Protein AF-A0A2W5MBK3-F1 (afdb_monomer_lite)

InterPro domains:
  IPR011990 Tetratricopeptide-like helical domain superfamily [G3DSA:1.25.40.10] (10-186)
  IPR011990 Tetratricopeptide-like helical domain superfamily [SSF48452] (29-180)

Secondary structure (DSSP, 8-state):
--PPPHHHHHHHHHHHHHHHHHHHHHHHTT-HHHHHHHHHHHHHH-TT-HHHHHHHHHHHHHTT-HHHHHHHHHHHHHH-TT-HHHHHHHHHHHHHTT-HHHHHHHIIIIIITSSS-HHHHHHHHHHHHSTTTTSHHHHHHHHHHHHH-TT-HHHHHHHHHHHHHTT-HHHHHHHHHHHHHHSPPPHHHHHHHHHHHHHHHTTSTTHHHHHHHHHHHHHHHSTT-HHHHHHHTTS---HHHHHHHHHHHHHHHHT--S-HHHHHHHHHHHHHTT-HHHHHHHHHHHTTS-SHHHHHHHHHHHHHHHS-HHHHTT------TT-SEEEE--TT-SEEEEEE--GGGSBTTB-HHHHHHHHTTSSEEEEEE--SS-TTTTTT--GGG-TTS---HHHHHHHHHHHHHHTT-SEEEEEEETHHHHHHHHHHHHHT-SEEEEES--S-TT---SHHHHHHHHTGGG-STTS---HHHHHHH-TT-EEEEEEETT-HHHHHHHHHHTTSTTEEEEEETT--SS-HHHHHHHHSHHHHHHHHHHT-PPP-

Radius of gyration: 29.72 Å; chains: 1; bounding box: 67×51×94 Å

pLDDT: mean 88.65, std 13.61, range [30.92, 98.56]

Organism: Ancylobacter novellus (NCBI:txid921)

Foldseek 3Di:
DDDDDPVVVVVLVVLLVVLLVVLVVCVVVPVLVVNLVSLVVNCVVCVLDVSSVVSNLVSCVSVLVLVVSLVSLVVVCVVCVLPLVSLLSNLLSCQSVVNLVVSLVSLVVRPVPDPPDLVVSLVSLLSSLVSVLLPPSSLVSLVSSCVVPLLPLVSLLSNLSSCVSPVNLVSNLVSLVSSCVNPNDDPVSLLSNLVSLLVVLVVDVCSLVVSLVSLQVSCVVPVQDLVSLQSVLQRQHFLVSLVVRLVSLLVSLVPDPPPLSSLLSNLLSCLVNVVLVSSLVSLVRNLPDPDPSVLVSVLSNLQSVVDDSVLLVLQQDPDRSVDQKDKDAAVPQQEEEEEQDAGSLHQVSHRPSSVSSLCSPHSYMYIRGDQNDANQRQQQAHLVQDPVSHTASVSRLVSVLVVRVVSVHPAYEYEHEASSLCVSLLSCLSSQHQEYEYALYAQDLPPDPDPVSCVSCVVVVPDPRRGDDRSLVSCVSRLNYAYEYEYAQQAPSSVVRLVVCVPHRNYDRHYDPPGHDRPSLSNCSSVVVNNVSVCVSSPDPDDD

Structure (mmCIF, N/CA/C/O backbone):
data_AF-A0A2W5MBK3-F1
#
_entry.id   AF-A0A2W5MBK3-F1
#
loop_
_atom_site.group_PDB
_atom_site.id
_atom_site.type_symbol
_atom_site.label_atom_id
_atom_site.label_alt_id
_atom_site.label_comp_id
_atom_site.label_asym_id
_atom_site.label_entity_id
_atom_site.label_seq_id
_atom_site.pdbx_PDB_ins_code
_atom_site.Cartn_x
_atom_site.Cartn_y
_atom_site.Cartn_z
_atom_site.occupancy
_atom_site.B_iso_or_equiv
_atom_site.auth_seq_id
_atom_site.auth_comp_id
_atom_site.auth_asym_id
_atom_site.auth_atom_id
_atom_site.pdbx_PDB_model_num
ATOM 1 N N . MET A 1 1 ? 37.897 -18.585 -55.252 1.00 37.25 1 MET A N 1
ATOM 2 C CA . MET A 1 1 ? 37.881 -17.226 -54.667 1.00 37.25 1 MET A CA 1
ATOM 3 C C . MET A 1 1 ? 37.518 -16.240 -55.765 1.00 37.25 1 MET A C 1
ATOM 5 O O . MET A 1 1 ? 38.392 -15.799 -56.494 1.00 37.25 1 MET A O 1
ATOM 9 N N . THR A 1 2 ? 36.234 -15.948 -55.932 1.00 40.34 2 THR A N 1
ATOM 10 C CA . THR A 1 2 ? 35.748 -14.876 -56.810 1.00 40.34 2 THR A CA 1
ATOM 11 C C . THR A 1 2 ? 35.291 -13.745 -55.903 1.00 40.34 2 THR A C 1
ATOM 13 O O . THR A 1 2 ? 34.278 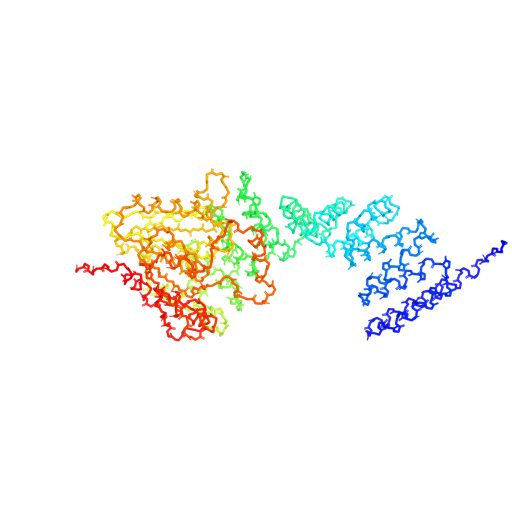-13.869 -55.218 1.00 40.34 2 THR A O 1
ATOM 16 N N . GLY A 1 3 ? 36.098 -12.689 -55.809 1.00 42.44 3 GLY A N 1
ATOM 17 C CA . GLY A 1 3 ? 35.736 -11.495 -55.053 1.00 42.44 3 GLY A CA 1
ATOM 18 C C . GLY A 1 3 ? 34.512 -10.848 -55.691 1.00 42.44 3 GLY A C 1
ATOM 19 O O . GLY A 1 3 ? 34.562 -10.460 -56.854 1.00 42.44 3 GLY A O 1
ATOM 20 N N . ALA A 1 4 ? 33.412 -10.762 -54.944 1.00 40.94 4 ALA A N 1
ATOM 21 C CA . ALA A 1 4 ? 32.271 -9.951 -55.338 1.00 40.94 4 ALA A CA 1
ATOM 22 C C . ALA A 1 4 ? 32.725 -8.485 -55.434 1.00 40.94 4 ALA A C 1
ATOM 24 O O . ALA A 1 4 ? 33.288 -7.942 -54.480 1.00 40.94 4 ALA A O 1
ATOM 25 N N . GLY A 1 5 ? 32.528 -7.874 -56.604 1.00 40.50 5 GLY A N 1
ATOM 26 C CA . GLY A 1 5 ? 32.893 -6.484 -56.863 1.00 40.50 5 GLY A CA 1
ATOM 27 C C . GLY A 1 5 ? 32.072 -5.484 -56.030 1.00 40.50 5 GLY A C 1
ATOM 28 O O . GLY A 1 5 ? 30.998 -5.824 -55.524 1.00 40.50 5 GLY A O 1
ATOM 29 N N . PRO A 1 6 ? 32.553 -4.235 -55.891 1.00 51.22 6 PRO A N 1
ATOM 30 C CA . PRO A 1 6 ? 31.913 -3.194 -55.083 1.00 51.22 6 PRO A CA 1
ATOM 31 C C . PRO A 1 6 ? 30.476 -2.837 -55.513 1.00 51.22 6 PRO A C 1
ATOM 33 O O . PRO A 1 6 ? 29.711 -2.377 -54.668 1.00 51.22 6 PRO A O 1
ATOM 36 N N . GLU A 1 7 ? 30.077 -3.099 -56.764 1.00 47.59 7 GLU A N 1
ATOM 37 C CA . GLU A 1 7 ? 28.707 -2.883 -57.269 1.00 47.59 7 GLU A CA 1
ATOM 38 C C . GLU A 1 7 ? 27.689 -3.888 -56.702 1.00 47.59 7 GLU A C 1
ATOM 40 O O . GLU A 1 7 ? 26.682 -3.478 -56.131 1.00 47.59 7 GLU A O 1
ATOM 45 N N . ALA A 1 8 ? 27.989 -5.193 -56.705 1.00 53.44 8 ALA A N 1
ATOM 46 C CA . ALA A 1 8 ? 27.095 -6.221 -56.149 1.00 53.44 8 ALA A CA 1
ATOM 47 C C . ALA A 1 8 ? 26.889 -6.073 -54.625 1.00 53.44 8 ALA A C 1
ATOM 49 O O . ALA A 1 8 ? 25.830 -6.391 -54.078 1.00 53.44 8 ALA A O 1
ATOM 50 N N . ALA A 1 9 ? 27.900 -5.551 -53.921 1.00 56.09 9 ALA A N 1
ATOM 51 C CA . ALA A 1 9 ? 27.802 -5.216 -52.501 1.00 56.09 9 ALA A CA 1
ATOM 52 C C . ALA A 1 9 ? 26.943 -3.961 -52.235 1.00 56.09 9 ALA A C 1
ATOM 54 O O . ALA A 1 9 ? 26.445 -3.790 -51.116 1.00 56.09 9 ALA A O 1
ATOM 55 N N . ASN A 1 10 ? 26.781 -3.085 -53.231 1.00 61.16 10 ASN A N 1
ATOM 56 C CA . ASN A 1 10 ? 25.957 -1.881 -53.153 1.00 61.16 10 ASN A CA 1
ATOM 57 C C . ASN A 1 10 ? 24.480 -2.203 -53.444 1.00 61.16 10 ASN A C 1
ATOM 59 O O . ASN A 1 10 ? 23.606 -1.786 -52.681 1.00 61.16 10 ASN A O 1
ATOM 63 N N . ASP A 1 11 ? 24.219 -3.054 -54.440 1.00 67.75 11 ASP A N 1
ATOM 64 C CA . ASP A 1 11 ? 22.869 -3.506 -54.807 1.00 67.75 11 ASP A CA 1
ATOM 65 C C . ASP A 1 11 ? 22.189 -4.280 -53.669 1.00 67.75 11 ASP A C 1
ATOM 67 O O . ASP A 1 11 ? 21.060 -3.976 -53.279 1.00 67.75 11 ASP A O 1
ATOM 71 N N . GLY A 1 12 ? 22.912 -5.197 -53.013 1.00 81.50 12 GLY A N 1
ATOM 72 C CA . GLY A 1 12 ? 22.370 -5.937 -51.868 1.00 81.50 12 GLY A CA 1
ATOM 73 C C . GLY A 1 12 ? 22.005 -5.048 -50.669 1.00 81.50 12 GLY A C 1
ATOM 74 O O . GLY A 1 12 ? 21.081 -5.359 -49.920 1.00 81.50 12 GLY A O 1
ATOM 75 N N . ARG A 1 13 ? 22.680 -3.905 -50.479 1.00 84.50 13 ARG A N 1
ATOM 76 C CA . ARG A 1 13 ? 22.330 -2.958 -49.404 1.00 84.50 13 ARG A CA 1
ATOM 77 C C . ARG A 1 13 ? 21.032 -2.217 -49.698 1.00 84.50 13 ARG A C 1
ATOM 79 O O . ARG A 1 13 ? 20.250 -2.019 -48.767 1.00 84.50 13 ARG A O 1
ATOM 86 N N . ALA A 1 14 ? 20.827 -1.799 -50.946 1.00 89.12 14 ALA A N 1
ATOM 87 C CA . ALA A 1 14 ? 19.607 -1.123 -51.371 1.00 89.12 14 ALA A CA 1
ATOM 88 C C . ALA A 1 14 ? 18.397 -2.059 -51.251 1.00 89.12 14 ALA A C 1
ATOM 90 O O . ALA A 1 14 ? 17.374 -1.675 -50.688 1.00 89.12 14 ALA A O 1
ATOM 91 N N . GLU A 1 15 ? 18.546 -3.317 -51.668 1.00 90.62 15 GLU A N 1
ATOM 92 C CA . GLU A 1 15 ? 17.474 -4.307 -51.571 1.00 90.62 15 GLU A CA 1
ATOM 93 C C . GLU A 1 15 ? 17.132 -4.688 -50.123 1.00 90.62 15 GLU A C 1
ATOM 95 O O . GLU A 1 15 ? 15.957 -4.734 -49.764 1.00 90.62 15 GLU A O 1
ATOM 100 N N . ILE A 1 16 ? 18.126 -4.881 -49.247 1.00 93.75 16 ILE A N 1
ATOM 101 C CA . ILE A 1 16 ? 17.874 -5.107 -47.810 1.00 93.75 16 ILE A CA 1
ATOM 102 C C . ILE A 1 16 ? 17.182 -3.886 -47.180 1.00 93.75 16 ILE A C 1
ATOM 104 O O . ILE A 1 16 ? 16.321 -4.036 -46.311 1.00 93.75 16 ILE A O 1
ATOM 108 N N . ALA A 1 17 ? 17.532 -2.668 -47.604 1.00 93.19 17 ALA A N 1
ATOM 109 C CA . ALA A 1 17 ? 16.862 -1.457 -47.137 1.00 93.19 17 ALA A CA 1
ATOM 110 C C . ALA A 1 17 ? 15.401 -1.383 -47.615 1.00 93.19 17 ALA A C 1
ATOM 112 O O . ALA A 1 17 ? 14.531 -1.028 -46.819 1.00 93.19 17 ALA A O 1
ATOM 113 N N . ALA A 1 18 ? 15.122 -1.766 -48.864 1.00 94.19 18 ALA A N 1
ATOM 114 C CA . ALA A 1 18 ? 13.765 -1.860 -49.397 1.00 94.19 18 ALA A CA 1
ATOM 115 C C . ALA A 1 18 ? 12.938 -2.918 -48.649 1.00 94.19 18 ALA A C 1
ATOM 117 O O . ALA A 1 18 ? 11.836 -2.622 -48.187 1.00 94.19 18 ALA A O 1
ATOM 118 N N . ALA A 1 19 ? 13.505 -4.109 -48.419 1.00 94.69 19 ALA A N 1
ATOM 119 C CA . 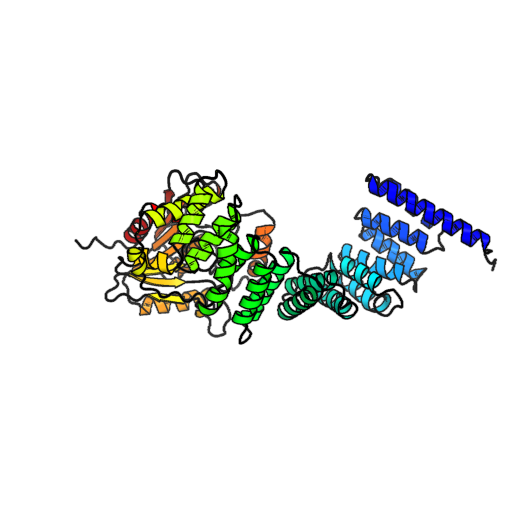ALA A 1 19 ? 12.869 -5.157 -47.622 1.00 94.69 19 ALA A CA 1
ATOM 120 C C . ALA A 1 19 ? 12.524 -4.658 -46.211 1.00 94.69 19 ALA A C 1
ATOM 122 O O . ALA A 1 19 ? 11.422 -4.885 -45.723 1.00 94.69 19 ALA A O 1
ATOM 123 N N . ARG A 1 20 ? 13.426 -3.904 -45.568 1.00 95.94 20 ARG A N 1
ATOM 124 C CA . ARG A 1 20 ? 13.168 -3.297 -44.254 1.00 95.94 20 ARG A CA 1
ATOM 125 C C . ARG A 1 20 ? 11.992 -2.316 -44.269 1.00 95.94 20 ARG A C 1
ATOM 127 O O . ARG A 1 20 ? 11.218 -2.309 -43.314 1.00 95.94 20 ARG A O 1
ATOM 134 N N . GLN A 1 21 ? 11.878 -1.471 -45.295 1.00 96.00 21 GLN A N 1
ATOM 135 C CA . GLN A 1 21 ? 10.766 -0.519 -45.413 1.00 96.00 21 GLN A CA 1
ATOM 136 C C . GLN A 1 21 ? 9.432 -1.248 -45.579 1.00 96.00 21 GLN A C 1
ATOM 138 O O . GLN A 1 21 ? 8.463 -0.911 -44.899 1.00 96.00 21 GLN A O 1
ATOM 143 N N . GLU A 1 22 ? 9.404 -2.286 -46.414 1.00 96.56 22 GLU A N 1
ATOM 144 C CA . GLU A 1 22 ? 8.198 -3.084 -46.626 1.00 96.56 22 GLU A CA 1
ATOM 145 C C . GLU A 1 22 ? 7.799 -3.866 -45.369 1.00 96.56 22 GLU A C 1
ATOM 147 O O . GLU A 1 22 ? 6.638 -3.838 -44.967 1.00 96.56 22 GLU A O 1
ATOM 152 N N . ILE A 1 23 ? 8.765 -4.482 -44.679 1.00 97.12 23 ILE A N 1
ATOM 153 C CA . ILE A 1 23 ? 8.536 -5.125 -43.378 1.00 97.12 23 ILE A CA 1
ATOM 154 C C . ILE A 1 23 ? 7.917 -4.130 -42.391 1.00 97.12 23 ILE A C 1
ATOM 156 O O . ILE A 1 23 ? 6.913 -4.444 -41.758 1.00 97.12 23 ILE A O 1
ATOM 160 N N . ALA A 1 24 ? 8.470 -2.919 -42.269 1.00 94.81 24 ALA A N 1
ATOM 161 C CA . ALA A 1 24 ? 7.942 -1.908 -41.354 1.00 94.81 24 ALA A CA 1
ATOM 162 C C . ALA A 1 24 ? 6.491 -1.518 -41.690 1.00 94.81 24 ALA A C 1
ATOM 164 O O . ALA A 1 24 ? 5.671 -1.374 -40.782 1.00 94.81 24 ALA A O 1
ATOM 165 N N . ARG A 1 25 ? 6.159 -1.395 -42.982 1.00 97.00 25 ARG A N 1
ATOM 166 C CA . ARG A 1 25 ? 4.793 -1.127 -43.451 1.00 97.00 25 ARG A CA 1
ATOM 167 C C . ARG A 1 25 ? 3.837 -2.261 -43.074 1.00 97.00 25 ARG A C 1
ATOM 169 O O . ARG A 1 25 ? 2.767 -1.989 -42.538 1.00 97.00 25 ARG A O 1
ATOM 176 N N . LEU A 1 26 ? 4.228 -3.511 -43.331 1.00 96.75 26 LEU A N 1
ATOM 177 C CA . LEU A 1 26 ? 3.428 -4.707 -43.046 1.00 96.75 26 LEU A CA 1
ATOM 178 C C . LEU A 1 26 ? 3.171 -4.881 -41.544 1.00 96.75 26 LEU A C 1
ATOM 180 O O . LEU A 1 26 ? 2.032 -5.098 -41.137 1.00 96.75 26 LEU A O 1
ATOM 184 N N . LEU A 1 27 ? 4.202 -4.708 -40.711 1.00 93.56 27 LEU A N 1
ATOM 185 C CA . LEU A 1 27 ? 4.051 -4.746 -39.254 1.00 93.56 27 LEU A CA 1
ATOM 186 C C . LEU A 1 27 ? 3.132 -3.624 -38.747 1.00 93.56 27 LEU A C 1
ATOM 188 O O . LEU A 1 27 ? 2.322 -3.856 -37.854 1.00 93.56 27 LEU A O 1
ATOM 192 N N . GLY A 1 28 ? 3.195 -2.433 -39.353 1.00 92.50 28 GLY A N 1
ATOM 193 C CA . GLY A 1 28 ? 2.317 -1.308 -39.016 1.00 92.50 28 GLY A CA 1
ATOM 194 C C . GLY A 1 28 ? 0.824 -1.569 -39.258 1.00 92.50 28 GLY A C 1
ATOM 195 O O . GLY A 1 28 ? -0.006 -0.958 -38.590 1.00 92.50 28 GLY A O 1
ATOM 196 N N . VAL A 1 29 ? 0.479 -2.490 -40.166 1.00 94.94 29 VAL A N 1
ATOM 197 C CA . VAL A 1 29 ? -0.908 -2.921 -40.436 1.00 94.94 29 VAL A CA 1
ATOM 198 C C . VAL A 1 29 ? -1.241 -4.297 -39.841 1.00 94.94 29 VAL A C 1
ATOM 200 O O . VAL A 1 29 ? -2.313 -4.834 -40.103 1.00 94.94 29 VAL A O 1
ATOM 203 N N . GLY A 1 30 ? -0.345 -4.872 -39.031 1.00 92.06 30 GLY A N 1
ATOM 204 C CA . GLY A 1 30 ? -0.553 -6.156 -38.353 1.00 92.06 30 GLY A CA 1
ATOM 205 C C . GLY A 1 30 ? -0.366 -7.403 -39.228 1.00 92.06 30 GLY A C 1
ATOM 206 O O . GLY A 1 30 ? -0.659 -8.507 -38.777 1.00 92.06 30 GLY A O 1
ATOM 207 N N . GLU A 1 31 ? 0.151 -7.274 -40.453 1.00 95.62 31 GLU A N 1
ATOM 208 C CA . GLU A 1 31 ? 0.387 -8.401 -41.369 1.00 95.62 31 GLU A CA 1
ATOM 209 C C . GLU A 1 31 ? 1.719 -9.121 -41.066 1.00 95.62 31 GLU A C 1
ATOM 211 O O . GLU A 1 31 ? 2.652 -9.145 -41.876 1.00 95.62 31 GLU A O 1
ATOM 216 N N . VAL A 1 32 ? 1.819 -9.715 -39.873 1.00 93.75 32 VAL A N 1
ATOM 217 C CA . VAL A 1 32 ? 3.054 -10.335 -39.353 1.00 93.75 32 VAL A CA 1
ATOM 218 C C . VAL A 1 32 ? 3.541 -11.504 -40.221 1.00 93.75 32 VAL A C 1
ATOM 220 O O . VAL A 1 32 ? 4.742 -11.623 -40.472 1.00 93.75 32 VAL A O 1
ATOM 223 N N . ASP A 1 33 ? 2.640 -12.334 -40.749 1.00 94.06 33 ASP A N 1
ATOM 224 C CA . ASP A 1 33 ? 3.023 -13.488 -41.576 1.00 94.06 33 ASP A CA 1
ATOM 225 C C . ASP A 1 33 ? 3.630 -13.061 -42.917 1.00 94.06 33 ASP A C 1
ATOM 227 O O . ASP A 1 33 ? 4.658 -13.591 -43.348 1.00 94.06 33 ASP A O 1
ATOM 231 N N . ARG A 1 34 ? 3.057 -12.030 -43.552 1.00 95.38 34 ARG A N 1
ATOM 232 C CA . ARG A 1 34 ? 3.608 -11.465 -44.793 1.00 95.38 34 ARG A CA 1
ATOM 233 C C . ARG A 1 34 ? 4.955 -10.801 -44.541 1.00 95.38 34 ARG A C 1
ATOM 235 O O . ARG A 1 34 ? 5.881 -11.007 -45.325 1.00 95.38 34 ARG A O 1
ATOM 242 N N . ALA A 1 35 ? 5.097 -10.069 -43.434 1.00 96.50 35 ALA A N 1
ATOM 243 C CA . ALA A 1 35 ? 6.386 -9.512 -43.029 1.00 96.50 35 ALA A CA 1
ATOM 244 C C . ALA A 1 35 ? 7.432 -10.619 -42.812 1.00 96.50 35 ALA A C 1
ATOM 246 O O . ALA A 1 35 ? 8.591 -10.458 -43.200 1.00 96.50 35 ALA A O 1
ATOM 247 N N . THR A 1 36 ? 7.020 -11.759 -42.245 1.00 95.88 36 THR A N 1
ATOM 248 C CA . THR A 1 36 ? 7.902 -12.909 -41.999 1.00 95.88 36 THR A CA 1
ATOM 249 C C . THR A 1 36 ? 8.408 -13.484 -43.317 1.00 95.88 36 THR A C 1
ATOM 251 O O . THR A 1 36 ? 9.611 -13.707 -43.454 1.00 95.88 36 THR A O 1
ATOM 254 N N . GLY A 1 37 ? 7.518 -13.645 -44.304 1.00 95.88 37 GLY A N 1
ATOM 255 C CA . GLY A 1 37 ? 7.874 -14.103 -45.648 1.00 95.88 37 GLY A CA 1
ATOM 256 C C . GLY A 1 37 ? 8.862 -13.172 -46.357 1.00 95.88 37 GLY A C 1
ATOM 257 O O . GLY A 1 37 ? 9.875 -13.635 -46.878 1.00 95.88 37 GLY A O 1
ATOM 258 N N . VAL A 1 38 ? 8.632 -11.853 -46.311 1.00 96.69 38 VAL A N 1
ATOM 259 C CA . VAL A 1 38 ? 9.555 -10.857 -46.895 1.00 96.69 38 VAL A CA 1
ATOM 260 C C . VAL A 1 38 ? 10.932 -10.918 -46.229 1.00 96.69 38 VAL A C 1
ATOM 262 O O . VAL A 1 38 ? 11.959 -10.877 -46.908 1.00 96.69 38 VAL A O 1
ATOM 265 N N . ALA A 1 39 ? 10.975 -11.047 -44.902 1.00 95.88 39 ALA A N 1
ATOM 266 C CA . ALA A 1 39 ? 12.229 -11.108 -44.164 1.00 95.88 39 ALA A CA 1
ATOM 267 C C . ALA A 1 39 ? 12.996 -12.424 -44.394 1.00 95.88 39 ALA A C 1
ATOM 269 O O . ALA A 1 39 ? 14.221 -12.398 -44.510 1.00 95.88 39 ALA A O 1
ATOM 270 N N . ALA A 1 40 ? 12.286 -13.553 -44.500 1.00 95.62 40 ALA A N 1
ATOM 271 C CA . ALA A 1 40 ? 12.869 -14.853 -44.834 1.00 95.62 40 ALA A CA 1
ATOM 272 C C . ALA A 1 40 ? 13.485 -14.838 -46.240 1.00 95.62 40 ALA A C 1
ATOM 274 O O . ALA A 1 40 ? 14.662 -15.155 -46.394 1.00 95.62 40 ALA A O 1
ATOM 275 N N . ALA A 1 41 ? 12.741 -14.348 -47.238 1.00 95.69 41 ALA A N 1
ATOM 276 C CA . ALA A 1 41 ? 13.225 -14.232 -48.613 1.00 95.69 41 ALA A CA 1
ATOM 277 C C . ALA A 1 41 ? 14.470 -13.333 -48.720 1.00 95.69 41 ALA A C 1
ATOM 279 O O . ALA A 1 41 ? 15.409 -13.641 -49.454 1.00 95.69 41 ALA A O 1
ATOM 280 N N . ALA A 1 42 ? 14.522 -12.236 -47.955 1.00 95.12 42 ALA A N 1
ATOM 281 C CA . ALA A 1 42 ? 15.710 -11.388 -47.895 1.00 95.12 42 ALA A CA 1
ATOM 282 C C . ALA A 1 42 ? 16.923 -12.128 -47.297 1.00 95.12 42 ALA A C 1
ATOM 284 O O . ALA A 1 42 ? 18.034 -11.997 -47.811 1.00 95.12 42 ALA A O 1
ATOM 285 N N . ALA A 1 43 ? 16.726 -12.908 -46.230 1.00 95.06 43 ALA A N 1
ATOM 286 C CA . ALA A 1 43 ? 17.784 -13.702 -45.603 1.00 95.06 43 ALA A CA 1
ATOM 287 C C . ALA A 1 43 ? 18.287 -14.844 -46.506 1.00 95.06 43 ALA A C 1
ATOM 289 O O . ALA A 1 43 ? 19.491 -15.090 -46.553 1.00 95.06 43 ALA A O 1
ATOM 290 N N . GLU A 1 44 ? 17.397 -15.495 -47.258 1.00 95.38 44 GLU A N 1
ATOM 291 C CA . GLU A 1 44 ? 17.740 -16.526 -48.247 1.00 95.38 44 GLU A CA 1
ATOM 292 C C . GLU A 1 44 ? 18.507 -15.957 -49.439 1.00 95.38 44 GLU A C 1
ATOM 294 O O . GLU A 1 44 ? 19.490 -16.546 -49.886 1.00 95.38 44 GLU A O 1
ATOM 299 N N . ARG A 1 45 ? 18.086 -14.789 -49.941 1.00 94.25 45 ARG A N 1
ATOM 300 C CA . ARG A 1 45 ? 18.738 -14.114 -51.069 1.00 94.25 45 ARG A CA 1
ATOM 301 C C . ARG A 1 45 ? 20.116 -13.566 -50.702 1.00 94.25 45 ARG A C 1
ATOM 303 O O . ARG A 1 45 ? 21.005 -13.514 -51.550 1.00 94.25 45 ARG A O 1
ATOM 310 N N . PHE A 1 46 ? 20.308 -13.170 -49.444 1.00 93.62 46 PHE A N 1
ATOM 311 C CA . PHE A 1 46 ? 21.556 -12.590 -48.950 1.00 93.62 46 PHE A CA 1
ATOM 312 C C . PHE A 1 46 ? 22.127 -13.362 -47.749 1.00 93.62 46 PHE A C 1
ATOM 314 O O . PHE A 1 46 ? 22.330 -12.774 -46.681 1.00 93.62 46 PHE A O 1
ATOM 321 N N . PRO A 1 47 ? 22.476 -14.652 -47.918 1.00 92.19 47 PRO A N 1
ATOM 322 C CA . PRO A 1 47 ? 22.805 -15.540 -46.804 1.00 92.19 47 PRO A CA 1
ATOM 323 C C . PRO A 1 47 ? 24.145 -15.200 -46.138 1.00 92.19 47 PRO A C 1
ATOM 325 O O . PRO A 1 47 ? 24.414 -15.639 -45.024 1.00 92.19 47 PRO A O 1
ATOM 328 N N . GLU A 1 48 ? 25.017 -14.436 -46.799 1.00 91.06 48 GLU A N 1
ATOM 329 C CA . GLU A 1 48 ? 26.297 -13.972 -46.237 1.00 91.06 48 GLU A CA 1
ATOM 330 C C . GLU A 1 48 ? 26.183 -12.601 -45.547 1.00 91.06 48 GLU A C 1
ATOM 332 O O . GLU A 1 48 ? 27.154 -12.089 -44.985 1.00 91.06 48 GLU A O 1
ATOM 337 N N . GLN A 1 49 ? 24.999 -11.980 -45.566 1.00 90.50 49 GLN A N 1
ATOM 338 C CA . GLN A 1 49 ? 24.783 -10.656 -44.994 1.00 90.50 49 GLN A CA 1
ATOM 339 C C . GLN A 1 49 ? 23.999 -10.743 -43.686 1.00 90.50 49 GLN A C 1
ATOM 341 O O . GLN A 1 49 ? 22.772 -10.807 -43.671 1.00 90.50 49 GLN A O 1
ATOM 346 N N . ALA A 1 50 ? 24.700 -10.594 -42.558 1.00 89.81 50 ALA A N 1
ATOM 347 C CA . ALA A 1 50 ? 24.088 -10.583 -41.224 1.00 89.81 50 ALA A CA 1
ATOM 348 C C . ALA A 1 50 ? 22.908 -9.596 -41.080 1.00 89.81 50 ALA A C 1
ATOM 350 O O . ALA A 1 50 ? 22.010 -9.822 -40.276 1.00 89.81 50 ALA A O 1
ATOM 351 N N . ARG A 1 51 ? 22.880 -8.502 -41.858 1.00 90.56 51 ARG A N 1
ATOM 352 C CA . ARG A 1 51 ? 21.769 -7.535 -41.852 1.00 90.56 51 ARG A CA 1
ATOM 353 C C . ARG A 1 51 ? 20.450 -8.132 -42.345 1.00 90.56 51 ARG A C 1
ATOM 355 O O . ARG A 1 51 ? 19.423 -7.780 -41.783 1.00 90.56 51 ARG A O 1
ATOM 362 N N . ALA A 1 52 ? 20.475 -9.012 -43.345 1.00 93.62 52 ALA A N 1
ATOM 363 C CA . ALA A 1 52 ? 19.268 -9.662 -43.849 1.00 93.62 52 ALA A CA 1
ATOM 364 C C . ALA A 1 52 ? 18.692 -10.627 -42.801 1.00 93.62 52 ALA A C 1
ATOM 366 O O . ALA A 1 52 ? 17.506 -10.581 -42.492 1.00 93.62 52 ALA A O 1
ATOM 367 N N . HIS A 1 53 ? 19.564 -11.398 -42.148 1.00 95.62 53 HIS A N 1
ATOM 368 C CA . HIS A 1 53 ? 19.180 -12.263 -41.033 1.00 95.62 53 HIS A CA 1
ATOM 369 C C . HIS A 1 53 ? 18.608 -11.494 -39.833 1.00 95.62 53 HIS A C 1
ATOM 371 O O . HIS A 1 53 ? 17.629 -11.932 -39.236 1.00 95.62 53 HIS A O 1
ATOM 377 N N . LEU A 1 54 ? 19.176 -10.329 -39.494 1.00 93.69 54 LEU A N 1
ATOM 378 C CA . LEU A 1 54 ? 18.645 -9.474 -38.425 1.00 93.69 54 LEU A CA 1
ATOM 379 C C . LEU A 1 54 ? 17.210 -9.006 -38.709 1.00 93.69 54 LEU A C 1
ATOM 381 O O . LEU A 1 54 ? 16.425 -8.940 -37.771 1.00 93.69 54 LEU A O 1
ATOM 385 N N . LEU A 1 55 ? 16.848 -8.744 -39.973 1.00 94.50 55 LEU A N 1
ATOM 386 C CA . LEU A 1 55 ? 15.462 -8.417 -40.333 1.00 94.50 55 LEU A CA 1
ATOM 387 C C . LEU A 1 55 ? 14.518 -9.588 -40.050 1.00 94.50 55 LEU A C 1
ATOM 389 O O . LEU A 1 55 ? 13.437 -9.376 -39.511 1.00 94.50 55 LEU A O 1
ATOM 393 N N . HIS A 1 56 ? 14.929 -10.816 -40.372 1.00 96.44 56 HIS A N 1
ATOM 394 C CA . HIS A 1 56 ? 14.119 -12.000 -40.088 1.00 96.44 56 HIS A CA 1
ATOM 395 C C . HIS A 1 56 ? 13.910 -12.197 -38.583 1.00 96.44 56 HIS A C 1
ATOM 397 O O . HIS A 1 56 ? 12.779 -12.367 -38.135 1.00 96.44 56 HIS A O 1
ATOM 403 N N . ILE A 1 57 ? 14.977 -12.055 -37.792 1.00 95.12 57 ILE A N 1
ATOM 404 C CA . ILE A 1 57 ? 14.907 -12.126 -36.326 1.00 95.12 57 ILE A CA 1
ATOM 405 C C . ILE A 1 57 ? 13.987 -11.036 -35.756 1.00 95.12 57 ILE A C 1
ATOM 407 O O . ILE A 1 57 ? 13.182 -11.314 -34.869 1.00 95.12 57 ILE A O 1
ATOM 411 N N . ASP A 1 58 ? 14.075 -9.802 -36.264 1.00 91.44 58 ASP A N 1
ATOM 412 C CA . ASP A 1 58 ? 13.218 -8.695 -35.830 1.00 91.44 58 ASP A CA 1
ATOM 413 C C . ASP A 1 58 ? 11.730 -9.006 -36.044 1.00 91.44 58 ASP A C 1
ATOM 415 O O . ASP A 1 58 ? 10.920 -8.730 -35.157 1.00 91.44 58 ASP A O 1
ATOM 419 N N . VAL A 1 59 ? 11.371 -9.624 -37.173 1.00 95.31 59 VAL A N 1
ATOM 420 C CA . VAL A 1 59 ? 9.982 -10.007 -37.452 1.00 95.31 59 VAL A CA 1
ATOM 421 C C . VAL A 1 59 ? 9.522 -11.173 -36.579 1.00 95.31 59 VAL A C 1
ATOM 423 O O . VAL A 1 59 ? 8.430 -11.097 -36.014 1.00 95.31 59 VAL A O 1
ATOM 426 N N . LEU A 1 60 ? 10.346 -12.214 -36.414 1.00 93.94 60 LEU A N 1
ATOM 427 C CA . LEU A 1 60 ? 10.018 -13.348 -35.542 1.00 93.94 60 LEU A CA 1
ATOM 428 C C . LEU A 1 60 ? 9.735 -12.880 -34.111 1.00 93.94 60 LEU A C 1
ATOM 430 O O . LEU A 1 60 ? 8.734 -13.264 -33.507 1.00 93.94 60 LEU A O 1
ATOM 434 N N . GLU A 1 61 ? 10.574 -11.993 -33.579 1.00 89.88 61 GLU A N 1
ATOM 435 C CA . GLU A 1 61 ? 10.361 -11.447 -32.244 1.00 89.88 61 GLU A CA 1
ATOM 436 C C . GLU A 1 61 ? 9.147 -10.519 -32.150 1.00 89.88 61 GLU A C 1
ATOM 438 O O . GLU A 1 61 ? 8.460 -10.544 -31.130 1.00 89.88 61 GLU A O 1
ATOM 443 N N . HIS A 1 62 ? 8.861 -9.722 -33.185 1.00 89.38 62 HIS A N 1
ATOM 444 C CA . HIS A 1 62 ? 7.650 -8.897 -33.224 1.00 89.38 62 HIS A CA 1
ATOM 445 C C . HIS A 1 62 ? 6.380 -9.760 -33.228 1.00 89.38 62 HIS A C 1
ATOM 447 O O . HIS A 1 62 ? 5.396 -9.412 -32.582 1.00 89.38 62 HIS A O 1
ATOM 453 N N . GLY A 1 63 ? 6.423 -10.912 -33.900 1.00 89.81 63 GLY A N 1
ATOM 454 C CA . GLY A 1 63 ? 5.353 -11.908 -33.902 1.00 89.81 63 GLY A CA 1
ATOM 455 C C . GLY A 1 63 ? 5.267 -12.775 -32.643 1.00 89.81 63 GLY A C 1
ATOM 456 O O . GLY A 1 63 ? 4.467 -13.704 -32.614 1.00 89.81 63 GLY A O 1
ATOM 457 N N . GLY A 1 64 ? 6.095 -12.532 -31.619 1.00 89.62 64 GLY A N 1
ATOM 458 C CA . GLY A 1 64 ? 6.122 -13.340 -30.393 1.00 89.62 64 GLY A CA 1
ATOM 459 C C . GLY A 1 64 ? 6.719 -14.745 -30.563 1.00 89.62 64 GLY A C 1
ATOM 460 O O . GLY A 1 64 ? 6.683 -15.546 -29.629 1.00 89.62 64 GLY A O 1
ATOM 461 N N . ARG A 1 65 ? 7.304 -15.056 -31.728 1.00 92.56 65 ARG A N 1
ATOM 462 C CA . ARG A 1 65 ? 7.919 -16.352 -32.062 1.00 92.56 65 ARG A CA 1
ATOM 463 C C . ARG A 1 65 ? 9.342 -16.439 -31.500 1.00 92.56 65 ARG A C 1
ATOM 465 O O . ARG A 1 65 ? 10.325 -16.539 -32.230 1.00 92.56 65 ARG A O 1
ATOM 472 N N . HIS A 1 66 ? 9.461 -16.326 -30.178 1.00 90.50 66 HIS A N 1
ATOM 473 C CA . HIS A 1 66 ? 10.751 -16.188 -29.493 1.00 90.50 66 HIS A CA 1
ATOM 474 C C . HIS A 1 66 ? 11.608 -17.457 -29.529 1.00 90.50 66 HIS A C 1
ATOM 476 O O . HIS A 1 66 ? 12.830 -17.353 -29.603 1.00 90.50 66 HIS A O 1
ATOM 482 N N . GLU A 1 67 ? 10.987 -18.636 -29.511 1.00 92.31 67 GLU A N 1
ATOM 483 C CA . GLU A 1 67 ? 11.696 -19.916 -29.618 1.00 92.31 67 GLU A CA 1
ATOM 484 C C . GLU A 1 67 ? 12.276 -20.119 -31.026 1.00 92.31 67 GLU A C 1
ATOM 486 O O . GLU A 1 67 ? 13.460 -20.424 -31.162 1.00 92.31 67 GLU A O 1
ATOM 491 N N . ASP A 1 68 ? 11.499 -19.800 -32.066 1.00 94.19 68 ASP A N 1
ATOM 492 C CA . ASP A 1 68 ? 11.974 -19.805 -33.456 1.00 94.19 68 ASP A CA 1
ATOM 493 C C . ASP A 1 68 ? 13.112 -18.797 -33.662 1.00 94.19 68 ASP A C 1
ATOM 495 O O . ASP A 1 68 ? 14.130 -19.115 -34.277 1.00 94.19 68 ASP A O 1
ATOM 499 N N . ALA A 1 69 ? 12.980 -17.589 -33.102 1.00 94.62 69 ALA A N 1
ATOM 500 C CA . ALA A 1 69 ? 14.036 -16.583 -33.142 1.00 94.62 69 ALA A CA 1
ATOM 501 C C . ALA A 1 69 ? 15.318 -17.070 -32.446 1.00 94.62 69 ALA A C 1
ATOM 503 O O . ALA A 1 69 ? 16.413 -16.846 -32.965 1.00 94.62 69 ALA A O 1
ATOM 504 N N . ALA A 1 70 ? 15.197 -17.742 -31.296 1.00 94.38 70 ALA A N 1
ATOM 505 C CA . ALA A 1 70 ? 16.334 -18.294 -30.566 1.00 94.38 70 ALA A CA 1
ATOM 506 C C . ALA A 1 70 ? 17.021 -19.412 -31.363 1.00 94.38 70 ALA A C 1
ATOM 508 O O . ALA A 1 70 ? 18.237 -19.352 -31.538 1.00 94.38 70 ALA A O 1
ATOM 509 N N . SER A 1 71 ? 16.258 -20.370 -31.905 1.00 95.31 71 SER A N 1
ATOM 510 C CA . SER A 1 71 ? 16.792 -21.454 -32.745 1.00 95.31 71 SER A CA 1
ATOM 511 C C . SER A 1 71 ? 17.514 -20.902 -33.972 1.00 95.31 71 SER A C 1
ATOM 513 O O . SER A 1 71 ? 18.668 -21.237 -34.224 1.00 95.31 71 SER A O 1
ATOM 515 N N . TYR A 1 72 ? 16.881 -19.970 -34.685 1.00 95.88 72 TYR A N 1
ATOM 516 C CA . TYR A 1 72 ? 17.472 -19.347 -35.865 1.00 95.88 72 TYR A CA 1
ATOM 517 C C . TYR A 1 72 ? 18.760 -18.578 -35.534 1.00 95.88 72 TYR A C 1
ATOM 519 O O . TYR A 1 72 ? 19.747 -18.633 -36.268 1.00 95.88 72 TYR A O 1
ATOM 527 N N . CYS A 1 73 ? 18.789 -17.872 -34.400 1.00 95.25 73 CYS A N 1
ATOM 528 C CA . CYS A 1 73 ? 19.991 -17.186 -33.937 1.00 95.25 73 CYS A CA 1
ATOM 529 C C . CYS A 1 73 ? 21.121 -18.150 -33.537 1.00 95.25 73 CYS A C 1
ATOM 531 O O . CYS A 1 73 ? 22.289 -17.809 -33.735 1.00 95.25 73 CYS A O 1
ATOM 533 N N . GLU A 1 74 ? 20.805 -19.317 -32.969 1.00 94.69 74 GLU A N 1
ATOM 534 C CA . GLU A 1 74 ? 21.791 -20.351 -32.628 1.00 94.69 74 GLU A CA 1
ATOM 535 C C . GLU A 1 74 ? 22.459 -20.925 -33.880 1.00 94.69 74 GLU A C 1
ATOM 537 O O . GLU A 1 74 ? 23.690 -20.977 -33.949 1.00 94.69 74 GLU A O 1
ATOM 542 N N . ASP A 1 75 ? 21.678 -21.236 -34.915 1.00 94.56 75 ASP A N 1
ATOM 543 C CA . ASP A 1 75 ? 22.211 -21.692 -36.204 1.00 94.56 75 ASP A CA 1
ATOM 544 C C . ASP A 1 75 ? 23.135 -20.630 -36.820 1.00 94.56 75 ASP A C 1
ATOM 546 O O . ASP A 1 75 ? 24.261 -20.900 -37.258 1.00 94.56 75 ASP A O 1
ATOM 550 N N . LEU A 1 76 ? 22.704 -19.366 -36.773 1.00 94.31 76 LEU A N 1
ATOM 551 C CA . LEU A 1 76 ? 23.493 -18.239 -37.263 1.00 94.31 76 LEU A CA 1
ATOM 552 C C . LEU A 1 76 ? 24.736 -17.954 -36.424 1.00 94.31 76 LEU A C 1
ATOM 554 O O . LEU A 1 76 ? 25.691 -17.379 -36.951 1.00 94.31 76 LEU A O 1
ATOM 558 N N . ARG A 1 77 ? 24.773 -18.346 -35.147 1.00 92.88 77 ARG A N 1
ATOM 559 C CA . ARG A 1 77 ? 25.952 -18.172 -34.290 1.00 92.88 77 ARG A CA 1
ATOM 560 C C . ARG A 1 77 ? 27.143 -18.967 -34.819 1.00 92.88 77 ARG A C 1
ATOM 562 O O . ARG A 1 77 ? 28.267 -18.479 -34.716 1.00 92.88 77 ARG A O 1
ATOM 569 N N . VAL A 1 78 ? 26.910 -20.134 -35.425 1.00 91.50 78 VAL A N 1
ATOM 570 C CA . VAL A 1 78 ? 27.963 -20.946 -36.062 1.00 91.50 78 VAL A CA 1
ATOM 571 C C . VAL A 1 78 ? 28.548 -20.219 -37.273 1.00 91.50 78 VAL A C 1
ATOM 573 O O . VAL A 1 78 ? 29.766 -20.160 -37.436 1.00 91.50 78 VAL A O 1
ATOM 576 N N . LYS A 1 79 ? 27.685 -19.610 -38.096 1.00 90.75 79 LYS A N 1
ATOM 577 C CA . LYS A 1 79 ? 28.082 -18.902 -39.321 1.00 90.75 79 LYS A CA 1
ATOM 578 C C . LYS A 1 79 ? 28.693 -17.524 -39.053 1.00 90.75 79 LYS A C 1
ATOM 580 O O . LYS A 1 79 ? 29.637 -17.111 -39.723 1.00 90.75 79 LYS A O 1
ATOM 585 N N . PHE A 1 80 ? 28.187 -16.813 -38.050 1.00 92.00 80 PHE A N 1
ATOM 586 C CA . PHE A 1 80 ? 28.584 -15.448 -37.709 1.00 92.00 80 PHE A CA 1
ATOM 587 C C . PHE A 1 80 ? 29.067 -15.321 -36.248 1.00 92.00 80 PHE A C 1
ATOM 589 O O . PHE A 1 80 ? 28.572 -14.463 -35.508 1.00 92.00 80 PHE A O 1
ATOM 596 N N . PRO A 1 81 ? 30.091 -16.085 -35.813 1.00 90.75 81 PRO A N 1
ATOM 597 C CA . PRO A 1 81 ? 30.459 -16.216 -34.395 1.00 90.75 81 PRO A CA 1
ATOM 598 C C . PRO A 1 81 ? 30.997 -14.928 -33.758 1.00 90.75 81 PRO A C 1
ATOM 600 O O . PRO A 1 81 ? 31.065 -14.811 -32.537 1.00 90.75 81 PRO A O 1
ATOM 603 N N . LYS A 1 82 ? 31.393 -13.943 -34.575 1.00 89.50 82 LYS A N 1
ATOM 604 C CA . LYS A 1 82 ? 31.906 -12.634 -34.131 1.00 89.50 82 LYS A CA 1
ATOM 605 C C . LYS A 1 82 ? 30.891 -11.496 -34.303 1.00 89.50 82 LYS A C 1
ATOM 607 O O . LYS A 1 82 ? 31.209 -10.343 -34.011 1.00 89.50 82 LYS A O 1
ATOM 612 N N . SER A 1 83 ? 29.682 -11.784 -34.791 1.00 92.31 83 SER A N 1
ATOM 613 C CA . SER A 1 83 ? 28.659 -10.763 -35.024 1.00 92.31 83 SER A CA 1
ATOM 614 C C . SER A 1 83 ? 27.961 -10.385 -33.720 1.00 92.31 83 SER A C 1
ATOM 616 O O . SER A 1 83 ? 26.953 -10.971 -33.335 1.00 92.31 83 SER A O 1
ATOM 618 N N . VAL A 1 84 ? 28.484 -9.363 -33.040 1.00 93.75 84 VAL A N 1
ATOM 619 C CA . VAL A 1 84 ? 27.909 -8.852 -31.783 1.00 93.75 84 VAL A CA 1
ATOM 620 C C . VAL A 1 84 ? 26.418 -8.498 -31.903 1.00 93.75 84 VAL A C 1
ATOM 622 O O . VAL A 1 84 ? 25.678 -8.843 -30.986 1.00 93.75 84 VAL A O 1
ATOM 625 N N . PRO A 1 85 ? 25.921 -7.863 -32.989 1.00 92.25 85 PRO A N 1
ATOM 626 C CA . PRO A 1 85 ? 24.486 -7.636 -33.143 1.00 92.25 85 PRO A CA 1
ATOM 627 C C . PRO A 1 85 ? 23.664 -8.929 -33.102 1.00 92.25 85 PRO A C 1
ATOM 629 O O . PRO A 1 85 ? 22.666 -8.961 -32.392 1.00 92.25 85 PRO A O 1
ATOM 632 N N . LEU A 1 86 ? 24.099 -9.994 -33.792 1.00 93.44 86 LEU A N 1
ATOM 633 C CA . LEU A 1 86 ? 23.406 -11.290 -33.785 1.00 93.44 86 LEU A CA 1
ATOM 634 C C . LEU A 1 86 ? 23.459 -11.947 -32.404 1.00 93.44 86 LEU A C 1
ATOM 636 O O . LEU A 1 86 ? 22.426 -12.368 -31.897 1.00 93.44 86 LEU A O 1
ATOM 640 N N . LEU A 1 87 ? 24.626 -11.950 -31.754 1.00 94.81 87 LEU A N 1
ATOM 641 C CA . LEU A 1 87 ? 24.778 -12.472 -30.389 1.00 94.81 87 LEU A CA 1
ATOM 642 C C . LEU A 1 87 ? 23.904 -11.707 -29.380 1.00 94.81 87 LEU A C 1
ATOM 644 O O . LEU A 1 87 ? 23.367 -12.296 -28.447 1.00 94.81 87 LEU A O 1
ATOM 648 N N . GLY A 1 88 ? 23.720 -10.401 -29.589 1.00 94.31 88 GLY A N 1
ATOM 649 C CA . GLY A 1 88 ? 22.809 -9.576 -28.805 1.00 94.31 88 GLY A CA 1
ATOM 650 C C . GLY A 1 88 ? 21.337 -9.935 -29.006 1.00 94.31 88 GLY A C 1
ATOM 651 O O . GLY A 1 88 ? 20.600 -9.993 -28.023 1.00 94.31 88 GLY A O 1
ATOM 652 N N . ARG A 1 89 ? 20.897 -10.209 -30.245 1.00 94.88 89 ARG A N 1
ATOM 653 C CA . ARG A 1 89 ? 19.524 -10.695 -30.488 1.00 94.88 89 ARG A CA 1
ATOM 654 C C . ARG A 1 89 ? 19.328 -12.099 -29.910 1.00 94.88 89 ARG A C 1
ATOM 656 O O . ARG A 1 89 ? 18.327 -12.314 -29.240 1.00 94.88 89 ARG A O 1
ATOM 663 N N . LEU A 1 90 ? 20.310 -12.994 -30.066 1.00 95.44 90 LEU A N 1
ATOM 664 C CA . LEU A 1 90 ? 20.285 -14.335 -29.475 1.00 95.44 90 LEU A CA 1
ATOM 665 C C . LEU A 1 90 ? 20.077 -14.272 -27.959 1.00 95.44 90 LEU A C 1
ATOM 667 O O . LEU A 1 90 ? 19.191 -14.938 -27.438 1.00 95.44 90 LEU A O 1
ATOM 671 N N . ALA A 1 91 ? 20.840 -13.430 -27.257 1.00 95.38 91 ALA A N 1
ATOM 672 C CA . ALA A 1 91 ? 20.691 -13.259 -25.815 1.00 95.38 91 ALA A CA 1
ATOM 673 C C . ALA A 1 91 ? 19.251 -12.884 -25.420 1.00 95.38 91 ALA A C 1
ATOM 675 O O . ALA A 1 91 ? 18.686 -13.481 -24.504 1.00 95.38 91 ALA A O 1
ATOM 676 N N . VAL A 1 92 ? 18.643 -11.925 -26.130 1.00 94.56 92 VAL A N 1
ATOM 677 C CA . VAL A 1 92 ? 17.252 -11.502 -25.895 1.00 94.56 92 VAL A CA 1
ATOM 678 C C . VAL A 1 92 ? 16.271 -12.640 -26.187 1.00 94.56 92 VAL A C 1
ATOM 680 O O . VAL A 1 92 ? 15.403 -12.907 -25.357 1.00 94.56 92 VAL A O 1
ATOM 683 N N . ALA A 1 93 ? 16.413 -13.320 -27.327 1.00 93.75 93 ALA A N 1
ATOM 684 C CA . ALA A 1 93 ? 15.536 -14.416 -27.728 1.00 93.75 93 ALA A CA 1
ATOM 685 C C . ALA A 1 93 ? 15.571 -15.574 -26.716 1.00 93.75 93 ALA A C 1
ATOM 687 O O . ALA A 1 93 ? 14.513 -16.031 -26.289 1.00 93.75 93 ALA A O 1
ATOM 688 N N . LEU A 1 94 ? 16.766 -15.955 -26.244 1.00 93.81 94 LEU A N 1
ATOM 689 C CA . LEU A 1 94 ? 16.954 -16.958 -25.190 1.00 93.81 94 LEU A CA 1
ATOM 690 C C . LEU A 1 94 ? 16.179 -16.600 -23.921 1.00 93.81 94 LEU A C 1
ATOM 692 O O . LEU A 1 94 ? 15.475 -17.436 -23.362 1.00 93.81 94 LEU A O 1
ATOM 696 N N . ALA A 1 95 ? 16.257 -15.352 -23.457 1.00 92.94 95 ALA A N 1
ATOM 697 C CA . ALA A 1 95 ? 15.530 -14.964 -22.254 1.00 92.94 95 ALA A CA 1
ATOM 698 C C . ALA A 1 95 ? 14.012 -14.934 -22.454 1.00 92.94 95 ALA A C 1
ATOM 700 O O . ALA A 1 95 ? 13.273 -15.344 -21.559 1.00 92.94 95 ALA A O 1
ATOM 701 N N . MET A 1 96 ? 13.544 -14.490 -23.622 1.00 91.38 96 MET A N 1
ATOM 702 C CA . MET A 1 96 ? 12.119 -14.492 -23.963 1.00 91.38 96 MET A CA 1
ATOM 703 C C . MET A 1 96 ? 11.557 -15.912 -24.126 1.00 91.38 96 MET A C 1
ATOM 705 O O . MET A 1 96 ? 10.373 -16.119 -23.875 1.00 91.38 96 MET A O 1
ATOM 709 N N . SER A 1 97 ? 12.395 -16.894 -24.471 1.00 90.12 97 SER A N 1
ATOM 710 C CA . SER A 1 97 ? 12.041 -18.317 -24.544 1.00 90.12 97 SER A CA 1
ATOM 711 C C . SER A 1 97 ? 12.277 -19.081 -23.226 1.00 90.12 97 SER A C 1
ATOM 713 O O . SER A 1 97 ? 12.318 -20.308 -23.224 1.00 90.12 97 SER A O 1
ATOM 715 N N . GLY A 1 98 ? 12.491 -18.387 -22.100 1.00 89.44 98 GLY A N 1
ATOM 716 C CA . GLY A 1 98 ? 12.669 -19.002 -20.774 1.00 89.44 98 GLY A CA 1
ATOM 717 C C . GLY A 1 98 ? 14.105 -19.403 -20.401 1.00 89.44 98 GLY A C 1
ATOM 718 O O . GLY A 1 98 ? 14.347 -19.800 -19.263 1.00 89.44 98 GLY A O 1
ATOM 719 N N . ARG A 1 99 ? 15.088 -19.232 -21.293 1.00 92.75 99 ARG A N 1
ATOM 720 C CA . ARG A 1 99 ? 16.527 -19.510 -21.075 1.00 92.75 99 ARG A CA 1
ATOM 721 C C . ARG A 1 99 ? 17.292 -18.253 -20.630 1.00 92.75 99 ARG A C 1
ATOM 723 O O . ARG A 1 99 ? 18.331 -17.882 -21.174 1.00 92.75 99 ARG A O 1
ATOM 730 N N . GLY A 1 100 ? 16.759 -17.574 -19.614 1.00 90.75 100 GLY A N 1
ATOM 731 C CA . GLY A 1 100 ? 17.228 -16.265 -19.137 1.00 90.75 100 GLY A CA 1
ATOM 732 C C . GLY A 1 100 ? 18.698 -16.187 -18.732 1.00 90.75 100 GLY A C 1
ATOM 733 O O . GLY A 1 100 ? 19.414 -15.288 -19.168 1.00 90.75 100 GLY A O 1
ATOM 734 N N . GLU A 1 101 ? 19.156 -17.125 -17.903 1.00 90.44 101 GLU A N 1
ATOM 735 C CA . GLU A 1 101 ? 20.530 -17.133 -17.378 1.00 90.44 101 GLU A CA 1
ATOM 736 C C . GLU A 1 101 ? 21.576 -17.281 -18.486 1.00 90.44 101 GLU A C 1
ATOM 738 O O . GLU A 1 101 ? 22.638 -16.655 -18.453 1.00 90.44 101 GLU A O 1
ATOM 743 N N . GLU A 1 102 ? 21.263 -1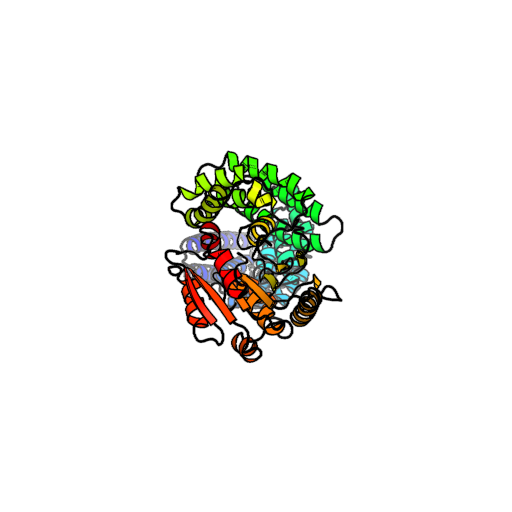8.086 -19.499 1.00 93.56 102 GLU A N 1
ATOM 744 C CA . GLU A 1 102 ? 22.103 -18.253 -20.677 1.00 93.56 102 GLU A CA 1
ATOM 745 C C . GLU A 1 102 ? 22.175 -16.963 -21.496 1.00 93.56 102 GLU A C 1
ATOM 747 O O . GLU A 1 102 ? 23.271 -16.526 -21.850 1.00 93.56 102 GLU A O 1
ATOM 752 N N . GLY A 1 103 ? 21.032 -16.302 -21.707 1.00 94.62 103 GLY A N 1
ATOM 753 C CA . GLY A 1 103 ? 20.978 -14.999 -22.365 1.00 94.62 103 GLY A CA 1
ATOM 754 C C . GLY A 1 103 ? 21.815 -13.935 -21.644 1.00 94.62 103 GLY A C 1
ATOM 755 O O . GLY A 1 103 ? 22.598 -13.230 -22.281 1.00 94.62 103 GLY A O 1
ATOM 756 N N . VAL A 1 104 ? 21.722 -13.851 -20.311 1.00 94.25 104 VAL A N 1
ATOM 757 C CA . VAL A 1 104 ? 22.514 -12.905 -19.498 1.00 94.25 104 VAL A CA 1
ATOM 758 C C . VAL A 1 104 ? 24.012 -13.181 -19.596 1.00 94.25 104 VAL A C 1
ATOM 760 O O . VAL A 1 104 ? 24.794 -12.251 -19.810 1.00 94.25 104 VAL A O 1
ATOM 763 N N . ARG A 1 105 ? 24.427 -14.446 -19.491 1.00 94.00 105 ARG A N 1
ATOM 764 C CA . ARG A 1 105 ? 25.835 -14.837 -19.642 1.00 94.00 105 ARG A CA 1
ATOM 765 C C . ARG A 1 105 ? 26.371 -14.477 -21.028 1.00 94.00 105 ARG A C 1
ATOM 767 O O . ARG A 1 105 ? 27.404 -13.815 -21.124 1.00 94.00 105 ARG A O 1
ATOM 774 N N . LEU A 1 106 ? 25.636 -14.821 -22.087 1.00 94.75 106 LEU A N 1
ATOM 775 C CA . LEU A 1 106 ? 26.017 -14.493 -23.460 1.00 94.75 106 LEU A CA 1
ATOM 776 C C . LEU A 1 106 ? 26.155 -12.977 -23.665 1.00 94.75 106 LEU A C 1
ATOM 778 O O . LEU A 1 106 ? 27.118 -12.515 -24.284 1.00 94.75 106 LEU A O 1
ATOM 782 N N . PHE A 1 107 ? 25.219 -12.194 -23.120 1.00 95.62 107 PHE A N 1
ATOM 783 C CA . PHE A 1 107 ? 25.276 -10.737 -23.177 1.00 95.62 107 PHE A CA 1
ATOM 784 C C . PHE A 1 107 ? 26.540 -10.193 -22.500 1.00 95.62 107 PHE A C 1
ATOM 786 O O . PHE A 1 107 ? 27.272 -9.415 -23.114 1.00 95.62 107 PHE A O 1
ATOM 793 N N . ARG A 1 108 ? 26.839 -10.625 -21.269 1.00 93.88 108 ARG A N 1
ATOM 794 C CA . ARG A 1 108 ? 28.021 -10.159 -20.527 1.00 93.88 108 ARG A CA 1
ATOM 795 C C . ARG A 1 108 ? 29.324 -10.514 -21.243 1.00 93.88 108 ARG A C 1
ATOM 797 O O . ARG A 1 108 ? 30.186 -9.656 -21.416 1.00 93.88 108 ARG A O 1
ATOM 804 N N . GLU A 1 109 ? 29.446 -11.747 -21.725 1.00 92.94 109 GLU A N 1
ATOM 805 C CA . GLU A 1 109 ? 30.663 -12.215 -22.392 1.00 92.94 109 GLU A CA 1
ATOM 806 C C . GLU A 1 109 ? 30.911 -11.520 -23.734 1.00 92.94 109 GLU A C 1
ATOM 808 O O . GLU A 1 109 ? 32.049 -11.163 -24.053 1.00 92.94 109 GLU A O 1
ATOM 813 N N . LYS A 1 110 ? 29.859 -11.353 -24.547 1.00 94.50 110 LYS A N 1
ATOM 814 C CA . LYS A 1 110 ? 30.005 -10.983 -25.964 1.00 94.50 110 LYS A CA 1
ATOM 815 C C . LYS A 1 110 ? 29.550 -9.570 -26.294 1.00 94.50 110 LYS A C 1
ATOM 817 O O . LYS A 1 110 ? 30.093 -8.964 -27.215 1.00 94.50 110 LYS A O 1
ATOM 822 N N . VAL A 1 111 ? 28.552 -9.044 -25.586 1.00 93.75 111 VAL A N 1
ATOM 823 C CA . VAL A 1 111 ? 27.967 -7.726 -25.865 1.00 93.75 111 VAL A CA 1
ATOM 824 C C . VAL A 1 111 ? 28.583 -6.663 -24.964 1.00 93.75 111 VAL A C 1
ATOM 826 O O . VAL A 1 111 ? 29.056 -5.655 -25.495 1.00 93.75 111 VAL A O 1
ATOM 829 N N . SER A 1 112 ? 28.662 -6.880 -23.646 1.00 89.44 112 SER A N 1
ATOM 830 C CA . SER A 1 112 ? 29.184 -5.878 -22.699 1.00 89.44 112 SER A CA 1
ATOM 831 C C . SER A 1 112 ? 30.625 -5.462 -23.012 1.00 89.44 112 SER A C 1
ATOM 833 O O . SER A 1 112 ? 30.917 -4.266 -23.046 1.00 89.44 112 SER A O 1
ATOM 835 N N . SER A 1 113 ? 31.496 -6.415 -23.354 1.00 86.94 113 SER A N 1
ATOM 836 C CA . SER A 1 113 ? 32.913 -6.192 -23.701 1.00 86.94 113 SER A CA 1
ATOM 837 C C . SER A 1 113 ? 33.149 -5.633 -25.116 1.00 86.94 113 SER A C 1
ATOM 839 O O . SER A 1 113 ? 34.263 -5.246 -25.467 1.00 86.94 113 SER A O 1
ATOM 841 N N . SER A 1 114 ? 32.113 -5.576 -25.959 1.00 91.38 114 SER A N 1
ATOM 842 C CA . SER A 1 114 ? 32.254 -5.196 -27.369 1.00 91.38 114 SER A CA 1
ATOM 843 C C . SER A 1 114 ? 32.401 -3.685 -27.599 1.00 91.38 114 SER A C 1
ATOM 845 O O . SER A 1 114 ? 32.080 -2.862 -26.742 1.00 91.38 114 SER A O 1
ATOM 847 N N . ARG A 1 115 ? 32.766 -3.297 -28.829 1.00 90.94 115 ARG A N 1
ATOM 848 C CA . ARG A 1 115 ? 32.746 -1.895 -29.299 1.00 90.94 115 ARG A CA 1
ATOM 849 C C . ARG A 1 115 ? 31.344 -1.369 -29.656 1.00 90.94 115 ARG A C 1
ATOM 851 O O . ARG A 1 115 ? 31.230 -0.297 -30.244 1.00 90.94 115 ARG A O 1
ATOM 858 N N . MET A 1 116 ? 30.272 -2.111 -29.362 1.00 90.88 116 MET A N 1
ATOM 859 C CA . MET A 1 116 ? 28.906 -1.640 -29.607 1.00 90.88 116 MET A CA 1
ATOM 860 C C . MET A 1 116 ? 28.636 -0.333 -28.827 1.00 90.88 116 MET A C 1
ATOM 862 O O . MET A 1 116 ? 29.061 -0.230 -27.676 1.00 90.88 116 MET A O 1
ATOM 866 N N . PRO A 1 117 ? 27.923 0.658 -29.399 1.00 90.62 117 PRO A N 1
ATOM 867 C CA . PRO A 1 117 ? 27.574 1.880 -28.674 1.00 90.62 117 PRO A CA 1
ATOM 868 C C . PRO A 1 117 ? 26.814 1.584 -27.377 1.00 90.62 117 PRO A C 1
ATOM 870 O O . PRO A 1 117 ? 25.919 0.734 -27.368 1.00 90.62 117 PRO A O 1
ATOM 873 N N . ALA A 1 118 ? 27.130 2.313 -26.305 1.00 87.44 118 ALA A N 1
ATOM 874 C CA . ALA A 1 118 ? 26.535 2.112 -24.981 1.00 87.44 118 ALA A CA 1
ATOM 875 C C . ALA A 1 118 ? 24.999 2.187 -25.007 1.00 87.44 118 ALA A C 1
ATOM 877 O O . ALA A 1 118 ? 24.330 1.380 -24.370 1.00 87.44 118 ALA A O 1
ATOM 878 N N . GLN A 1 119 ? 24.429 3.073 -25.829 1.00 86.25 119 GLN A N 1
ATOM 879 C CA . GLN A 1 119 ? 22.980 3.204 -25.990 1.00 86.25 119 GLN A CA 1
ATOM 880 C C . GLN A 1 119 ? 22.341 1.923 -26.546 1.00 86.25 119 GLN A C 1
ATOM 882 O O . GLN A 1 119 ? 21.276 1.519 -26.082 1.00 86.25 119 GLN A O 1
ATOM 887 N N . ARG A 1 120 ? 23.006 1.255 -27.500 1.00 89.44 120 ARG A N 1
ATOM 888 C CA . ARG A 1 120 ? 22.531 -0.016 -28.071 1.00 89.44 120 ARG A CA 1
ATOM 889 C C . ARG A 1 120 ? 22.694 -1.177 -27.094 1.00 89.44 120 ARG A C 1
ATOM 891 O O . ARG A 1 120 ? 21.804 -2.018 -27.015 1.00 89.44 120 ARG A O 1
ATOM 898 N N . LYS A 1 121 ? 23.790 -1.207 -26.325 1.00 92.62 121 LYS A N 1
ATOM 899 C CA . LYS A 1 121 ? 23.967 -2.185 -25.238 1.00 92.62 121 LYS A CA 1
ATOM 900 C C . LYS A 1 121 ? 22.848 -2.049 -24.203 1.00 92.62 121 LYS A C 1
ATOM 902 O O . LYS A 1 121 ? 22.207 -3.042 -23.878 1.00 92.62 121 LYS A O 1
ATOM 907 N N . ALA A 1 122 ? 22.547 -0.821 -23.781 1.00 90.94 122 ALA A N 1
ATOM 908 C CA . ALA A 1 122 ? 21.466 -0.541 -22.844 1.00 90.94 122 ALA A CA 1
ATOM 909 C C . ALA A 1 122 ? 20.093 -0.960 -23.395 1.00 90.94 122 ALA A C 1
ATOM 911 O O . ALA A 1 122 ? 19.293 -1.532 -22.666 1.00 90.94 122 ALA A O 1
ATOM 912 N N . GLU A 1 123 ? 19.806 -0.717 -24.677 1.00 91.62 123 GLU A N 1
ATOM 913 C CA . GLU A 1 123 ? 18.556 -1.166 -25.307 1.00 91.62 123 GLU A CA 1
ATOM 914 C C . GLU A 1 123 ? 18.401 -2.691 -25.289 1.00 91.62 123 GLU A C 1
ATOM 916 O O . GLU A 1 123 ? 17.355 -3.202 -24.887 1.00 91.62 123 GLU A O 1
ATOM 921 N N . LEU A 1 124 ? 19.450 -3.421 -25.671 1.00 92.94 124 LEU A N 1
ATOM 922 C CA . LEU A 1 124 ? 19.454 -4.881 -25.622 1.00 92.94 124 LEU A CA 1
ATOM 923 C C . LEU A 1 124 ? 19.313 -5.399 -24.186 1.00 92.94 124 LEU A C 1
ATOM 925 O O . LEU A 1 124 ? 18.512 -6.299 -23.947 1.00 92.94 124 LEU A O 1
ATOM 929 N N . ALA A 1 125 ? 20.016 -4.794 -23.226 1.00 93.81 125 ALA A N 1
ATOM 930 C CA . ALA A 1 125 ? 19.917 -5.152 -21.816 1.00 93.81 125 ALA A CA 1
ATOM 931 C C . ALA A 1 125 ? 18.499 -4.957 -21.256 1.00 93.81 125 ALA A C 1
ATOM 933 O O . ALA A 1 125 ? 17.998 -5.835 -20.562 1.00 93.81 125 ALA A O 1
ATOM 934 N N . ARG A 1 126 ? 17.807 -3.860 -21.604 1.00 92.38 126 ARG A N 1
ATOM 935 C CA . ARG A 1 126 ? 16.402 -3.634 -21.207 1.00 92.38 126 ARG A CA 1
ATOM 936 C C . ARG A 1 126 ? 15.460 -4.712 -21.736 1.00 92.38 126 ARG A C 1
ATOM 938 O O . ARG A 1 126 ? 14.581 -5.198 -21.019 1.00 92.38 126 ARG A O 1
ATOM 945 N N . ARG A 1 127 ? 15.637 -5.097 -23.001 1.00 91.88 127 ARG A N 1
ATOM 946 C CA . ARG A 1 127 ? 14.839 -6.158 -23.630 1.00 91.88 127 ARG A CA 1
ATOM 947 C C . ARG A 1 127 ? 15.113 -7.505 -22.972 1.00 91.88 127 ARG A C 1
ATOM 949 O O . ARG A 1 127 ? 14.173 -8.191 -22.595 1.00 91.88 127 ARG A O 1
ATOM 956 N N . LEU A 1 128 ? 16.386 -7.817 -22.745 1.00 92.75 128 LEU A N 1
ATOM 957 C CA . LEU A 1 128 ? 16.842 -9.020 -22.052 1.00 92.75 128 LEU A CA 1
ATOM 958 C C . LEU A 1 128 ? 16.323 -9.101 -20.606 1.00 92.75 128 LEU A C 1
ATOM 960 O O . LEU A 1 128 ? 15.913 -10.162 -20.146 1.00 92.75 128 LEU A O 1
ATOM 964 N N . ALA A 1 129 ? 16.290 -7.971 -19.899 1.00 91.19 129 ALA A N 1
ATOM 965 C CA . ALA A 1 129 ? 15.806 -7.876 -18.526 1.00 91.19 129 ALA A CA 1
ATOM 966 C C . ALA A 1 129 ? 14.276 -7.992 -18.412 1.00 91.19 129 ALA A C 1
ATOM 968 O O . ALA A 1 129 ? 13.768 -8.308 -17.339 1.00 91.19 129 ALA A O 1
ATOM 969 N N . THR A 1 130 ? 13.517 -7.762 -19.490 1.00 88.38 130 THR A N 1
ATOM 970 C CA . THR A 1 130 ? 12.044 -7.756 -19.461 1.00 88.38 130 THR A CA 1
ATOM 971 C C . THR A 1 130 ? 11.408 -9.088 -19.032 1.00 88.38 130 THR A C 1
ATOM 973 O O . THR A 1 130 ? 10.584 -9.053 -18.113 1.00 88.38 130 THR A O 1
ATOM 976 N N . PRO A 1 131 ? 11.769 -10.253 -19.602 1.00 87.12 131 PRO A N 1
ATOM 977 C CA . PRO A 1 131 ? 11.275 -11.544 -19.110 1.00 87.12 131 PRO A CA 1
ATOM 978 C C . PRO A 1 131 ? 11.843 -11.903 -17.724 1.00 87.12 131 PRO A C 1
ATOM 980 O O . PRO A 1 131 ? 11.303 -12.760 -17.030 1.00 87.12 131 PRO A O 1
ATOM 983 N N . LEU A 1 132 ? 12.897 -11.209 -17.284 1.00 86.25 132 LEU A N 1
ATOM 984 C CA . LEU A 1 132 ? 13.659 -11.490 -16.068 1.00 86.25 132 LEU A CA 1
ATOM 985 C C . LEU A 1 132 ? 13.435 -10.462 -14.949 1.00 86.25 132 LEU A C 1
ATOM 987 O O . LEU A 1 132 ? 14.194 -10.455 -13.983 1.00 86.25 132 LEU A O 1
ATOM 991 N N . ARG A 1 133 ? 12.403 -9.609 -15.038 1.00 77.19 133 ARG A N 1
ATOM 992 C CA . ARG A 1 133 ? 12.197 -8.411 -14.186 1.00 77.19 133 ARG A CA 1
ATOM 993 C C . ARG A 1 133 ? 12.239 -8.629 -12.669 1.00 77.19 133 ARG A C 1
ATOM 995 O O . ARG A 1 133 ? 12.396 -7.661 -11.938 1.00 77.19 133 ARG A O 1
ATOM 1002 N N . ARG A 1 134 ? 12.061 -9.862 -12.189 1.00 73.94 134 ARG A N 1
ATOM 1003 C CA . ARG A 1 134 ? 12.108 -10.228 -10.758 1.00 73.94 134 ARG A CA 1
ATOM 1004 C C . ARG A 1 134 ? 13.389 -10.962 -10.352 1.00 73.94 134 ARG A C 1
ATOM 1006 O O . ARG A 1 134 ? 13.497 -11.425 -9.225 1.00 73.94 134 ARG A O 1
ATOM 1013 N N . SER A 1 135 ? 14.324 -11.134 -11.279 1.00 84.38 135 SER A N 1
ATOM 1014 C CA . SER A 1 135 ? 15.589 -11.814 -11.025 1.00 84.38 135 SER A CA 1
ATOM 1015 C C . SER A 1 135 ? 16.663 -10.813 -10.623 1.00 84.38 135 SER A C 1
ATOM 1017 O O . SER A 1 135 ? 16.747 -9.707 -11.164 1.00 84.38 135 SER A O 1
ATOM 1019 N N . ARG A 1 136 ? 17.549 -11.251 -9.730 1.00 87.94 136 ARG A N 1
ATOM 1020 C CA . ARG A 1 136 ? 18.765 -10.516 -9.384 1.00 87.94 136 ARG A CA 1
ATOM 1021 C C . ARG A 1 136 ? 19.643 -10.255 -10.614 1.00 87.94 136 ARG A C 1
ATOM 1023 O O . ARG A 1 136 ? 20.165 -9.159 -10.763 1.00 87.94 136 ARG A O 1
ATOM 1030 N N . ALA A 1 137 ? 19.714 -11.212 -11.540 1.00 88.12 137 ALA A N 1
ATOM 1031 C CA . ALA A 1 137 ? 20.478 -11.081 -12.779 1.00 88.12 137 ALA A CA 1
ATOM 1032 C C . ALA A 1 137 ? 20.013 -9.896 -13.648 1.00 88.12 137 ALA A C 1
ATOM 1034 O O . ALA A 1 137 ? 20.841 -9.180 -14.205 1.00 88.12 137 ALA A O 1
ATOM 1035 N N . ALA A 1 138 ? 18.700 -9.657 -13.743 1.00 88.06 138 ALA A N 1
ATOM 1036 C CA . ALA A 1 138 ? 18.165 -8.501 -14.461 1.00 88.06 138 ALA A CA 1
ATOM 1037 C C . ALA A 1 138 ? 18.492 -7.176 -13.763 1.00 88.06 138 ALA A C 1
ATOM 1039 O O . ALA A 1 138 ? 18.826 -6.203 -14.438 1.00 88.06 138 ALA A O 1
ATOM 1040 N N . ALA A 1 139 ? 18.402 -7.142 -12.430 1.00 91.62 139 ALA A N 1
ATOM 1041 C CA . ALA A 1 139 ? 18.743 -5.962 -11.642 1.00 91.62 139 ALA A CA 1
ATOM 1042 C C . ALA A 1 139 ? 20.228 -5.597 -11.789 1.00 91.62 139 ALA A C 1
ATOM 1044 O O . ALA A 1 139 ? 20.540 -4.450 -12.098 1.00 91.62 139 ALA A O 1
ATOM 1045 N N . GLU A 1 140 ? 21.128 -6.577 -11.662 1.00 93.56 140 GLU A N 1
ATOM 1046 C CA . GLU A 1 140 ? 22.572 -6.396 -11.866 1.00 93.56 140 GLU A CA 1
ATOM 1047 C C . GLU A 1 140 ? 22.886 -5.922 -13.287 1.00 93.56 140 GLU A C 1
ATOM 1049 O O . GLU A 1 140 ? 23.597 -4.939 -13.469 1.00 93.56 140 GLU A O 1
ATOM 1054 N N . LEU A 1 141 ? 22.298 -6.562 -14.302 1.00 93.62 141 LEU A N 1
ATOM 1055 C CA . LEU A 1 141 ? 22.508 -6.178 -15.694 1.00 93.62 141 LEU A CA 1
ATOM 1056 C C . LEU A 1 141 ? 22.084 -4.725 -15.961 1.00 93.62 141 LEU A C 1
ATOM 1058 O O . LEU A 1 141 ? 22.797 -3.982 -16.635 1.00 93.62 141 LEU A O 1
ATOM 1062 N N . LEU A 1 142 ? 20.917 -4.309 -15.462 1.00 94.81 142 LEU A N 1
ATOM 1063 C CA . LEU A 1 142 ? 20.446 -2.933 -15.629 1.00 94.81 142 LEU A CA 1
ATOM 1064 C C . LEU A 1 142 ? 21.292 -1.937 -14.831 1.00 94.81 142 LEU A C 1
ATOM 1066 O O . LEU A 1 142 ? 21.536 -0.844 -15.340 1.00 94.81 142 LEU A O 1
ATOM 1070 N N . ALA A 1 143 ? 21.779 -2.315 -13.646 1.00 95.12 143 ALA A N 1
ATOM 1071 C CA . ALA A 1 143 ? 22.711 -1.514 -12.857 1.00 95.12 143 ALA A CA 1
ATOM 1072 C C . ALA A 1 143 ? 24.035 -1.282 -13.608 1.00 95.12 143 ALA A C 1
ATOM 1074 O O . ALA A 1 143 ? 24.430 -0.134 -13.789 1.00 95.12 143 ALA A O 1
ATOM 1075 N N . GLU A 1 144 ? 24.651 -2.331 -14.167 1.00 93.75 144 GLU A N 1
ATOM 1076 C CA . GLU A 1 144 ? 25.869 -2.220 -14.991 1.00 93.75 144 GLU A CA 1
ATOM 1077 C C . GLU A 1 144 ? 25.670 -1.227 -16.159 1.00 93.75 144 GLU A C 1
ATOM 1079 O O . GLU A 1 144 ? 26.531 -0.399 -16.468 1.00 93.75 144 GLU A O 1
ATOM 1084 N N . GLN A 1 145 ? 24.511 -1.279 -16.830 1.00 94.00 145 GLN A N 1
ATOM 1085 C CA . GLN A 1 145 ? 24.216 -0.353 -17.928 1.00 94.00 145 GLN A CA 1
ATOM 1086 C C . GLN A 1 145 ? 23.921 1.073 -17.444 1.00 94.00 145 GLN A C 1
ATOM 1088 O O . GLN A 1 145 ? 24.262 2.032 -18.146 1.00 94.00 145 GLN A O 1
ATOM 1093 N N . ALA A 1 146 ? 23.279 1.222 -16.285 1.00 94.94 146 ALA A N 1
ATOM 1094 C CA . ALA A 1 146 ? 22.999 2.498 -15.636 1.00 94.94 146 ALA A CA 1
ATOM 1095 C C . ALA A 1 146 ? 24.297 3.219 -15.236 1.00 94.94 146 ALA A C 1
ATOM 1097 O O . ALA A 1 146 ? 24.457 4.396 -15.559 1.00 94.94 146 ALA A O 1
ATOM 1098 N N . GLU A 1 147 ? 25.259 2.499 -14.654 1.00 94.12 147 GLU A N 1
ATOM 1099 C CA . GLU A 1 147 ? 26.600 3.002 -14.318 1.00 94.12 147 GLU A CA 1
ATOM 1100 C C . GLU A 1 147 ? 27.353 3.497 -15.555 1.00 94.12 147 GLU A C 1
ATOM 1102 O O . GLU A 1 147 ? 27.954 4.570 -15.539 1.00 94.12 147 GLU A O 1
ATOM 1107 N N . ALA A 1 148 ? 27.259 2.761 -16.665 1.00 90.62 148 ALA A N 1
ATOM 1108 C CA . ALA A 1 148 ? 27.870 3.158 -17.930 1.00 90.62 148 ALA A CA 1
ATOM 1109 C C . ALA A 1 148 ? 27.168 4.356 -18.606 1.00 90.62 148 ALA A C 1
ATOM 1111 O O . ALA A 1 148 ? 27.729 4.965 -19.519 1.00 90.62 148 ALA A O 1
ATOM 1112 N N . ASN A 1 149 ? 25.939 4.697 -18.201 1.00 90.06 149 ASN A N 1
ATOM 1113 C CA . ASN A 1 149 ? 25.138 5.770 -18.797 1.00 90.06 149 ASN A CA 1
ATOM 1114 C C . ASN A 1 149 ? 24.476 6.650 -17.714 1.00 90.06 149 ASN A C 1
ATOM 1116 O O . ASN A 1 149 ? 23.246 6.778 -17.697 1.00 90.06 149 ASN A O 1
ATOM 1120 N N . PRO A 1 150 ? 25.255 7.343 -16.862 1.00 93.56 150 PRO A N 1
ATOM 1121 C CA . PRO A 1 150 ? 24.738 8.022 -15.668 1.00 93.56 150 PRO A CA 1
ATOM 1122 C C . PRO A 1 150 ? 23.838 9.230 -15.976 1.00 93.56 150 PRO A C 1
ATOM 1124 O O . PRO A 1 150 ? 23.183 9.760 -15.091 1.00 93.56 150 PRO A O 1
ATOM 1127 N N . LYS A 1 151 ? 23.776 9.683 -17.236 1.00 94.75 151 LYS A N 1
ATOM 1128 C CA . LYS A 1 151 ? 22.872 10.758 -17.690 1.00 94.75 151 LYS A CA 1
ATOM 1129 C C . LYS A 1 151 ? 21.566 10.238 -18.301 1.00 94.75 151 LYS A C 1
ATOM 1131 O O . LYS A 1 151 ? 20.740 11.025 -18.761 1.00 94.75 151 LYS A O 1
ATOM 1136 N N . ASN A 1 152 ? 21.364 8.921 -18.358 1.00 94.38 152 ASN A N 1
ATOM 1137 C CA . ASN A 1 152 ? 20.147 8.329 -18.900 1.00 94.38 152 ASN A CA 1
ATOM 1138 C C . ASN A 1 152 ? 19.122 8.083 -17.786 1.00 94.38 152 ASN A C 1
ATOM 1140 O O . ASN A 1 152 ? 19.006 6.975 -17.270 1.00 94.38 152 ASN A O 1
ATOM 1144 N N . ALA A 1 153 ? 18.333 9.111 -17.463 1.00 95.56 153 ALA A N 1
ATOM 1145 C CA . ALA A 1 153 ? 17.318 9.044 -16.408 1.00 95.56 153 ALA A CA 1
ATOM 1146 C C . ALA A 1 153 ? 16.351 7.851 -16.556 1.00 95.56 153 ALA A C 1
ATOM 1148 O O . ALA A 1 153 ? 15.960 7.248 -15.565 1.00 95.56 153 ALA A O 1
ATOM 1149 N N . ALA A 1 154 ? 15.968 7.475 -17.784 1.00 93.81 154 ALA A N 1
ATOM 1150 C CA . ALA A 1 154 ? 15.078 6.331 -17.996 1.00 93.81 154 ALA A CA 1
ATOM 1151 C C . ALA A 1 154 ? 15.726 5.013 -17.555 1.00 93.81 154 ALA A C 1
ATOM 1153 O O . ALA A 1 154 ? 15.108 4.243 -16.828 1.00 93.81 154 ALA A O 1
ATOM 1154 N N . LEU A 1 155 ? 16.989 4.801 -17.928 1.00 94.38 155 LEU A N 1
ATOM 1155 C CA . LEU A 1 155 ? 17.737 3.609 -17.540 1.00 94.38 155 LEU A CA 1
ATOM 1156 C C . LEU A 1 155 ? 17.982 3.547 -16.028 1.00 94.38 155 LEU A C 1
ATOM 1158 O O . LEU A 1 155 ? 17.838 2.480 -15.441 1.00 94.38 155 LEU A O 1
ATOM 1162 N N . LEU A 1 156 ? 18.279 4.688 -15.399 1.00 97.38 156 LEU A N 1
ATOM 1163 C CA . LEU A 1 156 ? 18.413 4.790 -13.944 1.00 97.38 156 LEU A CA 1
ATOM 1164 C C . LEU A 1 156 ? 17.110 4.359 -13.234 1.00 97.38 156 LEU A C 1
ATOM 1166 O O . LEU A 1 156 ? 17.151 3.525 -12.334 1.00 97.38 156 LEU A O 1
ATOM 1170 N N . ARG A 1 157 ? 15.930 4.827 -13.677 1.00 95.56 157 ARG A N 1
ATOM 1171 C CA . ARG A 1 157 ? 14.638 4.386 -13.096 1.00 95.56 157 ARG A CA 1
ATOM 1172 C C . ARG A 1 157 ? 14.353 2.907 -13.306 1.00 95.56 157 ARG A C 1
ATOM 1174 O O . ARG A 1 157 ? 13.763 2.265 -12.440 1.00 95.56 157 ARG A O 1
ATOM 1181 N N . GLU A 1 158 ? 14.717 2.372 -14.467 1.00 93.94 158 GLU A N 1
ATOM 1182 C CA . GLU A 1 158 ? 14.540 0.951 -14.755 1.00 93.94 158 GLU A CA 1
ATOM 1183 C C . GLU A 1 158 ? 15.438 0.079 -13.874 1.00 93.94 158 GLU A C 1
ATOM 1185 O O . GLU A 1 158 ? 14.957 -0.922 -13.344 1.00 93.94 158 GLU A O 1
ATOM 1190 N N . ALA A 1 159 ? 16.689 0.492 -13.643 1.00 95.88 159 ALA A N 1
ATOM 1191 C CA . ALA A 1 159 ? 17.573 -0.144 -12.670 1.00 95.88 159 ALA A CA 1
ATOM 1192 C C . ALA A 1 159 ? 16.977 -0.084 -11.253 1.00 95.88 159 ALA A C 1
ATOM 1194 O O . ALA A 1 159 ? 16.925 -1.107 -10.572 1.00 95.88 159 ALA A O 1
ATOM 1195 N N . GLY A 1 160 ? 16.425 1.067 -10.847 1.00 95.69 160 GLY A N 1
ATOM 1196 C CA . GLY A 1 160 ? 15.729 1.214 -9.563 1.00 95.69 160 GLY A CA 1
ATOM 1197 C C . GLY A 1 160 ? 14.524 0.281 -9.413 1.00 95.69 160 GLY A C 1
ATOM 1198 O O . GLY A 1 160 ? 14.398 -0.427 -8.416 1.00 95.69 160 GLY A O 1
ATOM 1199 N N . SER A 1 161 ? 13.670 0.194 -10.438 1.00 92.50 161 SER A N 1
ATOM 1200 C CA . SER A 1 161 ? 12.515 -0.719 -10.440 1.00 92.50 161 SER A CA 1
ATOM 1201 C C . SER A 1 161 ? 12.919 -2.193 -10.413 1.00 92.50 161 SER A C 1
ATOM 1203 O O . SER A 1 161 ? 12.257 -3.001 -9.755 1.00 92.50 161 SER A O 1
ATOM 1205 N N . ALA A 1 162 ? 13.982 -2.563 -11.130 1.00 90.56 162 ALA A N 1
ATOM 1206 C CA . ALA A 1 162 ? 14.492 -3.929 -11.139 1.00 90.56 162 ALA A CA 1
ATOM 1207 C C . ALA A 1 162 ? 15.104 -4.309 -9.784 1.00 90.56 162 ALA A C 1
ATOM 1209 O O . ALA A 1 162 ? 14.806 -5.387 -9.274 1.00 90.56 162 ALA A O 1
ATOM 1210 N N . ALA A 1 163 ? 15.873 -3.408 -9.164 1.00 92.81 163 ALA A N 1
ATOM 1211 C CA . ALA A 1 163 ? 16.413 -3.594 -7.819 1.00 92.81 163 ALA A CA 1
ATOM 1212 C C . ALA A 1 163 ? 15.291 -3.777 -6.781 1.00 92.81 163 ALA A C 1
ATOM 1214 O O . ALA A 1 163 ? 15.288 -4.769 -6.053 1.00 92.81 163 ALA A O 1
ATOM 1215 N N . ALA A 1 164 ? 14.261 -2.920 -6.803 1.00 89.44 164 ALA A N 1
ATOM 1216 C CA . ALA A 1 164 ? 13.100 -3.052 -5.918 1.00 89.44 164 ALA A CA 1
ATOM 1217 C C . ALA A 1 164 ? 12.356 -4.382 -6.133 1.00 89.44 164 ALA A C 1
ATOM 1219 O O . ALA A 1 164 ? 11.967 -5.049 -5.176 1.00 89.44 164 ALA A O 1
ATOM 1220 N N . SER A 1 165 ? 12.198 -4.807 -7.392 1.00 86.25 165 SER A N 1
ATOM 1221 C CA . SER A 1 165 ? 11.558 -6.085 -7.740 1.00 86.25 165 SER A CA 1
ATOM 1222 C C . SER A 1 165 ? 12.369 -7.307 -7.299 1.00 86.25 165 SER A C 1
ATOM 1224 O O . SER A 1 165 ? 11.785 -8.367 -7.074 1.00 86.25 165 SER A O 1
ATOM 1226 N N . ALA A 1 166 ? 13.691 -7.164 -7.181 1.00 85.44 166 ALA A N 1
ATOM 1227 C CA . ALA A 1 166 ? 14.601 -8.175 -6.653 1.00 85.44 166 ALA A CA 1
ATOM 1228 C C . ALA A 1 166 ? 14.748 -8.120 -5.116 1.00 85.44 166 ALA A C 1
ATOM 1230 O O . ALA A 1 166 ? 15.415 -8.980 -4.546 1.00 85.44 166 ALA A O 1
ATOM 1231 N N . GLY A 1 167 ? 14.123 -7.142 -4.446 1.00 87.56 167 GLY A N 1
ATOM 1232 C CA . GLY A 1 167 ? 14.193 -6.945 -2.994 1.00 87.56 167 GLY A CA 1
ATOM 1233 C C . GLY A 1 167 ? 15.409 -6.149 -2.502 1.00 87.56 167 GLY A C 1
ATOM 1234 O O . GLY A 1 167 ? 15.564 -5.985 -1.296 1.00 87.56 167 GLY A O 1
ATOM 1235 N N . ASP A 1 168 ? 16.247 -5.628 -3.403 1.00 90.75 168 ASP A N 1
ATOM 1236 C CA . ASP A 1 168 ? 17.364 -4.738 -3.066 1.00 90.75 168 ASP A CA 1
ATOM 1237 C C . ASP A 1 168 ? 16.871 -3.282 -3.017 1.00 90.75 168 ASP A C 1
ATOM 1239 O O . ASP A 1 168 ? 16.975 -2.514 -3.980 1.00 90.75 168 ASP A O 1
ATOM 1243 N N . PHE A 1 169 ? 16.253 -2.922 -1.891 1.00 92.62 169 PHE A N 1
ATOM 1244 C CA . PHE A 1 169 ? 15.638 -1.607 -1.707 1.00 92.62 169 PHE A CA 1
ATOM 1245 C C . PHE A 1 169 ? 16.665 -0.474 -1.562 1.00 92.62 169 PHE A C 1
ATOM 1247 O O . PHE A 1 169 ? 16.389 0.641 -2.001 1.00 92.62 169 PHE A O 1
ATOM 1254 N N . GLU A 1 170 ? 17.857 -0.742 -1.022 1.00 94.56 170 GLU A N 1
ATOM 1255 C CA . GLU A 1 170 ? 18.920 0.265 -0.901 1.00 94.56 170 GLU A CA 1
ATOM 1256 C C . GLU A 1 170 ? 19.441 0.695 -2.275 1.00 94.56 170 GLU A C 1
ATOM 1258 O O . GLU A 1 170 ? 19.516 1.894 -2.573 1.00 94.56 170 GLU A O 1
ATOM 1263 N N . SER A 1 171 ? 19.744 -0.270 -3.152 1.00 95.62 171 SER A N 1
ATOM 1264 C CA . SER A 1 171 ? 20.120 0.044 -4.532 1.00 95.62 171 SER A CA 1
ATOM 1265 C C . SER A 1 171 ? 18.961 0.684 -5.291 1.00 95.62 171 SER A C 1
ATOM 1267 O O . SER A 1 171 ? 19.190 1.595 -6.086 1.00 95.62 171 SER A O 1
ATOM 1269 N N . ALA A 1 172 ? 17.716 0.264 -5.037 1.00 96.75 172 ALA A N 1
ATOM 1270 C CA . ALA A 1 172 ? 16.549 0.877 -5.664 1.00 96.75 172 ALA A CA 1
ATOM 1271 C C . ALA A 1 172 ? 16.451 2.379 -5.360 1.00 96.75 172 ALA A C 1
ATOM 1273 O O . ALA A 1 172 ? 16.354 3.180 -6.292 1.00 96.75 172 ALA A O 1
ATOM 1274 N N . VAL A 1 173 ? 16.540 2.763 -4.080 1.00 97.06 173 VAL A N 1
ATOM 1275 C CA . VAL A 1 173 ? 16.528 4.172 -3.652 1.00 97.06 173 VAL A CA 1
ATOM 1276 C C . VAL A 1 173 ? 17.668 4.941 -4.316 1.00 97.06 173 VAL A C 1
ATOM 1278 O O . VAL A 1 173 ? 17.416 5.969 -4.942 1.00 97.06 173 VAL A O 1
ATOM 1281 N N . ARG A 1 174 ? 18.899 4.409 -4.280 1.00 97.38 174 ARG A N 1
ATOM 1282 C CA . ARG A 1 174 ? 20.062 5.030 -4.940 1.00 97.38 174 ARG A CA 1
ATOM 1283 C C . ARG A 1 174 ? 19.820 5.307 -6.423 1.00 97.38 174 ARG A C 1
ATOM 1285 O O . ARG A 1 174 ? 20.150 6.387 -6.908 1.00 97.38 174 ARG A O 1
ATOM 1292 N N . TRP A 1 175 ? 19.250 4.350 -7.153 1.00 98.19 175 TRP A N 1
ATOM 1293 C CA . TRP A 1 175 ? 18.995 4.501 -8.584 1.00 98.19 175 TRP A CA 1
ATOM 1294 C C . TRP A 1 175 ? 17.879 5.496 -8.895 1.00 98.19 175 TRP A C 1
ATOM 1296 O O . TRP A 1 175 ? 17.992 6.267 -9.855 1.00 98.19 175 TRP A O 1
ATOM 1306 N N . PHE A 1 176 ? 16.819 5.520 -8.087 1.00 98.19 176 PHE A N 1
ATOM 1307 C CA . PHE A 1 176 ? 15.773 6.523 -8.239 1.00 98.19 176 PHE A CA 1
ATOM 1308 C C . PHE A 1 176 ? 16.274 7.931 -7.900 1.00 98.19 176 PHE A C 1
ATOM 1310 O O . PHE A 1 176 ? 15.986 8.851 -8.663 1.00 98.19 176 PHE A O 1
ATOM 1317 N N . ASP A 1 177 ? 17.078 8.094 -6.846 1.00 97.19 177 ASP A N 1
ATOM 1318 C CA . ASP A 1 177 ? 17.708 9.373 -6.489 1.00 97.19 177 ASP A CA 1
ATOM 1319 C C . ASP A 1 177 ? 18.646 9.859 -7.604 1.00 97.19 177 ASP A C 1
ATOM 1321 O O . ASP A 1 177 ? 18.561 11.009 -8.040 1.00 97.19 177 ASP A O 1
ATOM 1325 N N . ALA A 1 178 ? 19.468 8.962 -8.162 1.00 97.81 178 ALA A N 1
ATOM 1326 C CA . ALA A 1 178 ? 20.303 9.274 -9.319 1.00 97.81 178 ALA A CA 1
ATOM 1327 C C . ALA A 1 178 ? 19.459 9.710 -10.528 1.00 97.81 178 ALA A C 1
ATOM 1329 O O . ALA A 1 178 ? 19.806 10.674 -11.211 1.00 97.81 178 ALA A O 1
ATOM 1330 N N . SER A 1 179 ? 18.328 9.044 -10.798 1.00 97.88 179 SER A N 1
ATOM 1331 C CA . SER A 1 179 ? 17.425 9.482 -11.867 1.00 97.88 179 SER A CA 1
ATOM 1332 C C . SER A 1 179 ? 16.828 10.857 -11.586 1.00 97.88 179 SER A C 1
ATOM 1334 O O . SER A 1 179 ? 16.746 11.654 -12.522 1.00 97.88 179 SER A O 1
ATOM 1336 N N . ALA A 1 180 ? 16.371 11.110 -10.358 1.00 96.00 180 ALA A N 1
ATOM 1337 C CA . ALA A 1 180 ? 15.753 12.372 -9.962 1.00 96.00 180 ALA A CA 1
ATOM 1338 C C . ALA A 1 180 ? 16.727 13.547 -10.144 1.00 96.00 180 ALA A C 1
ATOM 1340 O O . ALA A 1 180 ? 16.330 14.602 -10.635 1.00 96.00 180 ALA A O 1
ATOM 1341 N N . GLY A 1 181 ? 18.018 13.326 -9.858 1.00 96.19 181 GLY A N 1
ATOM 1342 C CA . GLY A 1 181 ? 19.087 14.301 -10.096 1.00 96.19 181 GLY A CA 1
ATOM 1343 C C . GLY A 1 181 ? 19.354 14.615 -11.575 1.00 96.19 181 GLY A C 1
ATOM 1344 O O . GLY A 1 181 ? 19.950 15.644 -11.884 1.00 96.19 181 GLY A O 1
ATOM 1345 N N . VAL A 1 182 ? 18.906 13.765 -12.507 1.00 96.75 182 VAL A N 1
ATOM 1346 C CA . VAL A 1 182 ? 19.020 14.016 -13.955 1.00 96.75 182 VAL A CA 1
ATOM 1347 C C . VAL A 1 182 ? 17.760 14.684 -14.508 1.00 96.75 182 VAL A C 1
ATOM 1349 O O . VAL A 1 182 ? 17.859 15.626 -15.295 1.00 96.75 182 VAL A O 1
ATOM 1352 N N . LYS A 1 183 ? 16.576 14.166 -14.158 1.00 94.81 183 LYS A N 1
ATOM 1353 C CA . LYS A 1 183 ? 15.263 14.702 -14.553 1.00 94.81 183 LYS A CA 1
ATOM 1354 C C . LYS A 1 183 ? 14.216 14.377 -13.482 1.00 94.81 183 LYS A C 1
ATOM 1356 O O . LYS A 1 183 ? 14.289 13.281 -12.924 1.00 94.81 183 LYS A O 1
ATOM 1361 N N . PRO A 1 184 ? 13.187 15.230 -13.299 1.00 94.25 184 PRO A N 1
ATOM 1362 C CA . PRO A 1 184 ? 12.058 14.925 -12.426 1.00 94.25 184 PRO A CA 1
ATOM 1363 C C . PRO A 1 184 ? 11.466 13.542 -12.713 1.00 94.25 184 PRO A C 1
ATOM 1365 O O . PRO A 1 184 ? 11.318 13.140 -13.876 1.00 94.25 184 PRO A O 1
ATOM 1368 N N . LEU A 1 185 ? 11.152 12.802 -11.651 1.00 96.25 185 LEU A N 1
ATOM 1369 C CA . LEU A 1 185 ? 10.565 11.478 -11.783 1.00 96.25 185 LEU A CA 1
ATOM 1370 C C . LEU A 1 185 ? 9.079 11.596 -12.162 1.00 96.25 185 LEU A C 1
ATOM 1372 O O . LEU A 1 185 ? 8.373 12.469 -11.654 1.00 96.25 185 LEU A O 1
ATOM 1376 N N . PRO A 1 186 ? 8.568 10.707 -13.031 1.00 95.94 186 PRO A N 1
ATOM 1377 C CA . PRO A 1 186 ? 7.128 10.543 -13.183 1.00 95.94 186 PRO A CA 1
ATOM 1378 C C . PRO A 1 186 ? 6.522 9.949 -11.900 1.00 95.94 186 PRO A C 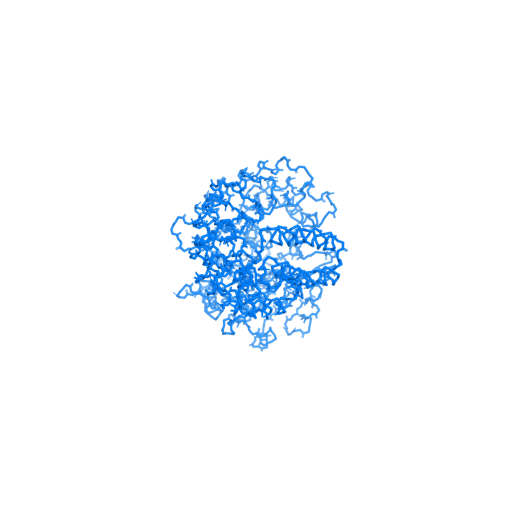1
ATOM 1380 O O . PRO A 1 186 ? 7.177 9.156 -11.224 1.00 95.94 186 PRO A O 1
ATOM 1383 N N . VAL A 1 187 ? 5.247 10.244 -11.627 1.00 95.19 187 VAL A N 1
ATOM 1384 C CA . VAL A 1 187 ? 4.512 9.828 -10.411 1.00 95.19 187 VAL A CA 1
ATOM 1385 C C . VAL A 1 187 ? 4.701 8.353 -10.052 1.00 95.19 187 VAL A C 1
ATOM 1387 O O . VAL A 1 187 ? 4.997 8.024 -8.909 1.00 95.19 187 VAL A O 1
ATOM 1390 N N . TRP A 1 188 ? 4.587 7.437 -11.019 1.00 94.25 188 TRP A N 1
ATOM 1391 C CA . TRP A 1 188 ? 4.745 6.002 -10.744 1.00 94.25 188 TRP A CA 1
ATOM 1392 C C . TRP A 1 188 ? 6.135 5.653 -10.190 1.00 94.25 188 TRP A C 1
ATOM 1394 O O . TRP A 1 188 ? 6.269 4.727 -9.392 1.00 94.25 188 TRP A O 1
ATOM 1404 N N . SER A 1 189 ? 7.168 6.383 -10.620 1.00 94.88 189 SER A N 1
ATOM 1405 C CA . SER A 1 189 ? 8.545 6.186 -10.174 1.00 94.88 189 SER A CA 1
ATOM 1406 C C . SER A 1 189 ? 8.789 6.863 -8.833 1.00 94.88 189 SER A C 1
ATOM 1408 O O . SER A 1 189 ? 9.606 6.357 -8.072 1.00 94.88 189 SER A O 1
ATOM 1410 N N . GLU A 1 190 ? 8.078 7.954 -8.532 1.00 97.31 190 GLU A N 1
ATOM 1411 C CA . GLU A 1 190 ? 8.046 8.523 -7.181 1.00 97.31 190 GLU A CA 1
ATOM 1412 C C . GLU A 1 190 ? 7.427 7.537 -6.195 1.00 97.31 190 GLU A C 1
ATOM 1414 O O . GLU A 1 190 ? 8.048 7.213 -5.188 1.00 97.31 190 GLU A O 1
ATOM 1419 N N . CYS A 1 191 ? 6.265 6.961 -6.521 1.00 94.50 191 CYS A N 1
ATOM 1420 C CA . CYS A 1 191 ? 5.643 5.927 -5.696 1.00 94.50 191 CYS A CA 1
ATOM 1421 C C . CYS A 1 191 ? 6.592 4.745 -5.444 1.00 94.50 191 CYS A C 1
ATOM 1423 O O . CYS A 1 191 ? 6.743 4.320 -4.303 1.00 94.50 191 CYS A O 1
ATOM 1425 N N . ALA A 1 192 ? 7.272 4.244 -6.481 1.00 93.44 192 ALA A N 1
ATOM 1426 C CA . ALA A 1 192 ? 8.228 3.145 -6.331 1.00 93.44 192 ALA A CA 1
ATOM 1427 C C . ALA A 1 192 ? 9.445 3.530 -5.467 1.00 93.44 192 ALA A C 1
ATOM 1429 O O . ALA A 1 192 ? 9.916 2.715 -4.672 1.00 93.44 192 ALA A O 1
ATOM 1430 N N . ARG A 1 193 ? 9.937 4.770 -5.597 1.00 96.56 193 ARG A N 1
ATOM 1431 C CA . ARG A 1 193 ? 11.017 5.306 -4.760 1.00 96.56 193 ARG A CA 1
ATOM 1432 C C . ARG A 1 193 ? 10.594 5.398 -3.297 1.00 96.56 193 ARG A C 1
ATOM 1434 O O . ARG A 1 193 ? 11.332 4.930 -2.438 1.00 96.56 193 ARG A O 1
ATOM 1441 N N . ILE A 1 194 ? 9.416 5.956 -3.027 1.00 95.38 194 ILE A N 1
ATOM 1442 C CA . ILE A 1 194 ? 8.833 6.077 -1.685 1.00 95.38 194 ILE A CA 1
ATOM 1443 C C . ILE A 1 194 ? 8.657 4.693 -1.051 1.00 95.38 194 ILE A C 1
ATOM 1445 O O . ILE A 1 194 ? 9.074 4.483 0.083 1.00 95.38 194 ILE A O 1
ATOM 1449 N N . GLU A 1 195 ? 8.103 3.724 -1.786 1.00 91.44 195 GLU A N 1
ATOM 1450 C CA . GLU A 1 195 ? 7.923 2.352 -1.295 1.00 91.44 195 GLU A CA 1
ATOM 1451 C C . GLU A 1 195 ? 9.261 1.683 -0.952 1.00 91.44 195 GLU A C 1
ATOM 1453 O O . GLU A 1 195 ? 9.376 1.041 0.094 1.00 91.44 195 GLU A O 1
ATOM 1458 N N . ALA A 1 196 ? 10.287 1.850 -1.794 1.00 92.44 196 ALA A N 1
ATOM 1459 C CA . ALA A 1 196 ? 11.630 1.350 -1.506 1.00 92.44 196 ALA A CA 1
ATOM 1460 C C . ALA A 1 196 ? 12.248 2.060 -0.291 1.00 92.44 196 ALA A C 1
ATOM 1462 O O . ALA A 1 196 ? 12.762 1.396 0.611 1.00 92.44 196 ALA A O 1
ATOM 1463 N N . MET A 1 197 ? 12.131 3.388 -0.216 1.00 94.56 197 MET A N 1
ATOM 1464 C CA . MET A 1 197 ? 12.645 4.180 0.900 1.00 94.56 197 MET A CA 1
ATOM 1465 C C . MET A 1 197 ? 11.953 3.811 2.212 1.00 94.56 197 MET A C 1
ATOM 1467 O O . MET A 1 197 ? 12.622 3.690 3.228 1.00 94.56 197 MET A O 1
ATOM 1471 N N . GLN A 1 198 ? 10.655 3.503 2.203 1.00 90.56 198 GLN A N 1
ATOM 1472 C CA . GLN A 1 198 ? 9.945 3.020 3.388 1.00 90.56 198 GLN A CA 1
ATOM 1473 C C . GLN A 1 198 ? 10.510 1.689 3.911 1.00 90.56 198 GLN A C 1
ATOM 1475 O O . GLN A 1 198 ? 10.446 1.415 5.112 1.00 90.56 198 GLN A O 1
ATOM 1480 N N . ARG A 1 199 ? 11.043 0.828 3.034 1.00 88.12 199 ARG A N 1
ATOM 1481 C CA . ARG A 1 199 ? 11.707 -0.414 3.460 1.00 88.12 199 ARG A CA 1
ATOM 1482 C C . ARG A 1 199 ? 13.070 -0.135 4.077 1.00 88.12 199 ARG A C 1
ATOM 1484 O O . ARG A 1 199 ? 13.351 -0.698 5.128 1.00 88.12 199 ARG A O 1
ATOM 1491 N N . VAL A 1 200 ? 13.852 0.752 3.463 1.00 91.25 200 VAL A N 1
ATOM 1492 C CA . VAL A 1 200 ? 15.175 1.167 3.957 1.00 91.25 200 VAL A CA 1
ATOM 1493 C C . VAL A 1 200 ? 15.063 1.916 5.288 1.00 91.25 200 VAL A C 1
ATOM 1495 O O . VAL A 1 200 ? 15.800 1.629 6.224 1.00 91.25 200 VAL A O 1
ATOM 1498 N N . ALA A 1 201 ? 14.090 2.821 5.414 1.00 90.50 201 ALA A N 1
ATOM 1499 C CA . ALA A 1 201 ? 13.907 3.684 6.579 1.00 90.50 201 ALA A CA 1
ATOM 1500 C C . ALA A 1 201 ? 13.787 2.909 7.900 1.00 90.50 201 ALA A C 1
ATOM 1502 O O . ALA A 1 201 ? 14.252 3.361 8.937 1.00 90.50 201 ALA A O 1
ATOM 1503 N N . ARG A 1 202 ? 13.213 1.702 7.855 1.00 81.88 202 ARG A N 1
ATOM 1504 C CA . ARG A 1 202 ? 12.997 0.843 9.031 1.00 81.88 202 ARG A CA 1
ATOM 1505 C C . ARG A 1 202 ? 14.268 0.232 9.603 1.00 81.88 202 ARG A C 1
ATOM 1507 O O . ARG A 1 202 ? 14.227 -0.317 10.700 1.00 81.88 202 ARG A O 1
ATOM 1514 N N . THR A 1 203 ? 15.345 0.216 8.828 1.00 82.75 203 THR A N 1
ATOM 1515 C CA . THR A 1 203 ? 16.602 -0.457 9.175 1.00 82.75 203 THR A CA 1
ATOM 1516 C C . THR A 1 203 ? 17.775 0.512 9.249 1.00 82.75 203 THR A C 1
ATOM 1518 O O . THR A 1 203 ? 18.901 0.085 9.489 1.00 82.75 203 THR A O 1
ATOM 1521 N N . THR A 1 204 ? 17.536 1.807 9.039 1.00 87.31 204 THR A N 1
ATOM 1522 C CA . THR A 1 204 ? 18.586 2.820 8.947 1.00 87.31 204 THR A CA 1
ATOM 1523 C C . THR A 1 204 ? 18.298 3.965 9.920 1.00 87.31 204 THR A C 1
ATOM 1525 O O . THR A 1 204 ? 17.214 4.544 9.853 1.00 87.31 204 THR A O 1
ATOM 1528 N N . PRO A 1 205 ? 19.249 4.335 10.799 1.00 89.38 205 PRO A N 1
ATOM 1529 C CA . PRO A 1 205 ? 19.133 5.542 11.618 1.00 89.38 205 PRO A CA 1
ATOM 1530 C C . PRO A 1 205 ? 18.910 6.787 10.750 1.00 89.38 205 PRO A C 1
ATOM 1532 O O . PRO A 1 205 ? 19.561 6.931 9.714 1.00 89.38 205 PRO A O 1
ATOM 1535 N N . GLY A 1 206 ? 18.000 7.679 11.148 1.00 90.50 206 GLY A N 1
ATOM 1536 C CA . GLY A 1 206 ? 17.632 8.853 10.341 1.00 90.50 206 GLY A CA 1
ATOM 1537 C C . GLY A 1 206 ? 16.795 8.523 9.090 1.00 90.50 206 GLY A C 1
ATOM 1538 O O . GLY A 1 206 ? 16.654 9.332 8.170 1.00 90.50 206 GLY A O 1
ATOM 1539 N N . GLY A 1 207 ? 16.333 7.274 8.975 1.00 92.00 207 GLY A N 1
ATOM 1540 C CA . GLY A 1 207 ? 15.636 6.777 7.798 1.00 92.00 207 GLY A CA 1
ATOM 1541 C C . GLY A 1 207 ? 14.238 7.365 7.624 1.00 92.00 207 GLY A C 1
ATOM 1542 O O . GLY A 1 207 ? 13.793 7.533 6.487 1.00 92.00 207 GLY A O 1
ATOM 1543 N N . GLU A 1 208 ? 13.556 7.678 8.726 1.00 91.69 208 GLU A N 1
ATOM 1544 C CA . GLU A 1 208 ? 12.221 8.276 8.712 1.00 91.69 208 GLU A CA 1
ATOM 1545 C C . GLU A 1 208 ? 12.261 9.707 8.171 1.00 91.69 208 GLU A C 1
ATOM 1547 O O . GLU A 1 208 ? 11.489 10.043 7.275 1.00 91.69 208 GLU A O 1
ATOM 1552 N N . GLU A 1 209 ? 13.206 10.518 8.638 1.00 94.31 209 GLU A N 1
ATOM 1553 C CA . GLU A 1 209 ? 13.412 11.894 8.193 1.00 94.31 209 GLU A CA 1
ATOM 1554 C C . GLU A 1 209 ? 13.711 11.919 6.694 1.00 94.31 209 GLU A C 1
ATOM 1556 O O . GLU A 1 209 ? 13.056 12.632 5.935 1.00 94.31 209 GLU A O 1
ATOM 1561 N N . ARG A 1 210 ? 14.605 11.033 6.229 1.00 94.81 210 ARG A N 1
ATOM 1562 C CA . ARG A 1 210 ? 14.895 10.891 4.796 1.00 94.81 210 ARG A CA 1
ATOM 1563 C C . ARG A 1 210 ? 13.672 10.444 3.989 1.00 94.81 210 ARG A C 1
ATOM 1565 O O . ARG A 1 210 ? 13.493 10.887 2.854 1.00 94.81 210 ARG A O 1
ATOM 1572 N N . LEU A 1 211 ? 12.837 9.549 4.523 1.00 95.31 211 LEU A N 1
ATOM 1573 C CA . LEU A 1 211 ? 11.577 9.171 3.876 1.00 95.31 211 LEU A CA 1
ATOM 1574 C C . LEU A 1 211 ? 10.622 10.368 3.789 1.00 95.31 211 LEU A C 1
ATOM 1576 O O . LEU A 1 211 ? 9.995 10.563 2.746 1.00 95.31 211 LEU A O 1
ATOM 1580 N N . GLY A 1 212 ? 10.554 11.173 4.848 1.00 95.56 212 GLY A N 1
ATOM 1581 C CA . GLY A 1 212 ? 9.807 12.422 4.883 1.00 95.56 212 GLY A CA 1
ATOM 1582 C C . GLY A 1 212 ? 10.271 13.411 3.817 1.00 95.56 212 GLY A C 1
ATOM 1583 O O . GLY A 1 212 ? 9.444 13.908 3.057 1.00 95.56 212 GLY A O 1
ATOM 1584 N N . ASP A 1 213 ? 11.583 13.608 3.674 1.00 95.75 213 ASP A N 1
ATOM 1585 C CA . ASP A 1 213 ? 12.171 14.468 2.639 1.00 95.75 213 ASP A CA 1
ATOM 1586 C C . ASP A 1 213 ? 11.816 13.990 1.224 1.00 95.75 213 ASP A C 1
ATOM 1588 O O . ASP A 1 213 ? 11.438 14.782 0.356 1.00 95.75 213 ASP A O 1
ATOM 1592 N N . VAL A 1 214 ? 11.900 12.677 0.983 1.00 96.12 214 VAL A N 1
ATOM 1593 C CA . VAL A 1 214 ? 11.540 12.064 -0.305 1.00 96.12 214 VAL A CA 1
ATOM 1594 C C . VAL A 1 214 ? 10.056 12.274 -0.619 1.00 96.12 214 VAL A C 1
ATOM 1596 O O . VAL A 1 214 ? 9.714 12.631 -1.749 1.00 96.12 214 VAL A O 1
ATOM 1599 N N . LEU A 1 215 ? 9.176 12.084 0.368 1.00 96.56 215 LEU A N 1
ATOM 1600 C CA . LEU A 1 215 ? 7.737 12.319 0.237 1.00 96.56 215 LEU A CA 1
ATOM 1601 C C . LEU A 1 215 ? 7.419 13.792 -0.021 1.00 96.56 215 LEU A C 1
ATOM 1603 O O . LEU A 1 215 ? 6.669 14.096 -0.948 1.00 96.56 215 LEU A O 1
ATOM 1607 N N . ALA A 1 216 ? 8.005 14.698 0.763 1.00 96.81 216 ALA A N 1
ATOM 1608 C CA . ALA A 1 216 ? 7.822 16.136 0.621 1.00 96.81 216 ALA A CA 1
ATOM 1609 C C . ALA A 1 216 ? 8.259 16.607 -0.769 1.00 96.81 216 ALA A C 1
ATOM 1611 O O . ALA A 1 216 ? 7.512 17.310 -1.444 1.00 96.81 216 ALA A O 1
ATOM 1612 N N . ALA A 1 217 ? 9.432 16.170 -1.239 1.00 96.06 217 ALA A N 1
ATOM 1613 C CA . ALA A 1 217 ? 9.926 16.503 -2.571 1.00 96.06 217 ALA A CA 1
ATOM 1614 C C . ALA A 1 217 ? 8.998 15.985 -3.683 1.00 96.06 217 ALA A C 1
ATOM 1616 O O . ALA A 1 217 ? 8.737 16.702 -4.650 1.00 96.06 217 ALA A O 1
ATOM 1617 N N . ALA A 1 218 ? 8.469 14.764 -3.543 1.00 97.06 218 ALA A N 1
ATOM 1618 C CA . ALA A 1 218 ? 7.520 14.203 -4.502 1.00 97.06 218 ALA A CA 1
ATOM 1619 C C . ALA A 1 218 ? 6.194 14.983 -4.523 1.00 97.06 218 ALA A C 1
ATOM 1621 O O . ALA A 1 218 ? 5.685 15.288 -5.602 1.00 97.06 218 ALA A O 1
ATOM 1622 N N . LEU A 1 219 ? 5.655 15.342 -3.354 1.00 96.94 219 LEU A N 1
ATOM 1623 C CA . LEU A 1 219 ? 4.440 16.151 -3.231 1.00 96.94 219 LEU A CA 1
ATOM 1624 C C . LEU A 1 219 ? 4.651 17.570 -3.772 1.00 96.94 219 LEU A C 1
ATOM 1626 O O . LEU A 1 219 ? 3.797 18.065 -4.491 1.00 96.94 219 LEU A O 1
ATOM 1630 N N . TRP A 1 220 ? 5.803 18.199 -3.540 1.00 95.62 220 TRP A N 1
ATOM 1631 C CA . TRP A 1 220 ? 6.128 19.493 -4.153 1.00 95.62 220 TRP A CA 1
ATOM 1632 C C . TRP A 1 220 ? 6.211 19.427 -5.679 1.00 95.62 220 TRP A C 1
ATOM 1634 O O . TRP A 1 220 ? 5.775 20.351 -6.364 1.00 95.62 220 TRP A O 1
ATOM 1644 N N . ALA A 1 221 ? 6.765 18.343 -6.224 1.00 95.00 221 ALA A N 1
ATOM 1645 C CA . ALA A 1 221 ? 6.856 18.151 -7.668 1.00 95.00 221 ALA A CA 1
ATOM 1646 C C . ALA A 1 221 ? 5.492 17.839 -8.311 1.00 95.00 221 ALA A C 1
ATOM 1648 O O . ALA A 1 221 ? 5.275 18.180 -9.475 1.00 95.00 221 ALA A O 1
ATOM 1649 N N . HIS A 1 222 ? 4.579 17.210 -7.563 1.00 95.75 222 HIS A N 1
ATOM 1650 C CA . HIS A 1 222 ? 3.268 16.760 -8.040 1.00 95.75 222 HIS A CA 1
ATOM 1651 C C . HIS A 1 222 ? 2.156 17.053 -7.005 1.00 95.75 222 HIS A C 1
ATOM 1653 O O . HIS A 1 222 ? 1.518 16.123 -6.507 1.00 95.75 222 HIS A O 1
ATOM 1659 N N . PRO A 1 223 ? 1.873 18.329 -6.676 1.00 93.88 223 PRO A N 1
ATOM 1660 C CA . PRO A 1 223 ? 1.047 18.694 -5.514 1.00 93.88 223 PRO A CA 1
ATOM 1661 C C . PRO A 1 223 ? -0.396 18.205 -5.610 1.00 93.88 223 PRO A C 1
ATOM 1663 O O . PRO A 1 223 ? -1.016 17.879 -4.605 1.00 93.88 223 PRO A O 1
ATOM 1666 N N . LYS A 1 224 ? -0.928 18.090 -6.829 1.00 94.50 224 LYS A N 1
ATOM 1667 C CA . LYS A 1 224 ? -2.300 17.635 -7.085 1.00 94.50 224 LYS A CA 1
ATOM 1668 C C . LYS A 1 224 ? -2.391 16.152 -7.439 1.00 94.50 224 LYS A C 1
ATOM 1670 O O . LYS A 1 224 ? -3.385 15.733 -8.016 1.00 94.50 224 LYS A O 1
ATOM 1675 N N . GLU A 1 225 ? -1.360 15.360 -7.149 1.00 96.19 225 GLU A N 1
ATOM 1676 C CA . GLU A 1 225 ? -1.374 13.927 -7.431 1.00 96.19 225 GLU A CA 1
ATOM 1677 C C . GLU A 1 225 ? -1.951 13.134 -6.243 1.00 96.19 225 GLU A C 1
ATOM 1679 O O . GLU A 1 225 ? -1.255 12.912 -5.242 1.00 96.19 225 GLU A O 1
ATOM 1684 N N . PRO A 1 226 ? -3.200 12.639 -6.334 1.00 94.88 226 PRO A N 1
ATOM 1685 C CA . PRO A 1 226 ? -3.853 11.955 -5.221 1.00 94.88 226 PRO A CA 1
ATOM 1686 C C . PRO A 1 226 ? -3.159 10.650 -4.819 1.00 94.88 226 PRO A C 1
ATOM 1688 O O . PRO A 1 226 ? -3.274 10.225 -3.669 1.00 94.88 226 PRO A O 1
ATOM 1691 N N . LEU A 1 227 ? -2.415 9.995 -5.721 1.00 94.19 227 LEU A N 1
ATOM 1692 C CA . LEU A 1 227 ? -1.674 8.782 -5.367 1.00 94.19 227 LEU A CA 1
ATOM 1693 C C . LEU A 1 227 ? -0.546 9.048 -4.366 1.00 94.19 227 LEU A C 1
ATOM 1695 O O . LEU A 1 227 ? -0.265 8.170 -3.550 1.00 94.19 227 LEU A O 1
ATOM 1699 N N . LEU A 1 228 ? 0.072 10.231 -4.394 1.00 96.31 228 LEU A N 1
ATOM 1700 C CA . LEU A 1 228 ? 1.119 10.596 -3.439 1.00 96.31 228 LEU A CA 1
ATOM 1701 C C . LEU A 1 228 ? 0.530 10.929 -2.068 1.00 96.31 228 LEU A C 1
ATOM 1703 O O . LEU A 1 228 ? 1.030 10.424 -1.065 1.00 96.31 228 LEU A O 1
ATOM 1707 N N . VAL A 1 229 ? -0.582 11.672 -2.022 1.00 96.44 229 VAL A N 1
ATOM 1708 C CA . VAL A 1 229 ? -1.320 11.923 -0.768 1.00 96.44 229 VAL A CA 1
ATOM 1709 C C . VAL A 1 229 ? -1.795 10.606 -0.160 1.00 96.44 229 VAL A C 1
ATOM 1711 O O . VAL A 1 229 ? -1.633 10.352 1.032 1.00 96.44 229 VAL A O 1
ATOM 1714 N N . ARG A 1 230 ? -2.293 9.697 -1.002 1.00 92.94 230 ARG A N 1
ATOM 1715 C CA . ARG A 1 230 ? -2.662 8.357 -0.562 1.00 92.94 230 ARG A CA 1
ATOM 1716 C C . ARG A 1 230 ? -1.480 7.580 0.002 1.00 92.94 230 ARG A C 1
ATOM 1718 O O . ARG A 1 230 ? -1.705 6.830 0.939 1.00 92.94 230 ARG A O 1
ATOM 1725 N N . GLN A 1 231 ? -0.277 7.688 -0.570 1.00 91.56 231 GLN A N 1
ATOM 1726 C CA . GLN A 1 231 ? 0.928 7.035 -0.037 1.00 91.56 231 GLN A CA 1
ATOM 1727 C C . GLN A 1 231 ? 1.322 7.628 1.316 1.00 91.56 231 GLN A C 1
ATOM 1729 O O . GLN A 1 231 ? 1.530 6.855 2.248 1.00 91.56 231 GLN A O 1
ATOM 1734 N N . LEU A 1 232 ? 1.326 8.961 1.448 1.00 93.31 232 LEU A N 1
ATOM 1735 C CA . LEU A 1 232 ? 1.537 9.650 2.725 1.00 93.31 232 LEU A CA 1
ATOM 1736 C C . LEU A 1 232 ? 0.608 9.081 3.805 1.00 93.31 232 LEU A C 1
ATOM 1738 O O . LEU A 1 232 ? 1.082 8.623 4.838 1.00 93.31 232 LEU A O 1
ATOM 1742 N N . ASN A 1 233 ? -0.689 8.969 3.503 1.00 91.31 233 ASN A N 1
ATOM 1743 C CA . ASN A 1 233 ? -1.686 8.421 4.421 1.00 91.31 233 ASN A CA 1
ATOM 1744 C C . ASN A 1 233 ? -1.417 6.981 4.884 1.00 91.31 233 ASN A C 1
ATOM 1746 O O . ASN A 1 233 ? -2.103 6.556 5.804 1.00 91.31 233 ASN A O 1
ATOM 1750 N N . ARG A 1 234 ? -0.521 6.202 4.251 1.00 86.31 234 ARG A N 1
ATOM 1751 C CA . ARG A 1 234 ? -0.209 4.794 4.618 1.00 86.31 234 ARG A CA 1
ATOM 1752 C C . ARG A 1 234 ? 1.182 4.609 5.201 1.00 86.31 234 ARG A C 1
ATOM 1754 O O . ARG A 1 234 ? 1.562 3.473 5.500 1.00 86.31 234 ARG A O 1
ATOM 1761 N N . ILE A 1 235 ? 1.958 5.678 5.280 1.00 86.31 235 ILE A N 1
ATOM 1762 C CA . ILE A 1 235 ? 3.299 5.636 5.832 1.00 86.31 235 ILE A CA 1
ATOM 1763 C C . ILE A 1 235 ? 3.194 6.102 7.273 1.00 86.31 235 ILE A C 1
ATOM 1765 O O . ILE A 1 235 ? 2.637 7.149 7.574 1.00 86.31 235 ILE A O 1
ATOM 1769 N N . HIS A 1 236 ? 3.720 5.272 8.160 1.00 83.81 236 HIS A N 1
ATOM 1770 C CA . HIS A 1 236 ? 3.835 5.589 9.568 1.00 83.81 236 HIS A CA 1
ATOM 1771 C C . HIS A 1 236 ? 5.006 6.552 9.732 1.00 83.81 236 HIS A C 1
ATOM 1773 O O . HIS A 1 236 ? 6.151 6.135 9.563 1.00 83.81 236 HIS A O 1
ATOM 1779 N N . LEU A 1 237 ? 4.683 7.825 9.951 1.00 86.75 237 LEU A N 1
ATOM 1780 C CA . LEU A 1 237 ? 5.632 8.896 10.223 1.00 86.75 237 LEU A CA 1
ATOM 1781 C C . LEU A 1 237 ? 5.351 9.457 11.617 1.00 86.75 237 LEU A C 1
ATOM 1783 O O . LEU A 1 237 ? 4.189 9.587 12.010 1.00 86.75 237 LEU A O 1
ATOM 1787 N N . SER A 1 238 ? 6.402 9.839 12.327 1.00 86.75 238 SER A N 1
ATOM 1788 C CA . SER A 1 238 ? 6.321 10.598 13.563 1.00 86.75 238 SER A CA 1
ATOM 1789 C C . SER A 1 238 ? 5.604 11.930 13.343 1.00 86.75 238 SER A C 1
ATOM 1791 O O . SER A 1 238 ? 5.606 12.521 12.256 1.00 86.75 238 SER A O 1
ATOM 1793 N N . ALA A 1 239 ? 5.002 12.450 14.413 1.00 86.25 239 ALA A N 1
ATOM 1794 C CA . ALA A 1 239 ? 4.285 13.721 14.367 1.00 86.25 239 ALA A CA 1
ATOM 1795 C C . ALA A 1 239 ? 5.181 14.899 13.937 1.00 86.25 239 ALA A C 1
ATOM 1797 O O . ALA A 1 239 ? 4.675 15.895 13.422 1.00 86.25 239 ALA A O 1
ATOM 1798 N N . GLU A 1 240 ? 6.494 14.816 14.168 1.00 89.31 240 GLU A N 1
ATOM 1799 C CA . GLU A 1 240 ? 7.460 15.826 13.732 1.00 89.31 240 GLU A CA 1
ATOM 1800 C C . GLU A 1 240 ? 7.596 15.861 12.212 1.00 89.31 240 GLU A C 1
ATOM 1802 O O . GLU A 1 240 ? 7.383 16.914 11.613 1.00 89.31 240 GLU A O 1
ATOM 1807 N N . VAL A 1 241 ? 7.851 14.710 11.586 1.00 91.81 241 VAL A N 1
ATOM 1808 C CA . VAL A 1 241 ? 7.948 14.606 10.125 1.00 91.81 241 VAL A CA 1
ATOM 1809 C C . VAL A 1 241 ? 6.598 14.905 9.471 1.00 91.81 241 VAL A C 1
ATOM 1811 O O . VAL A 1 241 ? 6.530 15.608 8.467 1.00 91.81 241 VAL A O 1
ATOM 1814 N N . TRP A 1 242 ? 5.488 14.459 10.063 1.00 91.25 242 TRP A N 1
ATOM 1815 C CA . TRP A 1 242 ? 4.155 14.756 9.533 1.00 91.25 242 TRP A CA 1
ATOM 1816 C C . TRP A 1 242 ? 3.872 16.263 9.445 1.00 91.25 242 TRP A C 1
ATOM 1818 O O . TRP A 1 242 ? 3.334 16.745 8.444 1.00 91.25 242 TRP A O 1
ATOM 1828 N N . ARG A 1 243 ? 4.281 17.026 10.470 1.00 90.88 243 ARG A N 1
ATOM 1829 C CA . ARG A 1 243 ? 4.104 18.486 10.537 1.00 90.88 243 ARG A CA 1
ATOM 1830 C C . ARG A 1 243 ? 4.816 19.234 9.409 1.00 90.88 243 ARG A C 1
ATOM 1832 O O . ARG A 1 243 ? 4.360 20.316 9.048 1.00 90.88 243 ARG A O 1
ATOM 1839 N N . THR A 1 244 ? 5.890 18.685 8.841 1.00 93.75 244 THR A N 1
ATOM 1840 C CA . THR A 1 244 ? 6.603 19.325 7.722 1.00 93.75 244 THR A CA 1
ATOM 1841 C C . THR A 1 244 ? 5.943 19.047 6.369 1.00 93.75 244 THR A C 1
ATOM 1843 O O . THR A 1 244 ? 6.026 19.879 5.467 1.00 93.75 244 THR A O 1
ATOM 1846 N N . ILE A 1 245 ? 5.247 17.914 6.228 1.00 95.81 245 ILE A N 1
ATOM 1847 C CA . ILE A 1 245 ? 4.656 17.467 4.957 1.00 95.81 245 ILE A CA 1
ATOM 1848 C C . ILE A 1 245 ? 3.208 17.938 4.801 1.00 95.81 245 ILE A C 1
ATOM 1850 O O . ILE A 1 245 ? 2.810 18.354 3.711 1.00 95.81 245 ILE A O 1
ATOM 1854 N N . TYR A 1 246 ? 2.412 17.885 5.875 1.00 96.06 246 TYR A N 1
ATOM 1855 C CA . TYR A 1 246 ? 0.977 18.188 5.829 1.00 96.06 246 TYR A CA 1
ATOM 1856 C C . TYR A 1 246 ? 0.631 19.536 5.163 1.00 96.06 246 TYR A C 1
ATOM 1858 O O . TYR A 1 246 ? -0.277 19.541 4.326 1.00 96.06 246 TYR A O 1
ATOM 1866 N N . PRO A 1 247 ? 1.350 20.652 5.419 1.00 97.19 247 PRO A N 1
ATOM 1867 C CA . PRO A 1 247 ? 1.044 21.931 4.775 1.00 97.19 247 PRO A CA 1
ATOM 1868 C C . PRO A 1 247 ? 1.052 21.880 3.239 1.00 97.19 247 PRO A C 1
ATOM 1870 O O . PRO A 1 247 ? 0.251 22.561 2.605 1.00 97.19 247 PRO A O 1
ATOM 1873 N N . ILE A 1 248 ? 1.897 21.033 2.636 1.00 96.69 248 ILE A N 1
ATOM 1874 C CA . ILE A 1 248 ? 1.979 20.850 1.175 1.00 96.69 248 ILE A CA 1
ATOM 1875 C C . ILE A 1 248 ? 0.671 20.250 0.642 1.00 96.69 248 ILE A C 1
ATOM 1877 O O . ILE A 1 248 ? 0.139 20.674 -0.383 1.00 96.69 248 ILE A O 1
ATOM 1881 N N . VAL A 1 249 ? 0.134 19.257 1.357 1.00 97.19 249 VAL A N 1
ATOM 1882 C CA . VAL A 1 249 ? -1.124 18.584 1.005 1.00 97.19 249 VAL A CA 1
ATOM 1883 C C . VAL A 1 249 ? -2.319 19.510 1.212 1.00 97.19 249 VAL A C 1
ATOM 1885 O O . VAL A 1 249 ? -3.239 19.506 0.391 1.00 97.19 249 VAL A O 1
ATOM 1888 N N . ALA A 1 250 ? -2.309 20.292 2.294 1.00 97.25 250 ALA A N 1
ATOM 1889 C CA . ALA A 1 250 ? -3.372 21.240 2.599 1.00 97.25 250 ALA A CA 1
ATOM 1890 C C . ALA A 1 250 ? -3.496 22.317 1.508 1.00 97.25 250 ALA A C 1
ATOM 1892 O O . ALA A 1 250 ? -4.573 22.464 0.928 1.00 97.25 250 ALA A O 1
ATOM 1893 N N . ASP A 1 251 ? -2.387 22.969 1.141 1.00 96.56 251 ASP A N 1
ATOM 1894 C CA . ASP A 1 251 ? -2.339 23.986 0.077 1.00 96.56 251 ASP A CA 1
ATOM 1895 C C . ASP A 1 251 ? -2.825 23.435 -1.277 1.00 96.56 251 ASP A C 1
ATOM 1897 O O . ASP A 1 251 ? -3.676 24.018 -1.963 1.00 96.56 251 ASP A O 1
ATOM 1901 N N . ALA A 1 252 ? -2.370 22.232 -1.638 1.00 95.56 252 ALA A N 1
ATOM 1902 C CA . ALA A 1 252 ? -2.808 21.582 -2.865 1.00 95.56 252 ALA A CA 1
ATOM 1903 C C . ALA A 1 252 ? -4.321 21.301 -2.884 1.00 95.56 252 ALA A C 1
ATOM 1905 O O . ALA A 1 252 ? -4.968 21.475 -3.923 1.00 95.56 252 ALA A O 1
ATOM 1906 N N . ALA A 1 253 ? -4.887 20.885 -1.747 1.00 95.75 253 ALA A N 1
ATOM 1907 C CA . ALA A 1 253 ? -6.303 20.559 -1.605 1.00 95.75 253 ALA A CA 1
ATOM 1908 C C . ALA A 1 253 ? -7.211 21.797 -1.622 1.00 95.75 253 ALA A C 1
ATOM 1910 O O . ALA A 1 253 ? -8.331 21.728 -2.136 1.00 95.75 253 ALA A O 1
ATOM 1911 N N . GLU A 1 254 ? -6.747 22.941 -1.112 1.00 93.75 254 GLU A N 1
ATOM 1912 C CA . GLU A 1 254 ? -7.504 24.199 -1.153 1.00 93.75 254 GLU A CA 1
ATOM 1913 C C . GLU A 1 254 ? -7.851 24.609 -2.587 1.00 93.75 254 GLU A C 1
ATOM 1915 O O . GLU A 1 254 ? -8.979 25.025 -2.870 1.00 93.75 254 GLU A O 1
ATOM 1920 N N . THR A 1 255 ? -6.908 24.408 -3.510 1.00 91.19 255 THR A N 1
ATOM 1921 C CA . THR A 1 255 ? -7.046 24.778 -4.927 1.00 91.19 255 THR A CA 1
ATOM 1922 C C . THR A 1 255 ? -7.509 23.624 -5.829 1.00 91.19 255 THR A C 1
ATOM 1924 O O . THR A 1 255 ? -7.541 23.761 -7.060 1.00 91.19 255 THR A O 1
ATOM 1927 N N . ALA A 1 256 ? -7.856 22.468 -5.256 1.00 86.88 256 ALA A N 1
ATOM 1928 C CA . ALA A 1 256 ? -8.293 21.278 -5.981 1.00 86.88 256 ALA A CA 1
ATOM 1929 C C . ALA A 1 256 ? -9.815 21.279 -6.208 1.00 86.88 256 ALA A C 1
ATOM 1931 O O . ALA A 1 256 ? -10.581 20.637 -5.492 1.00 86.88 256 ALA A O 1
ATOM 1932 N N . ALA A 1 257 ? -10.284 22.009 -7.220 1.00 83.38 257 ALA A N 1
ATOM 1933 C CA . ALA A 1 257 ? -11.692 21.967 -7.609 1.00 83.38 257 ALA A CA 1
ATOM 1934 C C . ALA A 1 257 ? -12.001 20.714 -8.452 1.00 83.38 257 ALA A C 1
ATOM 1936 O O . ALA A 1 257 ? -11.394 20.507 -9.500 1.00 83.38 257 ALA A O 1
ATOM 1937 N N . GLY A 1 258 ? -12.978 19.910 -8.019 1.00 84.06 258 GLY A N 1
ATOM 1938 C CA . GLY A 1 258 ? -13.541 18.804 -8.808 1.00 84.06 258 GLY A CA 1
ATOM 1939 C C . GLY A 1 258 ? -12.748 17.492 -8.812 1.00 84.06 258 GLY A C 1
ATOM 1940 O O . GLY A 1 258 ? -13.176 16.548 -9.472 1.00 84.06 258 GLY A O 1
ATOM 1941 N N . ASP A 1 259 ? -11.633 17.398 -8.080 1.00 91.81 259 ASP A N 1
ATOM 1942 C CA . ASP A 1 259 ? -10.915 16.133 -7.877 1.00 91.81 259 ASP A CA 1
ATOM 1943 C C . ASP A 1 259 ? -11.338 15.479 -6.555 1.00 91.81 259 ASP A C 1
ATOM 1945 O O . ASP A 1 259 ? -10.709 15.650 -5.510 1.00 91.81 259 ASP A O 1
ATOM 1949 N N . ASP A 1 260 ? -12.429 14.716 -6.605 1.00 93.88 260 ASP A N 1
ATOM 1950 C CA . ASP A 1 260 ? -12.970 14.016 -5.437 1.00 93.88 260 ASP A CA 1
ATOM 1951 C C . ASP A 1 260 ? -11.965 13.043 -4.797 1.00 93.88 260 ASP A C 1
ATOM 1953 O O . ASP A 1 260 ? -12.047 12.785 -3.596 1.00 93.88 260 ASP A O 1
ATOM 1957 N N . PHE A 1 261 ? -11.032 12.482 -5.577 1.00 93.44 261 PHE A N 1
ATOM 1958 C CA . PHE A 1 261 ? -10.052 11.535 -5.050 1.00 93.44 261 PHE A CA 1
ATOM 1959 C C . PHE A 1 261 ? -8.988 12.266 -4.231 1.00 93.44 261 PHE A C 1
ATOM 1961 O O . PHE A 1 261 ? -8.724 11.873 -3.093 1.00 93.44 261 PHE A O 1
ATOM 1968 N N . LEU A 1 262 ? -8.430 13.350 -4.777 1.00 95.38 262 LEU A N 1
ATOM 1969 C CA . LEU A 1 262 ? -7.480 14.198 -4.060 1.00 95.38 262 LEU A CA 1
ATOM 1970 C C . LEU A 1 262 ? -8.115 14.791 -2.806 1.00 95.38 262 LEU A C 1
ATOM 1972 O O . LEU A 1 262 ? -7.561 14.647 -1.722 1.00 95.38 262 LEU A O 1
ATOM 1976 N N . LEU A 1 263 ? -9.308 15.376 -2.927 1.00 96.06 263 LEU A N 1
ATOM 1977 C CA . LEU A 1 263 ? -10.015 15.972 -1.793 1.00 96.06 263 LEU A CA 1
ATOM 1978 C C . LEU A 1 263 ? -10.301 14.950 -0.685 1.00 96.06 263 LEU A C 1
ATOM 1980 O O . LEU A 1 263 ? -10.153 15.272 0.493 1.00 96.06 263 LEU A O 1
ATOM 1984 N N . PHE A 1 264 ? -10.688 13.721 -1.042 1.00 95.25 264 PHE A N 1
ATOM 1985 C CA . PHE A 1 264 ? -10.926 12.666 -0.060 1.00 95.25 264 PHE A CA 1
ATOM 1986 C C . PHE A 1 264 ? -9.636 12.247 0.655 1.00 95.25 264 PHE A C 1
ATOM 1988 O O . PHE A 1 264 ? -9.616 12.200 1.881 1.00 95.25 264 PHE A O 1
ATOM 1995 N N . GLU A 1 265 ? -8.554 11.963 -0.075 1.00 95.38 265 GLU A N 1
ATOM 1996 C CA . GLU A 1 265 ? -7.280 11.565 0.544 1.00 95.38 265 GLU A CA 1
ATOM 1997 C C . GLU A 1 265 ? -6.670 12.708 1.373 1.00 95.38 265 GLU A C 1
ATOM 1999 O O . GLU A 1 265 ? -6.158 12.458 2.464 1.00 95.38 265 GLU A O 1
ATOM 2004 N N . SER A 1 266 ? -6.800 13.962 0.932 1.00 97.12 266 SER A N 1
ATOM 2005 C CA . SER A 1 266 ? -6.387 15.133 1.714 1.00 97.12 266 SER A CA 1
ATOM 2006 C C . SER A 1 266 ? -7.235 15.323 2.971 1.00 97.12 266 SER A C 1
ATOM 2008 O O . SER A 1 266 ? -6.701 15.725 4.000 1.00 97.12 266 SER A O 1
ATOM 2010 N N . ALA A 1 267 ? -8.527 14.981 2.944 1.00 96.88 267 ALA A N 1
ATOM 2011 C CA . ALA A 1 267 ? -9.344 14.978 4.155 1.00 96.88 267 ALA A CA 1
ATOM 2012 C C . ALA A 1 267 ? -8.859 13.935 5.170 1.00 96.88 267 ALA A C 1
ATOM 2014 O O . ALA A 1 267 ? -8.834 14.213 6.365 1.00 96.88 267 ALA A O 1
ATOM 2015 N N . ILE A 1 268 ? -8.436 12.751 4.711 1.00 95.31 268 ILE A N 1
ATOM 2016 C CA . ILE A 1 268 ? -7.832 11.746 5.597 1.00 95.31 268 ILE A CA 1
ATOM 2017 C C . ILE A 1 268 ? -6.504 12.258 6.169 1.00 95.31 268 ILE A C 1
ATOM 2019 O O . ILE A 1 268 ? -6.275 12.109 7.369 1.00 95.31 268 ILE A O 1
ATOM 2023 N N . ALA A 1 269 ? -5.672 12.917 5.357 1.00 95.50 269 ALA A N 1
ATOM 2024 C CA . ALA A 1 269 ? -4.428 13.527 5.829 1.00 95.50 269 ALA A CA 1
ATOM 2025 C C . ALA A 1 269 ? -4.688 14.622 6.882 1.00 95.50 269 ALA A C 1
ATOM 2027 O O . ALA A 1 269 ? -3.998 14.680 7.897 1.00 95.50 269 ALA A O 1
ATOM 2028 N N . ALA A 1 270 ? -5.726 15.440 6.681 1.00 96.19 270 ALA A N 1
ATOM 2029 C CA . ALA A 1 270 ? -6.161 16.461 7.633 1.00 96.19 270 ALA A CA 1
ATOM 2030 C C . ALA A 1 270 ? -6.644 15.852 8.957 1.00 96.19 270 ALA A C 1
ATOM 2032 O O . ALA A 1 270 ? -6.280 16.339 10.024 1.00 96.19 270 ALA A O 1
ATOM 2033 N N . LEU A 1 271 ? -7.381 14.734 8.917 1.00 94.44 271 LEU A N 1
ATOM 2034 C CA . LEU A 1 271 ? -7.757 14.004 10.132 1.00 94.44 271 LEU A CA 1
ATOM 2035 C C . LEU A 1 271 ? -6.535 13.481 10.897 1.00 94.44 271 LEU A C 1
ATOM 2037 O O . LEU A 1 271 ? -6.496 13.609 12.118 1.00 94.44 271 LEU A O 1
ATOM 2041 N N . GLN A 1 272 ? -5.529 12.944 10.201 1.00 91.19 272 GLN A N 1
ATOM 2042 C CA . GLN A 1 272 ? -4.267 12.518 10.826 1.00 91.19 272 GLN A CA 1
ATOM 2043 C C . GLN A 1 272 ? -3.482 13.706 11.407 1.00 91.19 272 GLN A C 1
ATOM 2045 O O . GLN A 1 272 ? -2.874 13.586 12.465 1.00 91.19 272 GLN A O 1
ATOM 2050 N N . ALA A 1 273 ? -3.565 14.880 10.774 1.00 92.19 273 ALA A N 1
ATOM 2051 C CA . ALA A 1 273 ? -3.006 16.133 11.284 1.00 92.19 273 ALA A CA 1
ATOM 2052 C C . ALA A 1 273 ? -3.852 16.797 12.394 1.00 92.19 273 ALA A C 1
ATOM 2054 O O . ALA A 1 273 ? -3.511 17.890 12.842 1.00 92.19 273 ALA A O 1
ATOM 2055 N N . ARG A 1 274 ? -4.952 16.164 12.834 1.00 92.38 274 ARG A N 1
ATOM 2056 C CA . ARG A 1 274 ? -5.945 16.699 13.788 1.00 92.38 274 ARG A CA 1
ATOM 2057 C C . ARG A 1 274 ? -6.656 17.984 13.328 1.00 92.38 274 ARG A C 1
ATOM 2059 O O . ARG A 1 274 ? -7.314 18.648 14.127 1.00 92.38 274 ARG A O 1
ATOM 2066 N N . ASP A 1 275 ? -6.617 18.298 12.038 1.00 95.25 275 ASP A N 1
ATOM 2067 C CA . ASP A 1 275 ? -7.314 19.428 11.421 1.00 95.25 275 ASP A CA 1
ATOM 2068 C C . ASP A 1 275 ? -8.725 19.018 10.964 1.00 95.25 275 ASP A C 1
ATOM 2070 O O . ASP A 1 275 ? -9.045 18.855 9.781 1.00 95.25 275 ASP A O 1
ATOM 2074 N N . ARG A 1 276 ? -9.593 18.777 11.951 1.00 95.56 276 ARG A N 1
ATOM 2075 C CA . ARG A 1 276 ? -10.957 18.264 11.734 1.00 95.56 276 ARG A CA 1
ATOM 2076 C C . ARG A 1 276 ? -11.843 19.251 10.975 1.00 95.56 276 ARG A C 1
ATOM 2078 O O . ARG A 1 276 ? -12.687 18.825 10.184 1.00 95.56 276 ARG A O 1
ATOM 2085 N N . GLY A 1 277 ? -11.640 20.551 11.191 1.00 96.44 277 GLY A N 1
ATOM 2086 C CA . GLY A 1 277 ? -12.367 21.611 10.495 1.00 96.44 277 GLY A CA 1
ATOM 2087 C C . GLY A 1 277 ? -12.084 21.593 8.996 1.00 96.44 277 GLY A C 1
ATOM 2088 O O . GLY A 1 277 ? -13.020 21.547 8.190 1.00 96.44 277 GLY A O 1
ATOM 2089 N N . PHE A 1 278 ? -10.804 21.537 8.614 1.00 97.44 278 PHE A N 1
ATOM 2090 C CA . PHE A 1 278 ? -10.421 21.430 7.211 1.00 97.44 278 PHE A CA 1
ATOM 2091 C C . PHE A 1 278 ? -10.854 20.093 6.599 1.00 97.44 278 PHE A C 1
ATOM 2093 O O . PHE A 1 278 ? -11.436 20.076 5.512 1.00 97.44 278 PHE A O 1
ATOM 2100 N N . ALA A 1 279 ? -10.692 18.979 7.324 1.00 97.31 279 ALA A N 1
ATOM 2101 C CA . ALA A 1 279 ? -11.182 17.674 6.883 1.00 97.31 279 ALA A CA 1
ATOM 2102 C C . ALA A 1 279 ? -12.687 17.700 6.562 1.00 97.31 279 ALA A C 1
ATOM 2104 O O . ALA A 1 279 ? -13.103 17.255 5.489 1.00 97.31 279 ALA A O 1
ATOM 2105 N N . LEU A 1 280 ? -13.516 18.267 7.447 1.00 97.19 280 LEU A N 1
ATOM 2106 C CA . LEU A 1 280 ? -14.955 18.403 7.220 1.00 97.19 280 LEU A CA 1
ATOM 2107 C C . LEU A 1 280 ? -15.261 19.302 6.015 1.00 97.19 280 LEU A C 1
ATOM 2109 O O . LEU A 1 280 ? -16.169 18.989 5.237 1.00 97.19 280 LEU A O 1
ATOM 2113 N N . ALA A 1 281 ? -14.516 20.393 5.827 1.00 96.81 281 ALA A N 1
ATOM 2114 C CA . ALA A 1 281 ? -14.676 21.272 4.672 1.00 96.81 281 ALA A CA 1
ATOM 2115 C C . ALA A 1 281 ? -14.400 20.535 3.348 1.00 96.81 281 ALA A C 1
ATOM 2117 O O . ALA A 1 281 ? -15.177 20.671 2.399 1.00 96.81 281 ALA A O 1
ATOM 2118 N N . LEU A 1 282 ? -13.348 19.712 3.291 1.00 96.69 282 LEU A N 1
ATOM 2119 C CA . LEU A 1 282 ? -13.023 18.886 2.125 1.00 96.69 282 LEU A CA 1
ATOM 2120 C C . LEU A 1 282 ? -14.073 17.789 1.890 1.00 96.69 282 LEU A C 1
ATOM 2122 O O . LEU A 1 282 ? -14.607 17.679 0.785 1.00 96.69 282 LEU A O 1
ATOM 2126 N N . LEU A 1 283 ? -14.451 17.032 2.925 1.00 96.12 283 LEU A N 1
ATOM 2127 C CA . LEU A 1 283 ? -15.469 15.975 2.819 1.00 96.12 283 LEU A CA 1
ATOM 2128 C C . LEU A 1 283 ? -16.829 16.525 2.369 1.00 96.12 283 LEU A C 1
ATOM 2130 O O . LEU A 1 283 ? -17.516 15.888 1.572 1.00 96.12 283 LEU A O 1
ATOM 2134 N N . SER A 1 284 ? -17.191 17.732 2.815 1.00 95.44 284 SER A N 1
ATOM 2135 C CA . SER A 1 284 ? -18.424 18.422 2.411 1.00 95.44 284 SER A CA 1
ATOM 2136 C C . SER A 1 284 ? -18.447 18.795 0.923 1.00 95.44 284 SER A C 1
ATOM 2138 O O . SER A 1 284 ? -19.527 18.941 0.346 1.00 95.44 284 SER A O 1
ATOM 2140 N N . LYS A 1 285 ? -17.279 18.962 0.286 1.00 94.00 285 LYS A N 1
ATOM 2141 C CA . LYS A 1 285 ? -17.172 19.136 -1.172 1.00 94.00 285 LYS A CA 1
ATOM 2142 C C . LYS A 1 285 ? -17.387 17.796 -1.883 1.00 94.00 285 LYS A C 1
ATOM 2144 O O . LYS A 1 285 ? -18.195 17.732 -2.805 1.00 94.00 285 LYS A O 1
ATOM 2149 N N . VAL A 1 286 ? -16.738 16.731 -1.402 1.00 94.00 286 VAL A N 1
ATOM 2150 C CA . VAL A 1 286 ? -16.784 15.382 -2.001 1.00 94.00 286 VAL A CA 1
ATOM 2151 C C . VAL A 1 286 ? -18.168 14.732 -1.889 1.00 94.00 286 VAL A C 1
ATOM 2153 O O . VAL A 1 286 ? -18.634 14.092 -2.829 1.00 94.00 286 VAL A O 1
ATOM 2156 N N . GLU A 1 287 ? -18.873 14.885 -0.762 1.00 90.75 287 GLU A N 1
ATOM 2157 C CA . GLU A 1 287 ? -20.160 14.201 -0.532 1.00 90.75 287 GLU A CA 1
ATOM 2158 C C . GLU A 1 287 ? -21.289 14.642 -1.483 1.00 90.75 287 GLU A C 1
ATOM 2160 O O . GLU A 1 287 ? -22.262 13.898 -1.660 1.00 90.75 287 GLU A O 1
ATOM 2165 N N . ARG A 1 288 ? -21.150 15.834 -2.087 1.00 84.75 288 ARG A N 1
ATOM 2166 C CA . ARG A 1 288 ? -22.077 16.400 -3.084 1.00 84.75 288 ARG A CA 1
ATOM 2167 C C . ARG A 1 288 ? -21.932 15.740 -4.455 1.00 84.75 288 ARG A C 1
ATOM 2169 O O . ARG A 1 288 ? -22.826 15.877 -5.287 1.00 84.75 288 ARG A O 1
ATOM 2176 N N . GLY A 1 289 ? -20.825 15.037 -4.694 1.00 78.12 289 GLY A N 1
ATOM 2177 C CA . GLY A 1 289 ? -20.613 14.244 -5.897 1.00 78.12 289 GLY A CA 1
ATOM 2178 C C . GLY A 1 289 ? -21.455 12.963 -5.916 1.00 78.12 289 GLY A C 1
ATOM 2179 O O . GLY A 1 289 ? -22.075 12.557 -4.930 1.00 78.12 289 GLY A O 1
ATOM 2180 N N . THR A 1 290 ? -21.459 12.283 -7.061 1.00 62.12 290 THR A N 1
ATOM 2181 C CA . THR A 1 290 ? -22.109 10.970 -7.246 1.00 62.12 290 THR A CA 1
ATOM 2182 C C . THR A 1 290 ? -21.102 9.816 -7.321 1.00 62.12 290 THR A C 1
ATOM 2184 O O . THR A 1 290 ? -21.488 8.653 -7.443 1.00 62.12 290 THR A O 1
ATOM 2187 N N . ALA A 1 291 ? -19.805 10.121 -7.234 1.00 77.88 291 ALA A N 1
ATOM 2188 C CA . ALA A 1 291 ? -18.720 9.160 -7.364 1.00 77.88 291 ALA A CA 1
ATOM 2189 C C . ALA A 1 291 ? -18.614 8.201 -6.162 1.00 77.88 291 ALA A C 1
ATOM 2191 O O . ALA A 1 291 ? -19.152 8.433 -5.079 1.00 77.88 291 ALA A O 1
ATOM 2192 N N . VAL A 1 292 ? -17.824 7.133 -6.332 1.00 84.69 292 VAL A N 1
ATOM 2193 C CA . VAL A 1 292 ? -17.455 6.176 -5.266 1.00 84.69 292 VAL A CA 1
ATOM 2194 C C . VAL A 1 292 ? -16.929 6.883 -4.007 1.00 84.69 292 VAL A C 1
ATOM 2196 O O . VAL A 1 292 ? -17.135 6.394 -2.897 1.00 84.69 292 VAL A O 1
ATOM 2199 N N . TRP A 1 293 ? -16.276 8.034 -4.167 1.00 88.31 293 TRP A N 1
ATOM 2200 C CA . TRP A 1 293 ? -15.728 8.833 -3.072 1.00 88.31 293 TRP A CA 1
ATOM 2201 C C . TRP A 1 293 ? -16.802 9.515 -2.230 1.00 88.31 293 TRP A C 1
ATOM 2203 O O . TRP A 1 293 ? -16.669 9.536 -1.011 1.00 88.31 293 TRP A O 1
ATOM 2213 N N . ALA A 1 294 ? -17.910 9.958 -2.831 1.00 89.62 294 ALA A N 1
ATOM 2214 C CA . ALA A 1 294 ? -19.022 10.555 -2.095 1.00 89.62 294 ALA A CA 1
ATOM 2215 C C . ALA A 1 294 ? -19.607 9.574 -1.070 1.00 89.62 294 ALA A C 1
ATOM 2217 O O . ALA A 1 294 ? -19.844 9.941 0.078 1.00 89.62 294 ALA A O 1
ATOM 2218 N N . LYS A 1 295 ? -19.751 8.296 -1.448 1.00 88.25 295 LYS A N 1
ATOM 2219 C CA . LYS A 1 295 ? -20.216 7.231 -0.541 1.00 88.25 295 LYS A CA 1
ATOM 2220 C C . LYS A 1 295 ? -19.293 7.033 0.663 1.00 88.25 295 LYS A C 1
ATOM 2222 O O . LYS A 1 295 ? -19.762 6.737 1.748 1.00 88.25 295 LYS A O 1
ATOM 2227 N N . ARG A 1 296 ? -17.982 7.223 0.486 1.00 88.75 296 ARG A N 1
ATOM 2228 C CA . ARG A 1 296 ? -16.996 7.123 1.577 1.00 88.75 296 ARG A CA 1
ATOM 2229 C C . ARG A 1 296 ? -16.925 8.393 2.420 1.00 88.75 296 ARG A C 1
ATOM 2231 O O . ARG A 1 296 ? -16.676 8.311 3.617 1.00 88.75 296 ARG A O 1
ATOM 2238 N N . ALA A 1 297 ? -17.124 9.553 1.799 1.00 93.31 297 ALA A N 1
ATOM 2239 C CA . ALA A 1 297 ? -17.039 10.845 2.464 1.00 93.31 297 ALA A CA 1
ATOM 2240 C C . ALA A 1 297 ? -18.229 11.104 3.398 1.00 93.31 297 ALA A C 1
ATOM 2242 O O . ALA A 1 297 ? -18.035 11.619 4.495 1.00 93.31 297 ALA A O 1
ATOM 2243 N N . ARG A 1 298 ? -19.443 10.708 2.993 1.00 93.38 298 ARG A N 1
ATOM 2244 C CA . ARG A 1 298 ? -20.690 10.924 3.751 1.00 93.38 298 ARG A CA 1
ATOM 2245 C C . ARG A 1 298 ? -20.643 10.448 5.207 1.00 93.38 298 ARG A C 1
ATOM 2247 O O . ARG A 1 298 ? -20.946 11.268 6.075 1.00 93.38 298 ARG A O 1
ATOM 2254 N N . PRO A 1 299 ? -20.269 9.192 5.528 1.00 93.75 299 PRO A N 1
ATOM 2255 C CA . PRO A 1 299 ? -20.246 8.752 6.919 1.00 93.75 299 PRO A CA 1
ATOM 2256 C C . PRO A 1 299 ? -19.240 9.543 7.758 1.00 93.75 299 PRO A C 1
ATOM 2258 O O . PRO A 1 299 ? -19.569 9.934 8.874 1.00 93.75 299 PRO A O 1
ATOM 2261 N N . LEU A 1 300 ? -18.062 9.863 7.212 1.00 94.62 300 LEU A N 1
ATOM 2262 C CA . LEU A 1 300 ? -17.065 10.681 7.910 1.00 94.62 300 LEU A CA 1
ATOM 2263 C C . LEU A 1 300 ? -17.555 12.117 8.131 1.00 94.62 300 LEU A C 1
ATOM 2265 O O . LEU A 1 300 ? -17.440 12.640 9.235 1.00 94.62 300 LEU A O 1
ATOM 2269 N N . ALA A 1 301 ? -18.145 12.748 7.115 1.00 96.06 301 ALA A N 1
ATOM 2270 C CA . ALA A 1 301 ? -18.689 14.096 7.236 1.00 96.06 301 ALA A CA 1
ATOM 2271 C C . ALA A 1 301 ? -19.821 14.152 8.273 1.00 96.06 301 ALA A C 1
ATOM 2273 O O . ALA A 1 301 ? -19.852 15.052 9.111 1.00 96.06 301 ALA A O 1
ATOM 2274 N N . ARG A 1 302 ? -20.733 13.171 8.257 1.00 95.31 302 ARG A N 1
ATOM 2275 C CA . ARG A 1 302 ? -21.804 13.040 9.256 1.00 95.31 302 ARG A CA 1
ATOM 2276 C C . ARG A 1 302 ? -21.235 12.844 10.660 1.00 95.31 302 ARG A C 1
ATOM 2278 O O . ARG A 1 302 ? -21.681 13.533 11.573 1.00 95.31 302 ARG A O 1
ATOM 2285 N N . LEU A 1 303 ? -20.235 11.976 10.821 1.00 94.94 303 LEU A N 1
ATOM 2286 C CA . LEU A 1 303 ? -19.554 11.760 12.098 1.00 94.94 303 LEU A CA 1
ATOM 2287 C C . LEU A 1 303 ? -18.989 13.073 12.651 1.00 94.94 303 LEU A C 1
ATOM 2289 O O . LEU A 1 303 ? -19.322 13.450 13.774 1.00 94.94 303 LEU A O 1
ATOM 2293 N N . LEU A 1 304 ? -18.207 13.797 11.846 1.00 95.75 304 LEU A N 1
ATOM 2294 C CA . LEU A 1 304 ? -17.590 15.065 12.246 1.00 95.75 304 LEU A CA 1
ATOM 2295 C C . LEU A 1 304 ? -18.621 16.157 12.565 1.00 95.75 304 LEU A C 1
ATOM 2297 O O . LEU A 1 304 ? -18.397 16.950 13.467 1.00 95.75 304 LEU A O 1
ATOM 2301 N N . ARG A 1 305 ? -19.769 16.193 11.874 1.00 95.56 305 ARG A N 1
ATOM 2302 C CA . ARG A 1 305 ? -20.867 17.127 12.200 1.00 95.56 305 ARG A CA 1
ATOM 2303 C C . ARG A 1 305 ? -21.592 16.767 13.492 1.00 95.56 305 ARG A C 1
ATOM 2305 O O . ARG A 1 305 ? -22.089 17.652 14.177 1.00 95.56 305 ARG A O 1
ATOM 2312 N N . SER A 1 306 ? -21.704 15.474 13.790 1.00 94.25 306 SER A N 1
ATOM 2313 C CA . SER A 1 306 ? -22.481 14.975 14.930 1.00 94.25 306 SER A CA 1
ATOM 2314 C C . SER A 1 306 ? -21.767 15.109 16.277 1.00 94.25 306 SER A C 1
ATOM 2316 O O . SER A 1 306 ? -22.400 14.937 17.317 1.00 94.25 306 SER A O 1
ATOM 2318 N N . ARG A 1 307 ? -20.457 15.391 16.278 1.00 93.75 307 ARG A N 1
ATOM 2319 C CA . ARG A 1 307 ? -19.628 15.437 17.485 1.00 93.75 307 ARG A CA 1
ATOM 2320 C C . ARG A 1 307 ? -18.859 16.759 17.555 1.00 93.75 307 ARG A C 1
ATOM 2322 O O . ARG A 1 307 ? -18.178 17.093 16.589 1.00 93.75 307 ARG A O 1
ATOM 2329 N N . PRO A 1 308 ? -18.928 17.499 18.675 1.00 92.94 308 PRO A N 1
ATOM 2330 C CA . PRO A 1 308 ? -18.104 18.690 18.859 1.00 92.94 308 PRO A CA 1
ATOM 2331 C C . PRO A 1 308 ? -16.623 18.317 19.003 1.00 92.94 308 PRO A C 1
ATOM 2333 O O . PRO A 1 308 ? -16.294 17.182 19.346 1.00 92.94 308 PRO A O 1
ATOM 2336 N N . ASP A 1 309 ? -15.724 19.285 18.819 1.00 90.44 309 ASP A N 1
ATOM 2337 C CA . ASP A 1 309 ? -14.280 19.066 18.979 1.00 90.44 309 ASP A CA 1
ATOM 2338 C C . ASP A 1 309 ? -13.896 18.526 20.367 1.00 90.44 309 ASP A C 1
ATOM 2340 O O . ASP A 1 309 ? -13.057 17.629 20.464 1.00 90.44 309 ASP A O 1
ATOM 2344 N N . SER A 1 310 ? -14.596 18.976 21.413 1.00 94.19 310 SER A N 1
ATOM 2345 C CA . SER A 1 310 ? -14.421 18.524 22.801 1.00 94.19 310 SER A CA 1
ATOM 2346 C C . SER A 1 310 ? -14.768 17.052 23.037 1.00 94.19 310 SER A C 1
ATOM 2348 O O . SER A 1 310 ? -14.356 16.468 24.036 1.00 94.19 310 SER A O 1
ATOM 2350 N N . PHE A 1 311 ? -15.522 16.418 22.133 1.00 95.62 311 PHE A N 1
ATOM 2351 C CA . PHE A 1 311 ? -15.760 14.977 22.204 1.00 95.62 311 PHE A CA 1
ATOM 2352 C C . PHE A 1 311 ? -14.469 14.197 21.939 1.00 95.62 311 PHE A C 1
ATOM 2354 O O . PHE A 1 311 ? -14.164 13.230 22.626 1.00 95.62 311 PHE A O 1
ATOM 2361 N N . TRP A 1 312 ? -13.686 14.633 20.956 1.00 95.00 312 TRP A N 1
ATOM 2362 C CA . TRP A 1 312 ? -12.470 13.942 20.532 1.00 95.00 312 TRP A CA 1
ATOM 2363 C C . TRP A 1 312 ? -11.299 14.145 21.498 1.00 95.00 312 TRP A C 1
ATOM 2365 O O . TRP A 1 312 ? -10.381 13.335 21.522 1.00 95.00 312 TRP A O 1
ATOM 2375 N N . GLU A 1 313 ? -11.342 15.198 22.315 1.00 93.50 313 GLU A N 1
ATOM 2376 C CA . GLU A 1 313 ? -10.383 15.445 23.403 1.00 93.50 313 GLU A CA 1
ATOM 2377 C C . GLU A 1 313 ? -10.469 14.391 24.520 1.00 93.50 313 GLU A C 1
ATOM 2379 O O . GLU A 1 313 ? -9.581 14.309 25.361 1.00 93.50 313 GLU A O 1
ATOM 2384 N N . GLN A 1 314 ? -11.512 13.554 24.511 1.00 95.06 314 GLN A N 1
ATOM 2385 C CA . GLN A 1 314 ? -11.675 12.421 25.427 1.00 95.06 314 GLN A CA 1
ATOM 2386 C C . GLN A 1 314 ? -10.819 11.209 25.035 1.00 95.06 314 GLN A C 1
ATOM 2388 O O . GLN A 1 314 ? -10.816 10.212 25.758 1.00 95.06 314 GLN A O 1
ATOM 2393 N N . ALA A 1 315 ? -10.116 11.265 23.895 1.00 96.31 315 ALA A N 1
ATOM 2394 C CA . ALA A 1 315 ? -9.122 10.263 23.541 1.00 96.31 315 ALA A CA 1
ATOM 2395 C C . ALA A 1 315 ? -8.093 10.133 24.674 1.00 96.31 315 ALA A C 1
ATOM 2397 O O . ALA A 1 315 ? -7.472 11.101 25.106 1.00 96.31 315 ALA A O 1
ATOM 2398 N N . ARG A 1 316 ? -7.933 8.909 25.163 1.00 96.56 316 ARG A N 1
ATOM 2399 C CA . ARG A 1 316 ? -6.983 8.516 26.207 1.00 96.56 316 ARG A CA 1
ATOM 2400 C C . ARG A 1 316 ? -5.659 8.075 25.588 1.00 96.56 316 ARG A C 1
ATOM 2402 O O . ARG A 1 316 ? -4.629 8.115 26.255 1.00 96.56 316 ARG A O 1
ATOM 2409 N N . LEU A 1 317 ? -5.694 7.632 24.331 1.00 95.19 317 LEU A N 1
ATOM 2410 C CA . LEU A 1 317 ? -4.514 7.306 23.541 1.00 95.19 317 LEU A CA 1
ATOM 2411 C C . LEU A 1 317 ? -3.883 8.577 22.954 1.00 95.19 317 LEU A C 1
ATOM 2413 O O . LEU A 1 317 ? -4.547 9.320 22.234 1.00 95.19 317 LEU A O 1
ATOM 2417 N N . ALA A 1 318 ? -2.588 8.766 23.201 1.00 91.81 318 ALA A N 1
ATOM 2418 C CA . ALA A 1 318 ? -1.732 9.606 22.370 1.00 91.81 318 ALA A CA 1
ATOM 2419 C C . ALA A 1 318 ? -1.060 8.689 21.342 1.00 91.81 318 ALA A C 1
ATOM 2421 O O . ALA A 1 318 ? -0.166 7.931 21.710 1.00 91.81 318 ALA A O 1
ATOM 2422 N N . ASP A 1 319 ? -1.552 8.693 20.102 1.00 91.00 319 ASP A N 1
ATOM 2423 C CA . ASP A 1 319 ? -1.127 7.721 19.091 1.00 91.00 319 ASP A CA 1
ATOM 2424 C C . ASP A 1 319 ? 0.330 7.957 18.684 1.00 91.00 319 ASP A C 1
ATOM 2426 O O . ASP A 1 319 ? 0.698 9.055 18.259 1.00 91.00 319 ASP A O 1
ATOM 2430 N N . ASP A 1 320 ? 1.138 6.903 18.766 1.00 88.81 320 ASP A N 1
ATOM 2431 C CA . ASP A 1 320 ? 2.437 6.807 18.110 1.00 88.81 320 ASP A CA 1
ATOM 2432 C C . ASP A 1 320 ? 2.316 5.908 16.867 1.00 88.81 320 ASP A C 1
ATOM 2434 O O . ASP A 1 320 ? 2.262 4.677 16.980 1.00 88.81 320 ASP A O 1
ATOM 2438 N N . PRO A 1 321 ? 2.281 6.482 15.649 1.00 85.19 321 PRO A N 1
ATOM 2439 C CA . PRO A 1 321 ? 2.131 5.704 14.428 1.00 85.19 321 PRO A CA 1
ATOM 2440 C C . PRO A 1 321 ? 3.241 4.679 14.180 1.00 85.19 321 PRO A C 1
ATOM 2442 O O . PRO A 1 321 ? 3.026 3.759 13.382 1.00 85.19 321 PRO A O 1
ATOM 2445 N N . SER A 1 322 ? 4.407 4.846 14.813 1.00 79.62 322 SER A N 1
ATOM 2446 C CA . SER A 1 322 ? 5.561 3.959 14.664 1.00 79.62 322 SER A CA 1
ATOM 2447 C C . SER A 1 322 ? 5.451 2.678 15.501 1.00 79.62 322 SER A C 1
ATOM 2449 O O . SER A 1 322 ? 6.057 1.664 15.142 1.00 79.62 322 SER A O 1
ATOM 2451 N N . GLU A 1 323 ? 4.611 2.684 16.538 1.00 86.81 323 GLU A N 1
ATOM 2452 C CA . GLU A 1 323 ? 4.426 1.562 17.455 1.00 86.81 323 GLU A CA 1
ATOM 2453 C C . GLU A 1 323 ? 3.388 0.554 16.935 1.00 86.81 323 GLU A C 1
ATOM 2455 O O . GLU A 1 323 ? 2.271 0.902 16.535 1.00 86.81 323 GLU A O 1
ATOM 2460 N N . GLU A 1 324 ? 3.744 -0.738 16.951 1.00 90.00 324 GLU A N 1
ATOM 2461 C CA . GLU A 1 324 ? 2.828 -1.819 16.543 1.00 90.00 324 GLU A CA 1
ATOM 2462 C C . GLU A 1 324 ? 1.799 -2.170 17.622 1.00 90.00 324 GLU A C 1
ATOM 2464 O O . GLU A 1 324 ? 0.724 -2.674 17.291 1.00 90.00 324 GLU A O 1
ATOM 2469 N N . VAL A 1 325 ? 2.117 -1.923 18.896 1.00 94.25 325 VAL A N 1
ATOM 2470 C CA . VAL A 1 325 ? 1.265 -2.250 20.044 1.00 94.25 325 VAL A CA 1
ATOM 2471 C C . VAL A 1 325 ? 1.171 -1.029 20.943 1.00 94.25 325 VAL A C 1
ATOM 2473 O O . VAL A 1 325 ? 2.173 -0.570 21.478 1.00 94.25 325 VAL A O 1
ATOM 2476 N N . GLN A 1 326 ? -0.041 -0.521 21.143 1.00 96.44 326 GLN A N 1
ATOM 2477 C CA . GLN A 1 326 ? -0.297 0.579 22.070 1.00 96.44 326 GLN A CA 1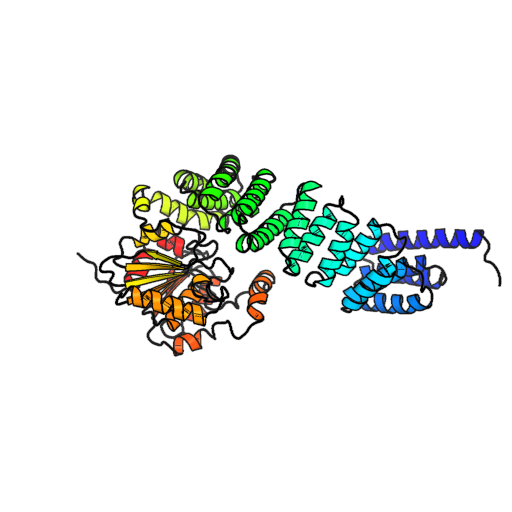
ATOM 2478 C C . GLN A 1 326 ? -1.462 0.223 22.987 1.00 96.44 326 GLN A C 1
ATOM 2480 O O . GLN A 1 326 ? -2.480 -0.303 22.535 1.00 96.44 326 GLN A O 1
ATOM 2485 N N . ILE A 1 327 ? -1.312 0.486 24.286 1.00 98.00 327 ILE A N 1
ATOM 2486 C CA . ILE A 1 327 ? -2.243 0.001 25.308 1.00 98.00 327 ILE A CA 1
ATOM 2487 C C . ILE A 1 327 ? -2.788 1.165 26.127 1.00 98.00 327 ILE A C 1
ATOM 2489 O O . ILE A 1 327 ? -2.043 1.852 26.825 1.00 98.00 327 ILE A O 1
ATOM 2493 N N . VAL A 1 328 ? -4.109 1.314 26.116 1.00 98.12 328 VAL A N 1
ATOM 2494 C CA . VAL A 1 328 ? -4.853 2.172 27.038 1.00 98.12 328 VAL A CA 1
ATOM 2495 C C . VAL A 1 328 ? -5.332 1.324 28.212 1.00 98.12 328 VAL A C 1
ATOM 2497 O O . VAL A 1 328 ? -6.117 0.390 28.038 1.00 98.12 328 VAL A O 1
ATOM 2500 N N . ARG A 1 329 ? -4.862 1.654 29.417 1.00 97.94 329 ARG A N 1
ATOM 2501 C CA . ARG A 1 329 ? -5.237 0.968 30.662 1.00 97.94 329 ARG A CA 1
ATOM 2502 C C . ARG A 1 329 ? -6.342 1.733 31.377 1.00 97.94 329 ARG A C 1
ATOM 2504 O O . ARG A 1 329 ? -6.249 2.948 31.533 1.00 97.94 329 ARG A O 1
ATOM 2511 N N . VAL A 1 330 ? -7.358 1.016 31.846 1.00 96.25 330 VAL A N 1
ATOM 2512 C CA . VAL A 1 330 ? -8.482 1.580 32.599 1.00 96.25 330 VAL A CA 1
ATOM 2513 C C . VAL A 1 330 ? -8.554 0.906 33.963 1.00 96.25 330 VAL A C 1
ATOM 2515 O O . VAL A 1 330 ? -8.650 -0.315 34.071 1.00 96.25 330 VAL A O 1
ATOM 2518 N N . ALA A 1 331 ? -8.507 1.708 35.027 1.00 94.06 331 ALA A N 1
ATOM 2519 C CA . ALA A 1 331 ? -8.635 1.195 36.385 1.00 94.06 331 ALA A CA 1
ATOM 2520 C C . ALA A 1 331 ? -10.002 0.517 36.574 1.00 94.06 331 ALA A C 1
ATOM 2522 O O . ALA A 1 331 ? -11.037 1.102 36.259 1.00 94.06 331 ALA A O 1
ATOM 2523 N N . GLY A 1 332 ? -10.002 -0.718 37.084 1.00 92.25 332 GLY A N 1
ATOM 2524 C CA . GLY A 1 332 ? -11.230 -1.497 37.271 1.00 92.25 332 GLY A CA 1
ATOM 2525 C C . GLY A 1 332 ? -11.893 -1.954 35.967 1.00 92.25 332 GLY A C 1
ATOM 2526 O O . GLY A 1 332 ? -13.091 -2.236 35.971 1.00 92.25 332 GLY A O 1
ATOM 2527 N N . ALA A 1 333 ? -11.144 -2.010 34.858 1.00 95.25 333 ALA A N 1
ATOM 2528 C CA . ALA A 1 333 ? -11.644 -2.514 33.585 1.00 95.25 333 ALA A CA 1
ATOM 2529 C C . ALA A 1 333 ? -12.284 -3.903 33.733 1.00 95.25 333 ALA A C 1
ATOM 2531 O O . ALA A 1 333 ? -11.674 -4.840 34.245 1.00 95.25 333 ALA A O 1
ATOM 2532 N N . GLN A 1 334 ? -13.512 -4.042 33.237 1.00 91.88 334 GLN A N 1
ATOM 2533 C CA . GLN A 1 334 ? -14.240 -5.314 33.233 1.00 91.88 334 GLN A CA 1
ATOM 2534 C C . GLN A 1 334 ? -13.908 -6.158 32.001 1.00 91.88 334 GLN A C 1
ATOM 2536 O O . GLN A 1 334 ? -14.095 -7.376 32.004 1.00 91.88 334 GLN A O 1
ATOM 2541 N N . ALA A 1 335 ? -13.397 -5.512 30.953 1.00 96.44 335 ALA A N 1
ATOM 2542 C CA . ALA A 1 335 ? -13.002 -6.157 29.716 1.00 96.44 335 ALA A CA 1
ATOM 2543 C C . ALA A 1 335 ? -11.695 -5.583 29.149 1.00 96.44 335 ALA A C 1
ATOM 2545 O O . ALA A 1 335 ? -11.283 -4.472 29.480 1.00 96.44 335 ALA A O 1
ATOM 2546 N N . THR A 1 336 ? -11.076 -6.334 28.248 1.00 98.38 336 THR A N 1
ATOM 2547 C CA . THR A 1 336 ? -9.985 -5.895 27.385 1.00 98.38 336 THR A CA 1
ATOM 2548 C C . THR A 1 336 ? -10.454 -5.995 25.939 1.00 98.38 336 THR A C 1
ATOM 2550 O O . THR A 1 336 ? -10.815 -7.068 25.456 1.00 98.38 336 THR A O 1
ATOM 2553 N N . LEU A 1 337 ? -10.457 -4.864 25.243 1.00 98.56 337 LEU A N 1
ATOM 2554 C CA . LEU A 1 337 ? -10.680 -4.800 23.807 1.00 98.56 337 LEU A CA 1
ATOM 2555 C C . LEU A 1 337 ? -9.340 -4.954 23.092 1.00 98.56 337 LEU A C 1
ATOM 2557 O O . LEU A 1 337 ? -8.393 -4.242 23.408 1.00 98.56 337 LEU A O 1
ATOM 2561 N N . VAL A 1 338 ? -9.261 -5.838 22.106 1.00 98.50 338 VAL A N 1
ATOM 2562 C CA . VAL A 1 338 ? -8.087 -5.967 21.236 1.00 98.50 338 VAL A CA 1
ATOM 2563 C C . VAL A 1 338 ? -8.473 -5.530 19.831 1.00 98.50 338 VAL A C 1
ATOM 2565 O O . VAL A 1 338 ? -9.181 -6.240 19.119 1.00 98.50 338 VAL A O 1
ATOM 2568 N N . VAL A 1 339 ? -8.027 -4.345 19.428 1.00 98.12 339 VAL A N 1
ATOM 2569 C CA . VAL A 1 339 ? -8.406 -3.709 18.167 1.00 98.12 339 VAL A CA 1
ATOM 2570 C C . VAL A 1 339 ? -7.327 -3.936 17.116 1.00 98.12 339 VAL A C 1
ATOM 2572 O O . VAL A 1 339 ? -6.241 -3.367 17.182 1.00 98.12 339 VAL A O 1
ATOM 2575 N N . PHE A 1 340 ? -7.659 -4.710 16.090 1.00 96.06 340 PHE A N 1
ATOM 2576 C CA . PHE A 1 340 ? -6.825 -4.913 14.914 1.00 96.06 340 PHE A CA 1
ATOM 2577 C C . PHE A 1 340 ? -7.068 -3.785 13.915 1.00 96.06 340 PHE A C 1
ATOM 2579 O O . PHE A 1 340 ? -8.087 -3.747 13.213 1.00 96.06 340 PHE A O 1
ATOM 2586 N N . LEU A 1 341 ? -6.117 -2.859 13.840 1.00 94.00 341 LEU A N 1
ATOM 2587 C CA . LEU A 1 341 ? -6.178 -1.726 12.929 1.00 94.00 341 LEU A CA 1
ATOM 2588 C C . LEU A 1 341 ? -6.066 -2.199 11.474 1.00 94.00 341 LEU A C 1
ATOM 2590 O O . LEU A 1 341 ? -5.513 -3.254 11.153 1.00 94.00 341 LEU A O 1
ATOM 2594 N N . THR A 1 342 ? -6.673 -1.428 10.581 1.00 87.38 342 THR A N 1
ATOM 2595 C CA . THR A 1 342 ? -6.800 -1.779 9.167 1.00 87.38 342 THR A CA 1
ATOM 2596 C C . THR A 1 342 ? -5.608 -1.250 8.359 1.00 87.38 342 THR A C 1
ATOM 2598 O O . THR A 1 342 ? -4.489 -1.132 8.857 1.00 87.38 342 THR A O 1
ATOM 2601 N N . LEU A 1 343 ? -5.811 -0.965 7.067 1.00 69.38 343 LEU A N 1
ATOM 2602 C CA . LEU A 1 343 ? -4.776 -0.356 6.242 1.00 69.38 343 LEU A CA 1
ATOM 2603 C C . LEU A 1 343 ? -4.429 1.006 6.843 1.00 69.38 343 LEU A C 1
ATOM 2605 O O . LEU A 1 343 ? -5.303 1.679 7.383 1.00 69.38 343 LEU A O 1
ATOM 2609 N N . ASN A 1 344 ? -3.168 1.408 6.696 1.00 70.56 344 ASN A N 1
ATOM 2610 C CA . ASN A 1 344 ? -2.666 2.712 7.127 1.00 70.56 344 ASN A CA 1
ATOM 2611 C C . ASN A 1 344 ? -2.554 2.902 8.654 1.00 70.56 344 ASN A C 1
ATOM 2613 O O . ASN A 1 344 ? -2.436 4.033 9.109 1.00 70.56 344 ASN A O 1
ATOM 2617 N N . GLY A 1 345 ? -2.654 1.827 9.444 1.00 79.31 345 GLY A N 1
ATOM 2618 C CA . GLY A 1 345 ? -2.611 1.925 10.905 1.00 79.31 345 GLY A CA 1
ATOM 2619 C C . GLY A 1 345 ? -3.793 2.677 11.514 1.00 79.31 345 GLY A C 1
ATOM 2620 O O . GLY A 1 345 ? -3.714 3.123 12.644 1.00 79.31 345 GLY A O 1
ATOM 2621 N N . ASN A 1 346 ? -4.897 2.786 10.775 1.00 89.31 346 ASN A N 1
ATOM 2622 C CA . ASN A 1 346 ? -6.143 3.420 11.198 1.00 89.31 346 ASN A CA 1
ATOM 2623 C C . ASN A 1 346 ? -7.269 2.384 11.260 1.00 89.31 346 ASN A C 1
ATOM 2625 O O . ASN A 1 346 ? -7.177 1.312 10.650 1.00 89.31 346 ASN A O 1
ATOM 2629 N N . PHE A 1 347 ? -8.375 2.697 11.934 1.00 92.81 347 PHE A N 1
ATOM 2630 C CA . PHE A 1 347 ? -9.573 1.860 11.869 1.00 92.81 347 PHE A CA 1
ATOM 2631 C C . PHE A 1 347 ? -10.432 2.293 10.678 1.00 92.81 347 PHE A C 1
ATOM 2633 O O . PHE A 1 347 ? -11.106 3.322 10.700 1.00 92.81 347 PHE A O 1
ATOM 2640 N N . MET A 1 348 ? -10.352 1.529 9.588 1.00 89.38 348 MET A N 1
ATOM 2641 C CA . MET A 1 348 ? -10.776 1.933 8.246 1.00 89.38 348 MET A CA 1
ATOM 2642 C C . MET A 1 348 ? -10.025 3.185 7.767 1.00 89.38 348 MET A C 1
ATOM 2644 O O . MET A 1 348 ? -8.901 3.093 7.283 1.00 89.38 348 MET A O 1
ATOM 2648 N N . THR A 1 349 ? -10.640 4.356 7.890 1.00 89.44 349 THR A N 1
ATOM 2649 C CA . THR A 1 349 ? -10.023 5.657 7.582 1.00 89.44 349 THR A CA 1
ATOM 2650 C C . THR A 1 349 ? -10.049 6.599 8.783 1.00 89.44 349 THR A C 1
ATOM 2652 O O . THR A 1 349 ? -9.688 7.762 8.643 1.00 89.44 349 THR A O 1
ATOM 2655 N N . LEU A 1 350 ? -10.519 6.122 9.938 1.00 92.62 350 LEU A N 1
ATOM 2656 C CA . LEU A 1 350 ? -10.621 6.904 11.159 1.00 92.62 350 LEU A CA 1
ATOM 2657 C C . LEU A 1 350 ? -9.297 6.807 11.939 1.00 92.62 350 LEU A C 1
ATOM 2659 O O . LEU A 1 350 ? -8.875 5.680 12.229 1.00 92.62 350 LEU A O 1
ATOM 2663 N N . PRO A 1 351 ? -8.653 7.941 12.284 1.00 93.56 351 PRO A N 1
ATOM 2664 C CA . PRO A 1 351 ? -7.486 7.952 13.160 1.00 93.56 351 PRO A CA 1
ATOM 2665 C C . PRO A 1 351 ? -7.724 7.192 14.465 1.00 93.56 351 PRO A C 1
ATOM 2667 O O . PRO A 1 351 ? -8.827 7.231 15.016 1.00 93.56 351 PRO A O 1
ATOM 2670 N N . VAL A 1 352 ? -6.688 6.521 14.972 1.00 94.25 352 VAL A N 1
ATOM 2671 C CA . VAL A 1 352 ? -6.795 5.668 16.169 1.00 94.25 352 VAL A CA 1
ATOM 2672 C C . VAL A 1 352 ? -7.253 6.462 17.390 1.00 94.25 352 VAL A C 1
ATOM 2674 O O . VAL A 1 352 ? -8.100 5.988 18.134 1.00 94.25 352 VAL A O 1
ATOM 2677 N N . GLU A 1 353 ? -6.793 7.702 17.552 1.00 94.56 353 GLU A N 1
ATOM 2678 C CA . GLU A 1 353 ? -7.220 8.581 18.652 1.00 94.56 353 GLU A CA 1
ATOM 2679 C C . GLU A 1 353 ? -8.722 8.880 18.606 1.00 94.56 353 GLU A C 1
ATOM 2681 O O . GLU A 1 353 ? -9.403 8.871 19.627 1.00 94.56 353 GLU A O 1
ATOM 2686 N N . MET A 1 354 ? -9.273 9.091 17.407 1.00 96.06 354 MET A N 1
ATOM 2687 C CA . MET A 1 354 ? -10.713 9.297 17.244 1.00 96.06 354 MET A CA 1
ATOM 2688 C C . MET A 1 354 ? -11.496 8.020 17.551 1.00 96.06 354 MET A C 1
ATOM 2690 O O . MET A 1 354 ? -12.586 8.091 18.118 1.00 96.06 354 MET A O 1
ATOM 2694 N N . LEU A 1 355 ? -10.952 6.852 17.198 1.00 96.62 355 LEU A N 1
ATOM 2695 C CA . LEU A 1 355 ? -11.535 5.581 17.611 1.00 96.62 355 LEU A CA 1
ATOM 2696 C C . LEU A 1 355 ? -11.483 5.414 19.136 1.00 96.62 355 LEU A C 1
ATOM 2698 O O . LEU A 1 355 ? -12.478 5.003 19.728 1.00 96.62 355 LEU A O 1
ATOM 2702 N N . ASP A 1 356 ? -10.371 5.770 19.778 1.00 97.88 356 ASP A N 1
ATOM 2703 C CA . ASP A 1 356 ? -10.249 5.688 21.231 1.00 97.88 356 ASP A CA 1
ATOM 2704 C C . ASP A 1 356 ? -11.221 6.627 21.944 1.00 97.88 356 ASP A C 1
ATOM 2706 O O . ASP A 1 356 ? -11.858 6.212 22.908 1.00 97.88 356 ASP A O 1
ATOM 2710 N N . ALA A 1 357 ? -11.437 7.839 21.427 1.00 97.44 357 ALA A N 1
ATOM 2711 C CA . ALA A 1 357 ? -12.472 8.736 21.934 1.00 97.44 357 ALA A CA 1
ATOM 2712 C C . ALA A 1 357 ? -13.871 8.093 21.885 1.00 97.44 357 ALA A C 1
ATOM 2714 O O . ALA A 1 357 ? -14.630 8.208 22.846 1.00 97.44 357 ALA A O 1
ATOM 2715 N N . LEU A 1 358 ? -14.211 7.353 20.820 1.00 96.75 358 LEU A N 1
ATOM 2716 C CA . LEU A 1 358 ? -15.485 6.619 20.735 1.00 96.75 358 LEU A CA 1
ATOM 2717 C C . LEU A 1 358 ? -15.591 5.491 21.773 1.00 96.75 358 LEU A C 1
ATOM 2719 O O . LEU A 1 358 ? -16.682 5.218 22.272 1.00 96.75 358 LEU A O 1
ATOM 2723 N N . LEU A 1 359 ? -14.473 4.839 22.094 1.00 96.94 359 LEU A N 1
ATOM 2724 C CA . LEU A 1 359 ? -14.398 3.741 23.063 1.00 96.94 359 LEU A CA 1
ATOM 2725 C C . LEU A 1 359 ? -14.147 4.219 24.504 1.00 96.94 359 LEU A C 1
ATOM 2727 O O . LEU A 1 359 ? -14.216 3.412 25.431 1.00 96.94 359 LEU A O 1
ATOM 2731 N N . SER A 1 360 ? -13.878 5.511 24.707 1.00 95.62 360 SER A N 1
ATOM 2732 C CA . SER A 1 360 ? -13.447 6.090 25.987 1.00 95.62 360 SER A CA 1
ATOM 2733 C C . SER A 1 360 ? -14.450 5.895 27.124 1.00 95.62 360 SER A C 1
ATOM 2735 O O . SER A 1 360 ? -14.050 5.727 28.275 1.00 95.62 360 SER A O 1
ATOM 2737 N N . GLY A 1 361 ? -15.744 5.850 26.794 1.00 92.25 361 GLY A N 1
ATOM 2738 C CA . GLY A 1 361 ? -16.832 5.617 27.745 1.00 92.25 361 GLY A CA 1
ATOM 2739 C C . GLY A 1 361 ? -17.026 4.152 28.151 1.00 92.25 361 GLY A C 1
ATOM 2740 O O . GLY A 1 361 ? -17.921 3.859 28.941 1.00 92.25 361 GLY A O 1
ATOM 2741 N N . LEU A 1 362 ? -16.240 3.217 27.611 1.00 93.62 362 LEU A N 1
ATOM 2742 C CA . LEU A 1 362 ? -16.289 1.813 28.011 1.00 93.62 362 LEU A CA 1
ATOM 2743 C C . LEU A 1 362 ? -15.318 1.564 29.171 1.00 93.62 362 LEU A C 1
ATOM 2745 O O . LEU A 1 362 ? -14.153 1.960 29.119 1.00 93.62 362 LEU A O 1
ATOM 2749 N N . ALA A 1 363 ? -15.781 0.835 30.191 1.00 92.88 363 ALA A N 1
ATOM 2750 C CA . ALA A 1 363 ? -14.959 0.351 31.302 1.00 92.88 363 ALA A CA 1
ATOM 2751 C C . ALA A 1 363 ? -14.059 -0.821 30.858 1.00 92.88 363 ALA A C 1
ATOM 2753 O O . ALA A 1 363 ? -14.157 -1.936 31.375 1.00 92.88 363 ALA A O 1
ATOM 2754 N N . ALA A 1 364 ? -13.223 -0.578 29.848 1.00 96.50 364 ALA A N 1
ATOM 2755 C CA . ALA A 1 364 ? -12.383 -1.580 29.218 1.00 96.50 364 ALA A CA 1
ATOM 2756 C C . ALA A 1 364 ? -10.978 -1.047 28.923 1.00 96.50 364 ALA A C 1
ATOM 2758 O O . ALA A 1 364 ? -10.815 0.085 28.460 1.00 96.50 364 ALA A O 1
ATOM 2759 N N . ASN A 1 365 ? -9.978 -1.903 29.139 1.00 98.31 365 ASN A N 1
ATOM 2760 C CA . ASN A 1 365 ? -8.655 -1.709 28.557 1.00 98.31 365 ASN A CA 1
ATOM 2761 C C . ASN A 1 365 ? -8.767 -1.798 27.033 1.00 98.31 365 ASN A C 1
ATOM 2763 O O . ASN A 1 365 ? -9.642 -2.500 26.519 1.00 98.31 365 ASN A O 1
ATOM 2767 N N . VAL A 1 366 ? -7.865 -1.143 26.308 1.00 98.50 366 VAL A N 1
ATOM 2768 C CA . VAL A 1 366 ? -7.809 -1.257 24.848 1.00 98.50 366 VAL A CA 1
ATOM 2769 C C . VAL A 1 366 ? -6.378 -1.501 24.397 1.00 98.50 366 VAL A C 1
ATOM 2771 O O . VAL A 1 366 ? -5.487 -0.717 24.704 1.00 98.50 366 VAL A O 1
ATOM 2774 N N . VAL A 1 367 ? -6.170 -2.590 23.663 1.00 98.38 367 VAL A N 1
ATOM 2775 C CA . VAL A 1 367 ? -4.916 -2.951 22.999 1.00 98.38 367 VAL A CA 1
ATOM 2776 C C . VAL A 1 367 ? -5.088 -2.673 21.511 1.00 98.38 367 VAL A C 1
ATOM 2778 O O . VAL A 1 367 ? -5.824 -3.381 20.826 1.00 98.38 367 VAL A O 1
ATOM 2781 N N . TYR A 1 368 ? -4.428 -1.639 21.004 1.00 97.81 368 TYR A N 1
ATOM 2782 C CA . TYR A 1 368 ? -4.401 -1.310 19.583 1.00 97.81 368 TYR A CA 1
ATOM 2783 C C . TYR A 1 368 ? -3.241 -2.036 18.907 1.00 97.81 368 TYR A C 1
ATOM 2785 O O . TYR A 1 368 ? -2.092 -1.895 19.321 1.00 97.81 368 TYR A O 1
ATOM 2793 N N . LEU A 1 369 ? -3.551 -2.803 17.861 1.00 95.38 369 LEU A N 1
ATOM 2794 C CA . LEU A 1 369 ? -2.586 -3.571 17.082 1.00 95.38 369 LEU A CA 1
ATOM 2795 C C . LEU A 1 369 ? -2.487 -3.018 15.664 1.00 95.38 369 LEU A C 1
ATOM 2797 O O . LEU A 1 369 ? -3.439 -3.084 14.880 1.00 95.38 369 LEU A O 1
ATOM 2801 N N . ARG A 1 370 ? -1.306 -2.507 15.325 1.00 91.44 370 ARG A N 1
ATOM 2802 C CA . ARG A 1 370 ? -0.948 -1.954 14.020 1.00 91.44 370 ARG A CA 1
ATOM 2803 C C . ARG A 1 370 ? 0.072 -2.870 13.360 1.00 91.44 370 ARG A C 1
ATOM 2805 O O . ARG A 1 370 ? 1.172 -3.049 13.862 1.00 91.44 370 ARG A O 1
ATOM 2812 N N . ASP A 1 371 ? -0.261 -3.433 12.200 1.00 85.75 371 ASP A N 1
ATOM 2813 C CA . ASP A 1 371 ? 0.736 -4.147 11.398 1.00 85.75 371 ASP A CA 1
ATOM 2814 C C . ASP A 1 371 ? 1.552 -3.117 10.621 1.00 85.75 371 ASP A C 1
ATOM 2816 O O . ASP A 1 371 ? 1.174 -2.674 9.531 1.00 85.75 371 ASP A O 1
ATOM 2820 N N . THR A 1 372 ? 2.687 -2.707 11.186 1.00 78.50 372 THR A N 1
ATOM 2821 C CA . THR A 1 372 ? 3.550 -1.754 10.490 1.00 78.50 372 THR A CA 1
ATOM 2822 C C . THR A 1 372 ? 4.185 -2.401 9.275 1.00 78.50 372 THR A C 1
ATOM 2824 O O . THR A 1 372 ? 4.690 -1.691 8.418 1.00 78.50 372 THR A O 1
ATOM 2827 N N . SER A 1 373 ? 4.222 -3.726 9.173 1.00 69.56 373 SER A N 1
ATOM 2828 C CA . SER A 1 373 ? 5.239 -4.451 8.424 1.00 69.56 373 SER A CA 1
ATOM 2829 C C . SER A 1 373 ? 4.675 -5.319 7.294 1.00 69.56 373 SER A C 1
ATOM 2831 O O . SER A 1 373 ? 5.446 -5.863 6.493 1.00 69.56 373 SER A O 1
ATOM 2833 N N . SER A 1 374 ? 3.357 -5.477 7.208 1.00 69.12 374 SER A N 1
ATOM 2834 C CA . SER A 1 374 ? 2.661 -6.237 6.176 1.00 69.12 374 SER A CA 1
ATOM 2835 C C . SER A 1 374 ? 1.321 -5.585 5.799 1.00 69.12 374 SER A C 1
ATOM 2837 O O . SER A 1 374 ? 0.575 -5.110 6.649 1.00 69.12 374 SER A O 1
ATOM 2839 N N . PRO A 1 375 ? 0.955 -5.600 4.504 1.00 64.94 375 PRO A N 1
ATOM 2840 C CA . PRO A 1 375 ? -0.334 -5.082 4.047 1.00 64.94 375 PRO A CA 1
ATOM 2841 C C . PRO A 1 375 ? -1.521 -5.994 4.411 1.00 64.94 375 PRO A C 1
ATOM 2843 O O . PRO A 1 375 ? -2.659 -5.644 4.110 1.00 64.94 375 PRO A O 1
ATOM 2846 N N . LEU A 1 376 ? -1.268 -7.170 5.002 1.00 67.56 376 LEU A N 1
ATOM 2847 C CA . LEU A 1 376 ? -2.284 -8.162 5.373 1.00 67.56 376 LEU A CA 1
ATOM 2848 C C . LEU A 1 376 ? -2.633 -8.162 6.872 1.00 67.56 376 LEU A C 1
ATOM 2850 O O . LEU A 1 376 ? -3.194 -9.140 7.356 1.00 67.56 376 LEU A O 1
ATOM 2854 N N . GLN A 1 377 ? -2.318 -7.080 7.591 1.00 79.81 377 GLN A N 1
ATOM 2855 C CA . GLN A 1 377 ? -2.931 -6.734 8.884 1.00 79.81 377 GLN A CA 1
ATOM 2856 C C . GLN A 1 377 ? -2.828 -7.843 9.942 1.00 79.81 377 GLN A C 1
ATOM 2858 O O . GLN A 1 377 ? -3.829 -8.272 10.510 1.00 79.81 377 GLN A O 1
ATOM 2863 N N . GLY A 1 378 ? -1.617 -8.345 10.182 1.00 81.06 378 GLY A N 1
ATOM 2864 C CA . GLY A 1 378 ? -1.324 -9.357 11.200 1.00 81.06 378 GLY A CA 1
ATOM 2865 C C . GLY A 1 378 ? -1.301 -10.796 10.680 1.00 81.06 378 GLY A C 1
ATOM 2866 O O . GLY A 1 378 ? -0.968 -11.705 11.441 1.00 81.06 378 GLY A O 1
ATOM 2867 N N . ALA A 1 379 ? -1.579 -11.027 9.388 1.00 78.56 379 ALA A N 1
ATOM 2868 C CA . ALA A 1 379 ? -1.590 -12.371 8.793 1.00 78.56 379 ALA A CA 1
ATOM 2869 C C . ALA A 1 379 ? -0.255 -13.135 8.903 1.00 78.56 379 ALA A C 1
ATOM 2871 O O . ALA A 1 379 ? -0.260 -14.361 8.823 1.00 78.56 379 ALA A O 1
ATOM 2872 N N . GLY A 1 380 ? 0.867 -12.422 9.049 1.00 77.00 380 GLY A N 1
ATOM 2873 C CA . GLY A 1 380 ? 2.199 -13.006 9.243 1.00 77.00 380 GLY A CA 1
ATOM 2874 C C . GLY A 1 380 ? 2.777 -12.819 10.648 1.00 77.00 380 GLY A C 1
ATOM 2875 O O . GLY A 1 380 ? 3.947 -13.127 10.839 1.00 77.00 380 GLY A O 1
ATOM 2876 N N . GLY A 1 381 ? 2.004 -12.293 11.604 1.00 85.31 381 GLY A N 1
ATOM 2877 C CA . GLY A 1 381 ? 2.507 -11.880 12.919 1.00 85.31 381 GLY A CA 1
ATOM 2878 C C . GLY A 1 381 ? 2.908 -10.403 13.003 1.00 85.31 381 GLY A C 1
ATOM 2879 O O . GLY A 1 381 ? 3.057 -9.726 11.982 1.00 85.31 381 GLY A O 1
ATOM 2880 N N . PHE A 1 382 ? 3.097 -9.932 14.234 1.00 87.06 382 PHE A N 1
ATOM 2881 C CA . PHE A 1 382 ? 3.583 -8.605 14.607 1.00 87.06 382 PHE A CA 1
ATOM 2882 C C . PHE A 1 382 ? 5.018 -8.719 15.133 1.00 87.06 382 PHE A C 1
ATOM 2884 O O . PHE A 1 382 ? 5.346 -9.638 15.886 1.00 87.06 382 PHE A O 1
ATOM 2891 N N . ARG A 1 383 ? 5.884 -7.785 14.739 1.00 85.62 383 ARG A N 1
ATOM 2892 C CA . ARG A 1 383 ? 7.296 -7.757 15.145 1.00 85.62 383 ARG A CA 1
ATOM 2893 C C . ARG A 1 383 ? 7.448 -7.427 16.622 1.00 85.62 383 ARG A C 1
ATOM 2895 O O . ARG A 1 383 ? 8.363 -7.954 17.241 1.00 85.62 383 ARG A O 1
ATOM 2902 N N . ALA A 1 384 ? 6.548 -6.614 17.178 1.00 88.75 384 ALA A N 1
ATOM 2903 C CA . ALA A 1 384 ? 6.565 -6.246 18.597 1.00 88.75 384 ALA A CA 1
ATOM 2904 C C . ALA A 1 384 ? 6.573 -7.452 19.555 1.00 88.75 384 ALA A C 1
ATOM 2906 O O . ALA A 1 384 ? 7.075 -7.346 20.669 1.00 88.75 384 ALA A O 1
ATOM 2907 N N . PHE A 1 385 ? 6.067 -8.611 19.124 1.00 88.75 385 PHE A N 1
ATOM 2908 C CA . PHE A 1 385 ? 6.039 -9.827 19.941 1.00 88.75 385 PHE A CA 1
ATOM 2909 C C . PHE A 1 385 ? 7.161 -10.828 19.623 1.00 88.75 385 PHE A C 1
ATOM 2911 O O . PHE A 1 385 ? 7.295 -11.835 20.321 1.00 88.75 385 PHE A O 1
ATOM 2918 N N . SER A 1 386 ? 7.970 -10.570 18.591 1.00 80.38 386 SER A N 1
ATOM 2919 C CA . SER A 1 386 ? 9.080 -11.439 18.189 1.00 80.38 386 SER A CA 1
ATOM 2920 C C . SER A 1 386 ? 10.350 -11.097 18.965 1.00 80.38 386 SER A C 1
ATOM 2922 O O . SER A 1 386 ? 10.800 -9.952 18.961 1.00 80.38 386 SER A O 1
ATOM 2924 N N . LYS A 1 387 ? 11.018 -12.112 19.525 1.00 70.44 387 LYS A N 1
ATOM 2925 C CA . LYS A 1 387 ? 12.290 -11.939 20.255 1.00 70.44 387 LYS A CA 1
ATOM 2926 C C . LYS A 1 387 ? 13.466 -11.563 19.349 1.00 70.44 387 LYS A C 1
ATOM 2928 O O . LYS A 1 387 ? 14.311 -10.773 19.751 1.00 70.44 387 LYS A O 1
ATOM 2933 N N . ASP A 1 388 ? 13.470 -12.061 18.113 1.00 68.25 388 ASP A N 1
ATOM 2934 C CA . ASP A 1 388 ? 14.585 -11.888 17.168 1.00 68.25 388 ASP A CA 1
ATOM 2935 C C . ASP A 1 388 ? 14.284 -10.833 16.082 1.00 68.25 388 ASP A C 1
ATOM 2937 O O . ASP A 1 388 ? 14.910 -10.799 15.023 1.00 68.25 388 ASP A O 1
ATOM 2941 N N . GLY A 1 389 ? 13.263 -9.989 16.297 1.00 60.91 389 GLY A N 1
ATOM 2942 C CA . GLY A 1 389 ? 12.806 -8.983 15.324 1.00 60.91 389 GLY A CA 1
ATOM 2943 C C . GLY A 1 389 ? 12.186 -9.535 14.026 1.00 60.91 389 GLY A C 1
ATOM 2944 O O . GLY A 1 389 ? 11.871 -8.747 13.120 1.00 60.91 389 GLY A O 1
ATOM 2945 N N . GLY A 1 390 ? 12.014 -10.860 13.939 1.00 65.06 390 GLY A N 1
ATOM 2946 C CA . GLY A 1 390 ? 11.279 -11.581 12.904 1.00 65.06 390 GLY A CA 1
ATOM 2947 C C . GLY A 1 390 ? 9.759 -11.429 13.023 1.00 65.06 390 GLY A C 1
ATOM 2948 O O . GLY A 1 390 ? 9.247 -10.530 13.689 1.00 65.06 390 GLY A O 1
ATOM 2949 N N . LYS A 1 391 ? 9.015 -12.282 12.310 1.00 68.31 391 LYS A N 1
ATOM 2950 C CA . LYS A 1 391 ? 7.555 -12.351 12.422 1.00 68.31 391 LYS A CA 1
ATOM 2951 C C . LYS A 1 391 ? 7.112 -13.799 12.532 1.00 68.31 391 LYS A C 1
ATOM 2953 O O . LYS A 1 391 ? 7.479 -14.620 11.692 1.00 68.31 391 LYS A O 1
ATOM 2958 N N . GLY A 1 392 ? 6.288 -14.074 13.532 1.00 80.31 392 GLY A N 1
ATOM 2959 C CA . GLY A 1 392 ? 5.653 -15.366 13.723 1.00 80.31 392 GLY A CA 1
ATOM 2960 C C . GLY A 1 392 ? 4.260 -15.175 14.295 1.00 80.31 392 GLY A C 1
ATOM 2961 O O . GLY A 1 392 ? 4.074 -14.440 15.267 1.00 80.31 392 GLY A O 1
ATOM 2962 N N . VAL A 1 393 ? 3.275 -15.839 13.693 1.00 85.56 393 VAL A N 1
ATOM 2963 C CA . VAL A 1 393 ? 1.898 -15.834 14.201 1.00 85.56 393 VAL A CA 1
ATOM 2964 C C . VAL A 1 393 ? 1.856 -16.399 15.621 1.00 85.56 393 VAL A C 1
ATOM 2966 O O . VAL A 1 393 ? 1.252 -15.786 16.493 1.00 85.56 393 VAL A O 1
ATOM 2969 N N . ASP A 1 394 ? 2.549 -17.507 15.884 1.00 87.62 394 ASP A N 1
ATOM 2970 C CA . ASP A 1 394 ? 2.515 -18.162 17.198 1.00 87.62 394 ASP A CA 1
ATOM 2971 C C . ASP A 1 394 ? 3.166 -17.307 18.295 1.00 87.62 394 ASP A C 1
ATOM 2973 O O . ASP A 1 394 ? 2.626 -17.188 19.393 1.00 87.62 394 ASP A O 1
ATOM 2977 N N . GLU A 1 395 ? 4.282 -16.638 17.989 1.00 89.69 395 GLU A N 1
ATOM 2978 C CA . GLU A 1 395 ? 4.912 -15.680 18.908 1.00 89.69 395 GLU A CA 1
ATOM 2979 C C . GLU A 1 395 ? 3.999 -14.485 19.182 1.00 89.69 395 GLU A C 1
ATOM 2981 O O . GLU A 1 395 ? 3.876 -14.051 20.325 1.00 89.69 395 GLU A O 1
ATOM 2986 N N . SER A 1 396 ? 3.310 -14.000 18.145 1.00 91.94 396 SER A N 1
ATOM 2987 C CA . SER A 1 396 ? 2.352 -12.900 18.257 1.00 91.94 396 SER A CA 1
ATOM 2988 C C . SER A 1 396 ? 1.159 -13.269 19.126 1.00 91.94 396 SER A C 1
ATOM 2990 O O . SER A 1 396 ? 0.760 -12.486 19.978 1.00 91.94 396 SER A O 1
ATOM 2992 N N . VAL A 1 397 ? 0.619 -14.477 18.954 1.00 93.25 397 VAL A N 1
ATOM 2993 C CA . VAL A 1 397 ? -0.451 -15.020 19.800 1.00 93.25 397 VAL A CA 1
ATOM 2994 C C . VAL A 1 397 ? 0.029 -15.143 21.242 1.00 93.25 397 VAL A C 1
ATOM 2996 O O . VAL A 1 397 ? -0.655 -14.679 22.148 1.00 93.25 397 VAL A O 1
ATOM 2999 N N . ALA A 1 398 ? 1.207 -15.728 21.472 1.00 93.75 398 ALA A N 1
ATOM 3000 C CA . ALA A 1 398 ? 1.743 -15.904 22.817 1.00 93.75 398 ALA A CA 1
ATOM 3001 C C . ALA A 1 398 ? 2.043 -14.563 23.506 1.00 93.75 398 ALA A C 1
ATOM 3003 O O . ALA A 1 398 ? 1.814 -14.429 24.704 1.00 93.75 398 ALA A O 1
ATOM 3004 N N . GLY A 1 399 ? 2.571 -13.583 22.767 1.00 94.81 399 GLY A N 1
ATOM 3005 C CA . GLY A 1 399 ? 2.808 -12.224 23.252 1.00 94.81 399 GLY A CA 1
ATOM 3006 C C . GLY A 1 399 ? 1.515 -11.508 23.605 1.00 94.81 399 GLY A C 1
ATOM 3007 O O . GLY A 1 399 ? 1.352 -11.078 24.741 1.00 94.81 399 GLY A O 1
ATOM 3008 N N . LEU A 1 400 ? 0.564 -11.479 22.673 1.00 96.38 400 LEU A N 1
ATOM 3009 C CA . LEU A 1 400 ? -0.738 -10.859 22.887 1.00 96.38 400 LEU A CA 1
ATOM 3010 C C . LEU A 1 400 ? -1.505 -11.503 24.048 1.00 96.38 400 LEU A C 1
ATOM 3012 O O . LEU A 1 400 ? -2.137 -10.796 24.825 1.00 96.38 400 LEU A O 1
ATOM 3016 N N . LYS A 1 401 ? -1.430 -12.830 24.196 1.00 96.50 401 LYS A N 1
ATOM 3017 C CA . LYS A 1 401 ? -2.054 -13.537 25.317 1.00 96.50 401 LYS A CA 1
ATOM 3018 C C . LYS A 1 401 ? -1.487 -13.077 26.662 1.00 96.50 401 LYS A C 1
ATOM 3020 O O . LYS A 1 401 ? -2.272 -12.783 27.555 1.00 96.50 401 LYS A O 1
ATOM 3025 N N . ARG A 1 402 ? -0.159 -12.934 26.780 1.00 96.56 402 ARG A N 1
ATOM 3026 C CA . ARG A 1 402 ? 0.475 -12.395 27.997 1.00 96.56 402 ARG A CA 1
ATOM 3027 C C . ARG A 1 402 ? 0.010 -10.974 28.301 1.00 96.56 402 ARG A C 1
ATOM 3029 O O . ARG A 1 402 ? -0.396 -10.718 29.423 1.00 96.56 402 ARG A O 1
ATOM 3036 N N . GLU A 1 403 ? -0.009 -10.086 27.305 1.00 96.88 403 GLU A N 1
ATOM 3037 C CA . GLU A 1 403 ? -0.488 -8.704 27.489 1.00 96.88 403 GLU A CA 1
ATOM 3038 C C . GLU A 1 403 ? -1.933 -8.668 28.005 1.00 96.88 403 GLU A C 1
ATOM 3040 O O . GLU A 1 403 ? -2.269 -7.933 28.930 1.00 96.88 403 GLU A O 1
ATOM 3045 N N . VAL A 1 404 ? -2.808 -9.490 27.425 1.00 97.12 404 VAL A N 1
ATOM 3046 C CA . VAL A 1 404 ? -4.215 -9.564 27.827 1.00 97.12 404 VAL A CA 1
ATOM 3047 C C . VAL A 1 404 ? -4.378 -10.147 29.237 1.00 97.12 404 VAL A C 1
ATOM 3049 O O . VAL A 1 404 ? -5.188 -9.632 30.008 1.00 97.12 404 VAL A O 1
ATOM 3052 N N . GLU A 1 405 ? -3.606 -11.176 29.591 1.00 96.69 405 GLU A N 1
ATOM 3053 C CA . GLU A 1 405 ? -3.586 -11.768 30.936 1.00 96.69 405 GLU A CA 1
ATOM 3054 C C . GLU A 1 405 ? -3.066 -10.775 31.988 1.00 96.69 405 GLU A C 1
ATOM 3056 O O . GLU A 1 405 ? -3.663 -10.644 33.056 1.00 96.69 405 GLU A O 1
ATOM 3061 N N . GLU A 1 406 ? -2.009 -10.021 31.675 1.00 97.12 406 GLU A N 1
ATOM 3062 C CA . GLU A 1 406 ? -1.449 -8.976 32.544 1.00 97.12 406 GLU A CA 1
ATOM 3063 C C . GLU A 1 406 ? -2.432 -7.825 32.789 1.00 97.12 406 GLU A C 1
ATOM 3065 O O . GLU A 1 406 ? -2.457 -7.242 33.875 1.00 97.12 406 GLU A O 1
ATOM 3070 N N . LEU A 1 407 ? -3.281 -7.511 31.806 1.00 97.56 407 LEU A N 1
ATOM 3071 C CA . LEU A 1 407 ? -4.357 -6.529 31.955 1.00 97.56 407 LEU A CA 1
ATOM 3072 C C . LEU A 1 407 ? -5.489 -7.006 32.882 1.00 97.56 407 LEU A C 1
ATOM 3074 O O . LEU A 1 407 ? -6.264 -6.174 33.357 1.00 97.56 407 LEU A O 1
ATOM 3078 N N . GLY A 1 408 ? -5.589 -8.314 33.145 1.00 95.06 408 GLY A N 1
ATOM 3079 C CA . GLY A 1 408 ? -6.398 -8.894 34.223 1.00 95.06 408 GLY A CA 1
ATOM 3080 C C . GLY A 1 408 ? -7.917 -8.731 34.098 1.00 95.06 408 GLY A C 1
ATOM 3081 O O . GLY A 1 408 ? -8.635 -8.963 35.071 1.00 95.06 408 GLY A O 1
ATOM 3082 N N . ALA A 1 409 ? -8.427 -8.314 32.938 1.00 93.50 409 ALA A N 1
ATOM 3083 C CA . ALA A 1 409 ? -9.859 -8.131 32.740 1.00 93.50 409 ALA A CA 1
ATOM 3084 C C . ALA A 1 409 ? -10.580 -9.475 32.554 1.00 93.50 409 ALA A C 1
ATOM 3086 O O . ALA A 1 409 ? -10.059 -10.396 31.928 1.00 93.50 409 ALA A O 1
ATOM 3087 N N . ALA A 1 410 ? -11.814 -9.573 33.054 1.00 90.88 410 ALA A N 1
ATOM 3088 C CA . ALA A 1 410 ? -12.580 -10.821 33.036 1.00 90.88 410 ALA A CA 1
ATOM 3089 C C . ALA A 1 410 ? -13.022 -11.253 31.630 1.00 90.88 410 ALA A C 1
ATOM 3091 O O . ALA A 1 410 ? -13.301 -12.431 31.408 1.00 90.88 410 ALA A O 1
ATOM 3092 N N . ARG A 1 411 ? -13.134 -10.299 30.698 1.00 94.44 411 ARG A N 1
ATOM 3093 C CA . ARG A 1 411 ? -13.544 -10.558 29.317 1.00 94.44 411 ARG A CA 1
ATOM 3094 C C . ARG A 1 411 ? -12.560 -9.990 28.314 1.00 94.44 411 ARG A C 1
ATOM 3096 O O . ARG A 1 411 ? -12.013 -8.913 28.513 1.00 94.44 411 ARG A O 1
ATOM 3103 N N . VAL A 1 412 ? -12.413 -10.674 27.192 1.00 97.56 412 VAL A N 1
ATOM 3104 C CA . VAL A 1 412 ? -11.566 -10.271 26.074 1.00 97.56 412 VAL A CA 1
ATOM 3105 C C . VAL A 1 412 ? -12.416 -10.265 24.816 1.00 97.56 412 VAL A C 1
ATOM 3107 O O . VAL A 1 412 ? -13.022 -11.279 24.471 1.00 97.56 412 VAL A O 1
ATOM 3110 N N . VAL A 1 413 ? -12.472 -9.127 24.129 1.00 98.06 413 VAL A N 1
ATOM 3111 C CA . VAL A 1 413 ? -13.186 -8.996 22.855 1.00 98.06 413 VAL A CA 1
ATOM 3112 C C . VAL A 1 413 ? -12.236 -8.461 21.801 1.00 98.06 413 VAL A C 1
ATOM 3114 O O . VAL A 1 413 ? -11.611 -7.419 21.981 1.00 98.06 413 VAL A O 1
ATOM 3117 N N . THR A 1 414 ? -12.129 -9.170 20.684 1.00 98.50 414 THR A N 1
ATOM 3118 C CA . THR A 1 414 ? -11.350 -8.710 19.533 1.00 98.50 414 THR A CA 1
ATOM 3119 C C . THR A 1 414 ? -12.221 -7.881 18.594 1.00 98.50 414 THR A C 1
ATOM 3121 O O . THR A 1 414 ? -13.417 -8.124 18.452 1.00 98.50 414 THR A O 1
ATOM 3124 N N . ILE A 1 415 ? -11.640 -6.869 17.957 1.00 98.38 415 ILE A N 1
ATOM 3125 C CA . ILE A 1 415 ? -12.345 -5.967 17.044 1.00 98.38 415 ILE A CA 1
ATOM 3126 C C . ILE A 1 415 ? -11.519 -5.818 15.773 1.00 98.38 415 ILE A C 1
ATOM 3128 O O . ILE A 1 415 ? -10.312 -5.595 15.836 1.00 98.38 415 ILE A O 1
ATOM 3132 N N . GLY A 1 416 ? -12.157 -5.898 14.609 1.00 96.56 416 GLY A N 1
ATOM 3133 C CA . GLY A 1 416 ? -11.474 -5.678 13.338 1.00 96.56 416 GLY A CA 1
ATOM 3134 C C . GLY A 1 416 ? -12.427 -5.344 12.201 1.00 96.56 416 GLY A C 1
ATOM 3135 O O . GLY A 1 416 ? -13.639 -5.532 12.292 1.00 96.56 416 GLY A O 1
ATOM 3136 N N . ALA A 1 417 ? -11.882 -4.844 11.099 1.00 94.50 417 ALA A N 1
ATOM 3137 C CA . ALA A 1 417 ? -12.662 -4.530 9.911 1.00 94.50 417 ALA A CA 1
ATOM 3138 C C . ALA A 1 417 ? -11.917 -4.956 8.647 1.00 94.50 417 ALA A C 1
ATOM 3140 O O . ALA A 1 417 ? -10.686 -4.962 8.603 1.00 94.50 417 ALA A O 1
ATOM 3141 N N . SER A 1 418 ? -12.645 -5.311 7.587 1.00 92.12 418 SER A N 1
ATOM 3142 C CA . SER A 1 418 ? -12.027 -5.774 6.339 1.00 92.12 418 SER A CA 1
ATOM 3143 C C . SER A 1 418 ? -11.068 -6.962 6.580 1.00 92.12 418 SER A C 1
ATOM 3145 O O . SER A 1 418 ? -11.418 -7.932 7.256 1.00 92.12 418 SER A O 1
ATOM 3147 N N . ALA A 1 419 ? -9.846 -6.925 6.043 1.00 86.75 419 ALA A N 1
ATOM 3148 C CA . ALA A 1 419 ? -8.842 -7.965 6.270 1.00 86.75 419 ALA A CA 1
ATOM 3149 C C . ALA A 1 419 ? -8.418 -8.103 7.750 1.00 86.75 419 ALA A C 1
ATOM 3151 O O . ALA A 1 419 ? -8.096 -9.214 8.164 1.00 86.75 419 ALA A O 1
ATOM 3152 N N . SER A 1 420 ? -8.499 -7.046 8.568 1.00 91.25 420 SER A N 1
ATOM 3153 C CA . SER A 1 420 ? -8.095 -7.092 9.977 1.00 91.25 420 SER A CA 1
ATOM 3154 C C . SER A 1 420 ? -9.171 -7.742 10.839 1.00 91.25 420 SER A C 1
ATOM 3156 O O . SER A 1 420 ? -8.860 -8.264 11.901 1.00 91.25 420 SER A O 1
ATOM 3158 N N . GLY A 1 421 ? -10.416 -7.806 10.351 1.00 93.81 421 GLY A N 1
ATOM 3159 C CA . GLY A 1 421 ? -11.470 -8.621 10.956 1.00 93.81 421 GLY A CA 1
ATOM 3160 C C . GLY A 1 421 ? -11.151 -10.117 10.901 1.00 93.81 421 GLY A C 1
ATOM 3161 O O . GLY A 1 421 ? -11.356 -10.820 11.883 1.00 93.81 421 GLY A O 1
ATOM 3162 N N . LEU A 1 422 ? -10.539 -10.598 9.809 1.00 91.62 422 LEU A N 1
ATOM 3163 C CA . LEU A 1 422 ? -10.058 -11.984 9.744 1.00 91.62 422 LEU A CA 1
ATOM 3164 C C . LEU A 1 422 ? -8.964 -12.246 10.787 1.00 91.62 422 LEU A C 1
ATOM 3166 O O . LEU A 1 422 ? -8.944 -13.303 11.413 1.00 91.62 422 LEU A O 1
ATOM 3170 N N . SER A 1 423 ? -8.066 -11.279 10.985 1.00 91.62 423 SER A N 1
ATOM 3171 C CA . SER A 1 423 ? -7.063 -11.343 12.048 1.00 91.62 423 SER A CA 1
ATOM 3172 C C . SER A 1 423 ? -7.709 -11.310 13.431 1.00 91.62 423 SER A C 1
ATOM 3174 O O . SER A 1 423 ? -7.363 -12.149 14.251 1.00 91.62 423 SER A O 1
ATOM 3176 N N . ALA A 1 424 ? -8.687 -10.435 13.674 1.00 95.50 424 ALA A N 1
ATOM 3177 C CA . ALA A 1 424 ? -9.410 -10.366 14.943 1.00 95.50 424 ALA A CA 1
ATOM 3178 C C . ALA A 1 424 ? -10.022 -11.720 15.321 1.00 95.50 424 ALA A C 1
ATOM 3180 O O . ALA A 1 424 ? -9.759 -12.216 16.411 1.00 95.50 424 ALA A O 1
ATOM 3181 N N . ILE A 1 425 ? -10.716 -12.376 14.386 1.00 94.81 425 ILE A N 1
ATOM 3182 C CA . ILE A 1 425 ? -11.299 -13.708 14.608 1.00 94.81 425 ILE A CA 1
ATOM 3183 C C . ILE A 1 425 ? -10.209 -14.738 14.932 1.00 94.81 425 ILE A C 1
ATOM 3185 O O . ILE A 1 425 ? -10.311 -15.473 15.910 1.00 94.81 425 ILE A O 1
ATOM 3189 N N . ARG A 1 426 ? -9.144 -14.789 14.126 1.00 93.00 426 ARG A N 1
ATOM 3190 C CA . ARG A 1 426 ? -8.102 -15.820 14.246 1.00 93.00 426 ARG A CA 1
ATOM 3191 C C . ARG A 1 426 ? -7.234 -15.662 15.490 1.00 93.00 426 ARG A C 1
ATOM 3193 O O . ARG A 1 426 ? -6.967 -16.640 16.179 1.00 93.00 426 ARG A O 1
ATOM 3200 N N . TYR A 1 427 ? -6.789 -14.444 15.784 1.00 94.50 427 TYR A N 1
ATOM 3201 C CA . TYR A 1 427 ? -6.088 -14.169 17.035 1.00 94.50 427 TYR A CA 1
ATOM 3202 C C . TYR A 1 427 ? -7.030 -14.355 18.222 1.00 94.50 427 TYR A C 1
ATOM 3204 O O . TYR A 1 427 ? -6.611 -14.955 19.201 1.00 94.50 427 TYR A O 1
ATOM 3212 N N . GLY A 1 428 ? -8.290 -13.918 18.114 1.00 95.56 428 GLY A N 1
ATOM 3213 C CA . GLY A 1 428 ? -9.319 -14.102 19.137 1.00 95.56 428 GLY A CA 1
ATOM 3214 C C . GLY A 1 428 ? -9.491 -15.562 19.540 1.00 95.56 428 GLY A C 1
ATOM 3215 O O . GLY A 1 428 ? -9.387 -15.868 20.724 1.00 95.56 428 GLY A O 1
ATOM 3216 N N . ALA A 1 429 ? -9.639 -16.463 18.567 1.00 93.94 429 ALA A N 1
ATOM 3217 C CA . ALA A 1 429 ? -9.717 -17.901 18.820 1.00 93.94 429 ALA A CA 1
ATOM 3218 C C . ALA A 1 429 ? -8.474 -18.411 19.569 1.00 93.94 429 ALA A C 1
ATOM 3220 O O . ALA A 1 429 ? -8.579 -19.080 20.590 1.00 93.94 429 ALA A O 1
ATOM 3221 N N . ARG A 1 430 ? -7.271 -18.030 19.124 1.00 93.25 430 ARG A N 1
ATOM 3222 C CA . ARG A 1 430 ? -6.021 -18.548 19.703 1.00 93.25 430 ARG A CA 1
ATOM 3223 C C . ARG A 1 430 ? -5.639 -17.958 21.063 1.00 93.25 430 ARG A C 1
ATOM 3225 O O . ARG A 1 430 ? -4.887 -18.593 21.803 1.00 93.25 430 ARG A O 1
ATOM 3232 N N . ILE A 1 431 ? -6.104 -16.753 21.396 1.00 95.12 431 ILE A N 1
ATOM 3233 C CA . ILE A 1 431 ? -5.883 -16.155 22.723 1.00 95.12 431 ILE A CA 1
ATOM 3234 C C . ILE A 1 431 ? -6.995 -16.507 23.723 1.00 95.12 431 ILE A C 1
ATOM 3236 O O . ILE A 1 431 ? -6.865 -16.146 24.889 1.00 95.12 431 ILE A O 1
ATOM 3240 N N . GLY A 1 432 ? -8.049 -17.216 23.297 1.00 93.75 432 GLY A N 1
ATOM 3241 C CA . GLY A 1 432 ? -9.201 -17.552 24.141 1.00 93.75 432 GLY A CA 1
ATOM 3242 C C . GLY A 1 432 ? -10.116 -16.354 24.407 1.00 93.75 432 GLY A C 1
ATOM 3243 O O . GLY A 1 432 ? -10.575 -16.155 25.531 1.00 93.75 432 GLY A O 1
ATOM 3244 N N . ALA A 1 433 ? -10.331 -15.500 23.402 1.00 96.12 433 ALA A N 1
ATOM 3245 C CA . ALA A 1 433 ? -11.236 -14.363 23.526 1.00 96.12 433 ALA A CA 1
ATOM 3246 C C . ALA A 1 433 ? -12.697 -14.819 23.657 1.00 96.12 433 ALA A C 1
ATOM 3248 O O . ALA A 1 433 ? -13.116 -15.797 23.047 1.00 96.12 433 ALA A O 1
ATOM 3249 N N . ASN A 1 434 ? -13.499 -14.064 24.408 1.00 95.25 434 ASN A N 1
ATOM 3250 C CA . ASN A 1 434 ? -14.924 -14.355 24.575 1.00 95.25 434 ASN A CA 1
ATOM 3251 C C . ASN A 1 434 ? -15.744 -13.970 23.345 1.00 95.25 434 ASN A C 1
ATOM 3253 O O . ASN A 1 434 ? -16.796 -14.551 23.105 1.00 95.25 434 ASN A O 1
ATOM 3257 N N . GLY A 1 435 ? -15.292 -12.965 22.594 1.00 96.25 435 GLY A N 1
ATOM 3258 C CA . GLY A 1 435 ? -16.001 -12.520 21.405 1.00 96.25 435 GLY A CA 1
ATOM 3259 C C . GLY A 1 435 ? -15.124 -11.815 20.379 1.00 96.25 435 GLY A C 1
ATOM 3260 O O . GLY A 1 435 ? -14.021 -11.345 20.673 1.00 96.25 435 GLY A O 1
ATOM 3261 N N . ALA A 1 436 ? -15.643 -11.713 19.162 1.00 97.44 436 ALA A N 1
ATOM 3262 C CA . ALA A 1 436 ? -15.080 -10.934 18.072 1.00 97.44 436 ALA A CA 1
ATOM 3263 C C . ALA A 1 436 ? -16.168 -10.063 17.432 1.00 97.44 436 ALA A C 1
ATOM 3265 O O . ALA A 1 436 ? -17.206 -10.570 17.016 1.00 97.44 436 ALA A O 1
ATOM 3266 N N . VAL A 1 437 ? -15.922 -8.759 17.307 1.00 98.25 437 VAL A N 1
ATOM 3267 C CA . VAL A 1 437 ? -16.822 -7.814 16.630 1.00 98.25 437 VAL A CA 1
ATOM 3268 C C . VAL A 1 437 ? -16.164 -7.338 15.341 1.00 98.25 437 VAL A C 1
ATOM 3270 O O . VAL A 1 437 ? -15.142 -6.649 15.346 1.00 98.25 437 VAL A O 1
ATOM 3273 N N . CYS A 1 438 ? -16.742 -7.740 14.218 1.00 97.81 438 CYS A N 1
ATOM 3274 C CA . CYS A 1 438 ? -16.136 -7.636 12.902 1.00 97.81 438 CYS A CA 1
ATOM 3275 C C . CYS A 1 438 ? -17.014 -6.841 11.934 1.00 97.81 438 CYS A C 1
ATOM 3277 O O . CYS A 1 438 ? -18.221 -7.048 11.873 1.00 97.81 438 CYS A O 1
ATOM 3279 N N . PHE A 1 439 ? -16.399 -5.976 11.123 1.00 97.12 439 PHE A N 1
ATOM 3280 C CA . PHE A 1 439 ? -17.118 -5.102 10.186 1.00 97.12 439 PHE A CA 1
ATOM 3281 C C . PHE A 1 439 ? -16.617 -5.271 8.749 1.00 97.12 439 PHE A C 1
ATOM 3283 O O . PHE A 1 439 ? -15.452 -4.996 8.447 1.00 97.12 439 PHE A O 1
ATOM 3290 N N . GLY A 1 440 ? -17.485 -5.739 7.849 1.00 94.12 440 GLY A N 1
ATOM 3291 C CA . GLY A 1 440 ? -17.147 -6.039 6.455 1.00 94.12 440 GLY A CA 1
ATOM 3292 C C . GLY A 1 440 ? -15.959 -6.997 6.348 1.00 94.12 440 GLY A C 1
ATOM 3293 O O . GLY A 1 440 ? -15.118 -6.848 5.462 1.00 94.12 440 GLY A O 1
ATOM 3294 N N . ALA A 1 441 ? -15.803 -7.900 7.320 1.00 92.12 441 ALA A N 1
ATOM 3295 C CA . ALA A 1 441 ? -14.579 -8.669 7.463 1.00 92.12 441 ALA A CA 1
ATOM 3296 C C . ALA A 1 441 ? -14.420 -9.716 6.361 1.00 92.12 441 ALA A C 1
ATOM 3298 O O . ALA A 1 441 ? -15.389 -10.306 5.877 1.00 92.12 441 ALA A O 1
ATOM 3299 N N . LEU A 1 442 ? -13.167 -9.979 5.988 1.00 87.94 442 LEU A N 1
ATOM 3300 C CA . LEU A 1 442 ? -12.868 -11.129 5.149 1.00 87.94 442 LEU A CA 1
ATOM 3301 C C . LEU A 1 442 ? -13.035 -12.416 5.968 1.00 87.94 442 LEU A C 1
ATOM 3303 O O . LEU A 1 442 ? -12.631 -12.491 7.120 1.00 87.94 442 LEU A O 1
ATOM 3307 N N . THR A 1 443 ? -13.544 -13.460 5.330 1.00 84.25 443 THR A N 1
ATOM 3308 C CA . THR A 1 443 ? -13.549 -14.841 5.854 1.00 84.25 443 THR A CA 1
ATOM 3309 C C . THR A 1 443 ? -12.418 -15.691 5.276 1.00 84.25 443 THR A C 1
ATOM 3311 O O . THR A 1 443 ? -12.113 -16.772 5.760 1.00 84.25 443 THR A O 1
ATOM 3314 N N . THR A 1 444 ? -11.760 -15.190 4.229 1.00 76.06 444 THR A N 1
ATOM 3315 C CA . THR A 1 444 ? -10.580 -15.797 3.612 1.00 76.06 444 THR A CA 1
ATOM 3316 C C . THR A 1 444 ? -9.792 -14.739 2.847 1.00 76.06 444 THR A C 1
ATOM 3318 O O . THR A 1 444 ? -10.364 -13.805 2.275 1.00 76.06 444 THR A O 1
ATOM 3321 N N . PHE A 1 445 ? -8.472 -14.910 2.784 1.00 66.12 445 PHE A N 1
ATOM 3322 C CA . PHE A 1 445 ? -7.600 -14.098 1.935 1.00 66.12 445 PHE A CA 1
ATOM 3323 C C . PHE A 1 445 ? -7.653 -14.508 0.451 1.00 66.12 445 PHE A C 1
ATOM 3325 O O . PHE A 1 445 ? -7.081 -13.823 -0.395 1.00 66.12 445 PHE A O 1
ATOM 3332 N N . GLU A 1 446 ? -8.366 -15.586 0.104 1.00 57.69 446 GLU A N 1
ATOM 3333 C CA . GLU A 1 446 ? -8.442 -16.120 -1.263 1.00 57.69 446 GLU A CA 1
ATOM 3334 C C . GLU A 1 446 ? -9.424 -15.375 -2.187 1.00 57.69 446 GLU A C 1
ATOM 3336 O O . GLU A 1 446 ? -9.517 -15.684 -3.380 1.00 57.69 446 GLU A O 1
ATOM 3341 N N . ILE A 1 447 ? -10.148 -14.360 -1.694 1.00 41.97 447 ILE A N 1
ATOM 3342 C CA . ILE A 1 447 ? -11.079 -13.604 -2.544 1.00 41.97 447 ILE A CA 1
ATOM 3343 C C . ILE A 1 447 ? -10.328 -12.640 -3.467 1.00 41.97 447 ILE A C 1
ATOM 3345 O O . ILE A 1 447 ? -10.038 -11.491 -3.131 1.00 41.97 447 ILE A O 1
ATOM 3349 N N . GLY A 1 448 ? -10.102 -13.114 -4.693 1.00 42.00 448 GLY A N 1
ATOM 3350 C CA . GLY A 1 448 ? -9.883 -12.279 -5.867 1.00 42.00 448 GLY A CA 1
ATOM 3351 C C . GLY A 1 448 ? -9.072 -12.969 -6.959 1.00 42.00 448 GLY A C 1
ATOM 3352 O O . GLY A 1 448 ? -7.849 -12.869 -6.984 1.00 42.00 448 GLY A O 1
ATOM 3353 N N . ARG A 1 449 ? -9.741 -13.548 -7.968 1.00 39.62 449 ARG A N 1
ATOM 3354 C CA . ARG A 1 449 ? -9.115 -14.035 -9.221 1.00 39.62 449 ARG A CA 1
ATOM 3355 C C . ARG A 1 449 ? -8.408 -12.935 -10.049 1.00 39.62 449 ARG A C 1
ATOM 3357 O O . ARG A 1 449 ? -7.891 -13.231 -11.125 1.00 39.62 449 ARG A O 1
ATOM 3364 N N . LYS A 1 450 ? -8.350 -11.675 -9.587 1.00 43.50 450 LYS A N 1
ATOM 3365 C CA . LYS A 1 450 ? -7.727 -10.557 -10.317 1.00 43.50 450 LYS A CA 1
ATOM 3366 C C . LYS A 1 450 ? -6.214 -10.433 -10.022 1.00 43.50 450 LYS A C 1
ATOM 3368 O O . LYS A 1 450 ? -5.806 -10.528 -8.863 1.00 43.50 450 LYS A O 1
ATOM 3373 N N . PRO A 1 451 ? -5.370 -10.131 -11.033 1.00 37.41 451 PRO A N 1
ATOM 3374 C CA . PRO A 1 451 ? -3.901 -10.126 -10.926 1.00 37.41 451 PRO A CA 1
ATOM 3375 C C . PRO A 1 451 ? -3.302 -9.244 -9.817 1.00 37.41 451 PRO A C 1
ATOM 3377 O O . PRO A 1 451 ? -2.219 -9.547 -9.321 1.00 37.41 451 PRO A O 1
ATOM 3380 N N . ARG A 1 452 ? -3.991 -8.169 -9.404 1.00 39.31 452 ARG A N 1
ATOM 3381 C CA . ARG A 1 452 ? -3.507 -7.243 -8.362 1.00 39.31 452 ARG A CA 1
ATOM 3382 C C . ARG A 1 452 ? -3.474 -7.871 -6.959 1.00 39.31 452 ARG A C 1
ATOM 3384 O O . ARG A 1 452 ? -2.541 -7.587 -6.219 1.00 39.31 452 ARG A O 1
ATOM 3391 N N . GLY A 1 453 ? -4.414 -8.763 -6.623 1.00 36.19 453 GLY A N 1
ATOM 3392 C CA . GLY A 1 453 ? -4.425 -9.486 -5.339 1.00 36.19 453 GLY A CA 1
ATOM 3393 C C . GLY A 1 453 ? -3.349 -10.573 -5.259 1.00 36.19 453 GLY A C 1
ATOM 3394 O O . GLY A 1 453 ? -2.715 -10.747 -4.221 1.00 36.19 453 GLY A O 1
ATOM 3395 N N . ARG A 1 454 ? -3.045 -11.227 -6.391 1.00 40.75 454 ARG A N 1
ATOM 3396 C CA . ARG A 1 454 ? -1.994 -12.258 -6.468 1.00 40.75 454 ARG A CA 1
ATOM 3397 C C . ARG A 1 454 ? -0.622 -11.756 -6.028 1.00 40.75 454 ARG A C 1
ATOM 3399 O O . ARG A 1 454 ? 0.130 -12.544 -5.477 1.00 40.75 454 ARG A O 1
ATOM 3406 N N . ASN A 1 455 ? -0.273 -10.493 -6.280 1.00 42.69 455 ASN A N 1
ATOM 3407 C CA . ASN A 1 455 ? 1.085 -9.995 -6.033 1.00 42.69 455 ASN A CA 1
ATOM 3408 C C . ASN A 1 455 ? 1.369 -9.695 -4.552 1.00 42.69 455 ASN A C 1
ATOM 3410 O O . ASN A 1 455 ? 2.452 -10.039 -4.090 1.00 42.69 455 ASN A O 1
ATOM 3414 N N . ALA A 1 456 ? 0.414 -9.128 -3.803 1.00 42.09 456 ALA A N 1
ATOM 3415 C CA . ALA A 1 456 ? 0.577 -8.891 -2.362 1.00 42.09 456 ALA A CA 1
ATOM 3416 C C . ALA A 1 456 ? 0.562 -10.202 -1.557 1.00 42.09 456 ALA A C 1
ATOM 3418 O O . ALA A 1 456 ? 1.297 -10.349 -0.586 1.00 42.09 456 ALA A O 1
ATOM 3419 N N . LEU A 1 457 ? -0.226 -11.184 -2.004 1.00 42.38 457 LEU A N 1
ATOM 3420 C CA . LEU A 1 457 ? -0.341 -12.478 -1.339 1.00 42.38 457 LEU A CA 1
ATOM 3421 C C . LEU A 1 457 ? 0.847 -13.419 -1.633 1.00 42.38 457 LEU A C 1
ATOM 3423 O O . LEU A 1 457 ? 1.148 -14.288 -0.819 1.00 42.38 457 LEU A O 1
ATOM 3427 N N . ARG A 1 458 ? 1.557 -13.275 -2.768 1.00 43.41 458 ARG A N 1
ATOM 3428 C CA . ARG A 1 458 ? 2.575 -14.260 -3.208 1.00 43.41 458 ARG A CA 1
ATOM 3429 C C . ARG A 1 458 ? 3.794 -14.362 -2.285 1.00 43.41 458 ARG A C 1
ATOM 3431 O O . ARG A 1 458 ? 4.367 -15.440 -2.195 1.00 43.41 458 ARG A O 1
ATOM 3438 N N . GLY A 1 459 ? 4.162 -13.269 -1.610 1.00 44.59 459 GLY A N 1
ATOM 3439 C CA . GLY A 1 459 ? 5.241 -13.260 -0.614 1.00 44.59 459 GLY A CA 1
ATOM 3440 C C . GLY A 1 459 ? 4.872 -14.021 0.661 1.00 44.59 459 GLY A C 1
ATOM 3441 O O . GLY A 1 459 ? 5.704 -14.748 1.190 1.00 44.59 459 GLY A O 1
ATOM 3442 N N . LEU A 1 460 ? 3.605 -13.947 1.094 1.00 43.47 460 LEU A N 1
ATOM 3443 C CA . LEU A 1 460 ? 3.103 -14.799 2.173 1.00 43.47 460 LEU A CA 1
ATOM 3444 C C . LEU A 1 460 ? 2.943 -16.255 1.725 1.00 43.47 460 LEU A C 1
ATOM 3446 O O . LEU A 1 460 ? 3.150 -17.143 2.539 1.00 43.47 460 LEU A O 1
ATOM 3450 N N . TYR A 1 461 ? 2.642 -16.520 0.444 1.00 42.97 461 TYR A N 1
ATOM 3451 C CA . TYR A 1 461 ? 2.435 -17.874 -0.093 1.00 42.97 461 TYR A CA 1
ATOM 3452 C C . TYR A 1 461 ? 3.676 -18.792 -0.115 1.00 42.97 461 TYR A C 1
ATOM 3454 O O . TYR A 1 461 ? 3.501 -19.986 -0.378 1.00 42.97 461 TYR A O 1
ATOM 3462 N N . LEU A 1 462 ? 4.879 -18.327 0.241 1.00 40.56 462 LEU A N 1
ATOM 3463 C CA . LEU A 1 462 ? 6.098 -19.146 0.160 1.00 40.56 462 LEU A CA 1
ATOM 3464 C C . LEU A 1 462 ? 6.517 -19.856 1.457 1.00 40.56 462 LEU A C 1
ATOM 3466 O O . LEU A 1 462 ? 7.171 -20.889 1.356 1.00 40.56 462 LEU A O 1
ATOM 3470 N N . ASP A 1 463 ? 6.081 -19.414 2.640 1.00 44.94 463 ASP A N 1
ATOM 3471 C CA . ASP A 1 463 ? 6.341 -20.152 3.887 1.00 44.94 463 ASP A CA 1
ATOM 3472 C C . ASP A 1 463 ? 5.037 -20.652 4.515 1.00 44.94 463 ASP A C 1
ATOM 3474 O O . ASP A 1 463 ? 4.118 -19.878 4.776 1.00 44.94 463 ASP A O 1
ATOM 3478 N N . ARG A 1 464 ? 4.914 -21.974 4.654 1.00 48.09 464 ARG A N 1
ATOM 3479 C CA . ARG A 1 464 ? 3.721 -22.661 5.170 1.00 48.09 464 ARG A CA 1
ATOM 3480 C C . ARG A 1 464 ? 3.728 -22.736 6.702 1.00 48.09 464 ARG A C 1
ATOM 3482 O O . ARG A 1 464 ? 2.670 -22.959 7.275 1.00 48.09 464 ARG A O 1
ATOM 3489 N N . LYS A 1 465 ? 4.893 -22.557 7.344 1.00 45.34 465 LYS A N 1
ATOM 3490 C CA . LYS A 1 465 ? 5.073 -22.664 8.803 1.00 45.34 465 LYS A CA 1
ATOM 3491 C C . LYS A 1 465 ? 4.719 -21.382 9.560 1.00 45.34 465 LYS A C 1
ATOM 3493 O O . LYS A 1 465 ? 4.480 -21.444 10.754 1.00 45.34 465 LYS A O 1
ATOM 3498 N N . SER A 1 466 ? 4.651 -20.242 8.878 1.00 50.78 466 SER A N 1
ATOM 3499 C CA . SER A 1 466 ? 4.377 -18.923 9.468 1.00 50.78 466 SER A CA 1
ATOM 3500 C C . SER A 1 466 ? 2.939 -18.429 9.244 1.00 50.78 466 SER A C 1
ATOM 3502 O O . SER A 1 466 ? 2.684 -17.226 9.288 1.00 50.78 466 SER A O 1
ATOM 3504 N N . ARG A 1 467 ? 1.979 -19.332 8.979 1.00 65.62 467 ARG A N 1
ATOM 3505 C CA . ARG A 1 467 ? 0.587 -18.970 8.655 1.00 65.62 467 ARG A CA 1
ATOM 3506 C C . ARG A 1 467 ? -0.427 -19.547 9.628 1.00 65.62 467 ARG A C 1
ATOM 3508 O O . ARG A 1 467 ? -0.257 -20.634 10.164 1.00 65.62 467 ARG A O 1
ATOM 3515 N N . PHE A 1 468 ? -1.546 -18.841 9.717 1.00 70.19 468 PHE A N 1
ATOM 3516 C CA . PHE A 1 468 ? -2.817 -19.380 10.186 1.00 70.19 468 PHE A CA 1
ATOM 3517 C C . PHE A 1 468 ? -3.300 -20.566 9.340 1.00 70.19 468 PHE A C 1
ATOM 3519 O O . PHE A 1 468 ? -3.074 -20.592 8.123 1.00 70.19 468 PHE A O 1
ATOM 3526 N N . GLY A 1 469 ? -4.011 -21.496 9.984 1.00 70.56 469 GLY A N 1
ATOM 3527 C CA . GLY A 1 469 ? -4.671 -22.628 9.334 1.00 70.56 469 GLY A CA 1
ATOM 3528 C C . GLY A 1 469 ? -5.931 -22.233 8.554 1.00 70.56 469 GLY A C 1
ATOM 3529 O O . GLY A 1 469 ? -6.158 -21.053 8.239 1.00 70.56 469 GLY A O 1
ATOM 3530 N N . ALA A 1 470 ? -6.753 -23.233 8.219 1.00 80.19 470 ALA A N 1
ATOM 3531 C CA . ALA A 1 470 ? -8.119 -22.988 7.760 1.00 80.19 470 ALA A CA 1
ATOM 3532 C C . ALA A 1 470 ? -8.918 -22.330 8.895 1.00 80.19 470 ALA A C 1
ATOM 3534 O O . ALA A 1 470 ? -8.663 -22.597 10.065 1.00 80.19 470 ALA A O 1
ATOM 3535 N N . LEU A 1 471 ? -9.835 -21.418 8.565 1.00 84.44 471 LEU A N 1
ATOM 3536 C CA . LEU A 1 471 ? -10.563 -20.669 9.597 1.00 84.44 471 LEU A CA 1
ATOM 3537 C C . LEU A 1 471 ? -11.447 -21.605 10.435 1.00 84.44 471 LEU A C 1
ATOM 3539 O O . LEU A 1 471 ? -11.567 -21.432 11.640 1.00 84.44 471 LEU A O 1
ATOM 3543 N N . GLU A 1 472 ? -12.014 -22.611 9.786 1.00 84.88 472 GLU A N 1
ATOM 3544 C CA . GLU A 1 472 ? -12.856 -23.652 10.356 1.00 84.88 472 GLU A CA 1
ATOM 3545 C C . GLU A 1 472 ? -12.123 -24.438 11.449 1.00 84.88 472 GLU A C 1
ATOM 3547 O O . GLU A 1 472 ? -12.689 -24.670 12.515 1.00 84.88 472 GLU A O 1
ATOM 3552 N N . ASP A 1 473 ? -10.854 -24.783 11.213 1.00 84.62 473 ASP A N 1
ATOM 3553 C CA . ASP A 1 473 ? -10.031 -25.526 12.172 1.00 84.62 473 ASP A CA 1
ATOM 3554 C C . ASP A 1 473 ? -9.740 -24.687 13.428 1.00 84.62 473 ASP A C 1
ATOM 3556 O O . ASP A 1 473 ? -9.778 -25.201 14.544 1.00 84.62 473 ASP A O 1
ATOM 3560 N N . GLU A 1 474 ? -9.485 -23.383 13.258 1.00 84.31 474 GLU A N 1
ATOM 3561 C CA . GLU A 1 474 ? -9.227 -22.457 14.373 1.00 84.31 474 GLU A CA 1
ATOM 3562 C C . GLU A 1 474 ? -10.475 -22.285 15.252 1.00 84.31 474 GLU A C 1
ATOM 3564 O O . GLU A 1 474 ? -10.378 -22.272 16.475 1.00 84.31 474 GLU A O 1
ATOM 3569 N N . LEU A 1 475 ? -11.656 -22.185 14.634 1.00 86.50 475 LEU A N 1
ATOM 3570 C CA . LEU A 1 475 ? -12.928 -22.054 15.352 1.00 86.50 475 LEU A CA 1
ATOM 3571 C C . LEU A 1 475 ? -13.340 -23.364 16.030 1.00 86.50 475 LEU A C 1
ATOM 3573 O O . LEU A 1 475 ? -13.884 -23.344 17.129 1.00 86.50 475 LEU A O 1
ATOM 3577 N N . ALA A 1 476 ? -13.066 -24.509 15.400 1.00 85.56 476 ALA A N 1
ATOM 3578 C CA . ALA A 1 476 ? -13.322 -25.814 16.001 1.00 85.56 476 ALA A CA 1
ATOM 3579 C C . ALA A 1 476 ? -12.460 -26.057 17.251 1.00 85.56 476 ALA A C 1
ATOM 3581 O O . ALA A 1 476 ? -12.900 -26.752 18.168 1.00 85.56 476 ALA A O 1
ATOM 3582 N N . ALA A 1 477 ? -11.252 -25.486 17.294 1.00 85.00 477 ALA A N 1
ATOM 3583 C CA . ALA A 1 477 ? -10.375 -25.554 18.456 1.00 85.00 477 ALA A CA 1
ATOM 3584 C C . ALA A 1 477 ? -10.861 -24.688 19.633 1.00 85.00 477 ALA A C 1
ATOM 3586 O O . ALA A 1 477 ? -10.552 -25.031 20.771 1.00 85.00 477 ALA A O 1
ATOM 3587 N N . GLU A 1 478 ? -11.641 -23.631 19.374 1.00 85.50 478 GLU A N 1
ATOM 3588 C CA . GLU A 1 478 ? -12.150 -22.711 20.398 1.00 85.50 478 GLU A CA 1
ATOM 3589 C C . GLU A 1 478 ? -13.668 -22.467 20.251 1.00 85.50 478 GLU A C 1
ATOM 3591 O O . GLU A 1 478 ? -14.105 -21.400 19.808 1.00 85.50 478 GLU A O 1
ATOM 3596 N N . PRO A 1 479 ? -14.518 -23.436 20.649 1.00 78.88 479 PRO A N 1
ATOM 3597 C CA . PRO A 1 479 ? -15.965 -23.372 20.424 1.00 78.88 479 PRO A CA 1
ATOM 3598 C C . PRO A 1 479 ? -16.680 -22.274 21.231 1.00 78.88 479 PRO A C 1
ATOM 3600 O O . PRO A 1 479 ? -17.870 -22.047 21.022 1.00 78.88 479 PRO A O 1
ATOM 3603 N N . GLY A 1 480 ? -15.986 -21.626 22.174 1.00 86.06 480 GLY A N 1
ATOM 3604 C CA . GLY A 1 480 ? -16.526 -20.560 23.019 1.00 86.06 480 GLY A CA 1
ATOM 3605 C C . GLY A 1 480 ? -16.454 -19.155 22.413 1.00 86.06 480 GLY A C 1
ATOM 3606 O O . GLY A 1 480 ? -16.990 -18.228 23.017 1.00 86.06 480 GLY A O 1
ATOM 3607 N N . LEU A 1 481 ? -15.800 -18.976 21.259 1.00 93.75 481 LEU A N 1
ATOM 3608 C CA . LEU A 1 481 ? -15.694 -17.670 20.610 1.00 93.75 481 LEU A CA 1
ATOM 3609 C C . LEU A 1 481 ? -16.997 -17.309 19.881 1.00 93.75 481 LEU A C 1
ATOM 3611 O O . LEU A 1 481 ? -17.347 -17.921 18.871 1.00 93.75 481 LEU A O 1
ATOM 3615 N N . GLU A 1 482 ? -17.671 -16.253 20.334 1.00 95.69 482 GLU A N 1
ATOM 3616 C CA . GLU A 1 482 ? -18.812 -15.667 19.621 1.00 95.69 482 GLU A CA 1
ATOM 3617 C C . GLU A 1 482 ? -18.344 -14.594 18.627 1.00 95.69 482 GLU A C 1
ATOM 3619 O O . GLU A 1 482 ? -17.603 -13.679 18.984 1.00 95.69 482 GLU A O 1
ATOM 3624 N N . VAL A 1 483 ? -18.778 -14.664 17.369 1.00 96.38 483 VAL A N 1
ATOM 3625 C CA . VAL A 1 483 ? -18.378 -13.717 16.320 1.00 96.38 483 VAL A CA 1
ATOM 3626 C C . VAL A 1 483 ? -19.577 -12.962 15.770 1.00 96.38 483 VAL A C 1
ATOM 3628 O O . VAL A 1 483 ? -20.392 -13.516 15.038 1.00 96.38 483 VAL A O 1
ATOM 3631 N N . ASP A 1 484 ? -19.622 -11.659 16.020 1.00 97.88 484 ASP A N 1
ATOM 3632 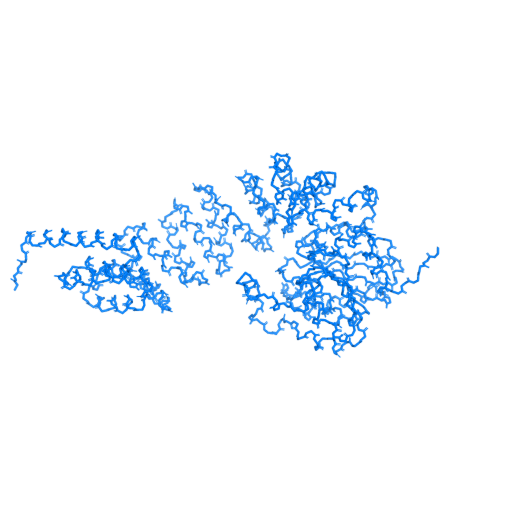C CA . ASP A 1 484 ? -20.542 -10.740 15.361 1.00 97.88 484 ASP A CA 1
ATOM 3633 C C . ASP A 1 484 ? -19.921 -10.200 14.073 1.00 97.88 484 ASP A C 1
ATOM 3635 O O . ASP A 1 484 ? -18.984 -9.400 14.105 1.00 97.88 484 ASP A O 1
ATOM 3639 N N . LEU A 1 485 ? -20.458 -10.609 12.924 1.00 97.75 485 LEU A N 1
ATOM 3640 C CA . LEU A 1 485 ? -20.033 -10.135 11.610 1.00 97.75 485 LEU A CA 1
ATOM 3641 C C . LEU A 1 485 ? -21.060 -9.161 11.027 1.00 97.75 485 LEU A C 1
ATOM 3643 O O . LEU A 1 485 ? -22.023 -9.571 10.375 1.00 97.75 485 LEU A O 1
ATOM 3647 N N . TYR A 1 486 ? -20.817 -7.867 11.210 1.00 98.25 486 TYR A N 1
ATOM 3648 C CA . TYR A 1 486 ? -21.559 -6.795 10.553 1.00 98.25 486 TYR A CA 1
ATOM 3649 C C . TYR A 1 486 ? -21.098 -6.636 9.105 1.00 98.25 486 TYR A C 1
ATOM 3651 O O . TYR A 1 486 ? -19.897 -6.658 8.829 1.00 98.25 486 TYR A O 1
ATOM 3659 N N . TYR A 1 487 ? -22.020 -6.459 8.160 1.00 97.25 487 TYR A N 1
ATOM 3660 C CA . TYR A 1 487 ? -21.675 -6.373 6.736 1.00 97.25 487 TYR A CA 1
ATOM 3661 C C . TYR A 1 487 ? -22.603 -5.430 5.960 1.00 97.25 487 TYR A C 1
ATOM 3663 O O . TYR A 1 487 ? -23.773 -5.272 6.310 1.00 97.25 487 TYR A O 1
ATOM 3671 N N . GLY A 1 488 ? -22.096 -4.792 4.898 1.00 96.25 488 GLY A N 1
ATOM 3672 C CA . GLY A 1 488 ? -22.919 -3.931 4.043 1.00 96.25 488 GLY A CA 1
ATOM 3673 C C . GLY A 1 488 ? -23.938 -4.751 3.251 1.00 96.25 488 GLY A C 1
ATOM 3674 O O . GLY A 1 488 ? -23.561 -5.470 2.327 1.00 96.25 488 GLY A O 1
ATOM 3675 N N . ALA A 1 489 ? -25.225 -4.648 3.595 1.00 94.38 489 ALA A N 1
ATOM 3676 C CA . ALA A 1 489 ? -26.261 -5.536 3.059 1.00 94.38 489 ALA A CA 1
ATOM 3677 C C . ALA A 1 489 ? -26.458 -5.411 1.536 1.00 94.38 489 ALA A C 1
ATOM 3679 O O . ALA A 1 489 ? -26.868 -6.369 0.887 1.00 94.38 489 ALA A O 1
ATOM 3680 N N . ALA A 1 490 ? -26.154 -4.242 0.964 1.00 93.56 490 ALA A N 1
ATOM 3681 C CA . ALA A 1 490 ? -26.251 -3.972 -0.469 1.00 93.56 490 ALA A CA 1
ATOM 3682 C C . ALA A 1 490 ? -24.887 -4.031 -1.186 1.00 93.56 490 ALA A C 1
ATOM 3684 O O . ALA A 1 490 ? -24.791 -3.666 -2.358 1.00 93.56 490 ALA A O 1
ATOM 3685 N N . PHE A 1 491 ? -23.819 -4.466 -0.506 1.00 93.25 491 PHE A N 1
ATOM 3686 C CA . PHE A 1 491 ? -22.487 -4.585 -1.091 1.00 93.25 491 PHE A CA 1
ATOM 3687 C C . PHE A 1 491 ? -22.131 -6.052 -1.359 1.00 93.25 491 PHE A C 1
ATOM 3689 O O . PHE A 1 491 ? -21.835 -6.818 -0.445 1.00 93.25 491 PHE A O 1
ATOM 3696 N N . GLU A 1 492 ? -22.112 -6.428 -2.640 1.00 91.81 492 GLU A N 1
ATOM 3697 C CA . GLU A 1 492 ? -21.962 -7.815 -3.114 1.00 91.81 492 GLU A CA 1
ATOM 3698 C C . GLU A 1 492 ? -20.792 -8.568 -2.463 1.00 91.81 492 GLU A C 1
ATOM 3700 O O . GLU A 1 492 ? -20.958 -9.683 -1.978 1.00 91.81 492 GLU A O 1
ATOM 3705 N N . ARG A 1 493 ? -19.613 -7.943 -2.372 1.00 88.06 493 ARG A N 1
ATOM 3706 C CA . ARG A 1 493 ? -18.426 -8.597 -1.802 1.00 88.06 493 ARG A CA 1
ATOM 3707 C C . ARG A 1 493 ? -18.561 -8.886 -0.304 1.00 88.06 493 ARG A C 1
ATOM 3709 O O . ARG A 1 493 ? -18.095 -9.925 0.156 1.00 88.06 493 ARG A O 1
ATOM 3716 N N . ASP A 1 494 ? -19.159 -7.972 0.452 1.00 92.81 494 ASP A N 1
ATOM 3717 C CA . ASP A 1 494 ? -19.402 -8.179 1.883 1.00 92.81 494 ASP A CA 1
ATOM 3718 C C . ASP A 1 494 ? -20.447 -9.282 2.077 1.00 92.81 494 ASP A C 1
ATOM 3720 O O . ASP A 1 494 ? -20.267 -10.161 2.918 1.00 92.81 494 ASP A O 1
ATOM 3724 N N . HIS A 1 495 ? -21.479 -9.294 1.229 1.00 92.00 495 HIS A N 1
ATOM 3725 C CA . HIS A 1 495 ? -22.486 -10.349 1.200 1.00 92.00 495 HIS A CA 1
ATOM 3726 C C . HIS A 1 495 ? -21.877 -11.730 0.891 1.00 92.00 495 HIS A C 1
ATOM 3728 O O . HIS A 1 495 ? -22.231 -12.714 1.536 1.00 92.00 495 HIS A O 1
ATOM 3734 N N . GLU A 1 496 ? -20.928 -11.837 -0.047 1.00 90.94 496 GLU A N 1
ATOM 3735 C CA . GLU A 1 496 ? -20.217 -13.097 -0.324 1.00 90.94 496 GLU A CA 1
ATOM 3736 C C . GLU A 1 496 ? -19.464 -13.635 0.901 1.00 90.94 496 GLU A C 1
ATOM 3738 O O . GLU A 1 496 ? -19.463 -14.843 1.146 1.00 90.94 496 GLU A O 1
ATOM 3743 N N . HIS A 1 497 ? -18.804 -12.762 1.665 1.00 90.56 497 HIS A N 1
ATOM 3744 C CA . HIS A 1 497 ? -18.102 -13.158 2.886 1.00 90.56 497 HIS A CA 1
ATOM 3745 C C . HIS A 1 497 ? -19.075 -13.556 3.998 1.00 90.56 497 HIS A C 1
ATOM 3747 O O . HIS A 1 497 ? -18.893 -14.606 4.612 1.00 90.56 497 HIS A O 1
ATOM 3753 N N . ALA A 1 498 ? -20.126 -12.762 4.197 1.00 93.19 498 ALA A N 1
ATOM 3754 C CA . ALA A 1 498 ? -21.207 -13.025 5.137 1.00 93.19 498 ALA A CA 1
ATOM 3755 C C . ALA A 1 498 ? -21.894 -14.377 4.868 1.00 93.19 498 ALA A C 1
ATOM 3757 O O . ALA A 1 498 ? -22.093 -15.165 5.790 1.00 93.19 498 ALA A O 1
ATOM 3758 N N . ALA A 1 499 ? -22.179 -14.697 3.601 1.00 92.69 499 ALA A N 1
ATOM 3759 C CA . ALA A 1 499 ? -22.789 -15.965 3.208 1.00 92.69 499 ALA A CA 1
ATOM 3760 C C . ALA A 1 499 ? -21.908 -17.180 3.542 1.00 92.69 499 ALA A C 1
ATOM 3762 O O . ALA A 1 499 ? -22.432 -18.206 3.957 1.00 92.69 499 ALA A O 1
ATOM 3763 N N . ARG A 1 500 ? -20.578 -17.063 3.411 1.00 89.44 500 ARG A N 1
ATOM 3764 C CA . ARG A 1 500 ? -19.641 -18.135 3.805 1.00 89.44 500 ARG A CA 1
ATOM 3765 C C . ARG A 1 500 ? -19.541 -18.306 5.315 1.00 89.44 500 ARG A C 1
ATOM 3767 O O . ARG A 1 500 ? -19.331 -19.415 5.780 1.00 89.44 500 ARG A O 1
ATOM 3774 N N . ALA A 1 501 ? -19.647 -17.208 6.058 1.00 91.00 501 ALA A N 1
ATOM 3775 C CA . ALA A 1 501 ? -19.569 -17.212 7.513 1.00 91.00 501 ALA A CA 1
ATOM 3776 C C . ALA A 1 501 ? -20.833 -17.752 8.190 1.00 91.00 501 ALA A C 1
ATOM 3778 O O . ALA A 1 501 ? -20.756 -18.204 9.325 1.00 91.00 501 ALA A O 1
ATOM 3779 N N . LYS A 1 502 ? -21.990 -17.681 7.521 1.00 91.94 502 LYS A N 1
ATOM 3780 C CA . LYS A 1 502 ? -23.302 -17.948 8.125 1.00 91.94 502 LYS A CA 1
ATOM 3781 C C . LYS A 1 502 ? -23.408 -19.317 8.804 1.00 91.94 502 LYS A C 1
ATOM 3783 O O . LYS A 1 502 ? -24.080 -19.421 9.824 1.00 91.94 502 LYS A O 1
ATOM 3788 N N . ASP A 1 503 ? -22.755 -20.326 8.238 1.00 89.06 503 ASP A N 1
ATOM 3789 C CA . ASP A 1 503 ? -22.824 -21.707 8.722 1.00 89.06 503 ASP A CA 1
ATOM 3790 C C . ASP A 1 503 ? -21.608 -22.093 9.591 1.00 89.06 503 ASP A C 1
ATOM 3792 O O . ASP A 1 503 ? -21.470 -23.251 9.984 1.00 89.06 503 ASP A O 1
ATOM 3796 N N . LEU A 1 504 ? -20.714 -21.140 9.896 1.00 89.94 504 LEU A N 1
ATOM 3797 C CA . LEU A 1 504 ? -19.568 -21.375 10.775 1.00 89.94 504 LEU A CA 1
ATOM 3798 C C . LEU A 1 504 ? -19.986 -21.334 12.259 1.00 89.94 504 LEU A C 1
ATOM 3800 O O . LEU A 1 504 ? -20.798 -20.487 12.644 1.00 89.94 504 LEU A O 1
ATOM 3804 N N . PRO A 1 505 ? -19.414 -22.198 13.122 1.00 87.44 505 PRO A N 1
ATOM 3805 C CA . PRO A 1 505 ? -19.684 -22.174 14.559 1.00 87.44 505 PRO A CA 1
ATOM 3806 C C . PRO A 1 505 ? -19.379 -20.809 15.186 1.00 87.44 505 PRO A C 1
ATOM 3808 O O . PRO A 1 505 ? -18.362 -20.194 14.873 1.00 87.44 505 PRO A O 1
ATOM 3811 N N . GLY A 1 506 ? -20.263 -20.345 16.073 1.00 89.31 506 GLY A N 1
ATOM 3812 C CA . GLY A 1 506 ? -20.099 -19.084 16.805 1.00 89.31 506 GLY A CA 1
ATOM 3813 C C . GLY A 1 506 ? -20.442 -17.817 16.014 1.00 89.31 506 GLY A C 1
ATOM 3814 O O . GLY A 1 506 ? -20.477 -16.743 16.606 1.00 89.31 506 GLY A O 1
ATOM 3815 N N . PHE A 1 507 ? -20.736 -17.896 14.709 1.00 94.31 507 PHE A N 1
ATOM 3816 C CA . PHE A 1 507 ? -21.007 -16.707 13.897 1.00 94.31 507 PHE A CA 1
ATOM 3817 C C . PHE A 1 507 ? -22.458 -16.226 13.971 1.00 94.31 507 PHE A C 1
ATOM 3819 O O . PHE A 1 507 ? -23.412 -16.963 13.721 1.00 94.31 507 PHE A O 1
ATOM 3826 N N . ARG A 1 508 ? -22.609 -14.918 14.174 1.00 96.25 508 ARG A N 1
ATOM 3827 C CA . ARG A 1 508 ? -23.832 -14.154 13.961 1.00 96.25 508 ARG A CA 1
ATOM 3828 C C . ARG A 1 508 ? -23.595 -13.123 12.864 1.00 96.25 508 ARG A C 1
ATOM 3830 O O . ARG A 1 508 ? -22.834 -12.173 13.015 1.00 96.25 508 ARG A O 1
ATOM 3837 N N . VAL A 1 509 ? -24.263 -13.317 11.732 1.00 97.00 509 VAL A N 1
ATOM 3838 C CA . VAL A 1 509 ? -24.097 -12.482 10.538 1.00 97.00 509 VAL A CA 1
ATOM 3839 C C . VAL A 1 509 ? -25.181 -11.400 10.507 1.00 97.00 509 VAL A C 1
ATOM 3841 O O . VAL A 1 509 ? -26.369 -11.706 10.408 1.00 97.00 509 VAL A O 1
ATOM 3844 N N . LEU A 1 510 ? -24.773 -10.132 10.605 1.00 97.62 510 LEU A N 1
ATOM 3845 C CA . LEU A 1 510 ? -25.636 -8.987 10.911 1.00 97.62 510 LEU A CA 1
ATOM 3846 C C . LEU A 1 510 ? -25.633 -7.958 9.760 1.00 97.62 510 LEU A C 1
ATOM 3848 O O . LEU A 1 510 ? -24.628 -7.281 9.535 1.00 97.62 510 LEU A O 1
ATOM 3852 N N . PRO A 1 511 ? -26.728 -7.821 8.991 1.00 97.50 511 PRO A N 1
ATOM 3853 C CA . PRO A 1 511 ? -26.774 -6.881 7.874 1.00 97.50 511 PRO A CA 1
ATOM 3854 C C . PRO A 1 511 ? -26.871 -5.428 8.352 1.00 97.50 511 PRO A C 1
ATOM 3856 O O . PRO A 1 511 ? -27.726 -5.092 9.168 1.00 97.50 511 PRO A O 1
ATOM 3859 N N . VAL A 1 512 ? -26.067 -4.543 7.762 1.00 97.12 512 VAL A N 1
ATOM 3860 C CA . VAL A 1 512 ? -26.219 -3.087 7.885 1.00 97.12 512 VAL A CA 1
ATOM 3861 C C . VAL A 1 512 ? -27.032 -2.590 6.691 1.00 97.12 512 VAL A C 1
ATOM 3863 O O . VAL A 1 512 ? -26.563 -2.588 5.547 1.00 97.12 512 VAL A O 1
ATOM 3866 N N . ALA A 1 513 ? -28.291 -2.237 6.952 1.00 94.94 513 ALA A N 1
ATOM 3867 C CA . ALA A 1 513 ? -29.264 -1.889 5.923 1.00 94.94 513 ALA A CA 1
ATOM 3868 C C . ALA A 1 513 ? -28.847 -0.641 5.126 1.00 94.94 513 ALA A C 1
ATOM 3870 O O . ALA A 1 513 ? -28.323 0.322 5.676 1.00 94.94 513 ALA A O 1
ATOM 3871 N N . GLY A 1 514 ? -29.094 -0.652 3.813 1.00 90.31 514 GLY A N 1
ATOM 3872 C CA . GLY A 1 514 ? -28.834 0.495 2.932 1.00 90.31 514 GLY A CA 1
ATOM 3873 C C . GLY A 1 514 ? -27.358 0.767 2.612 1.00 90.31 514 GLY A C 1
ATOM 3874 O O . GLY A 1 514 ? -27.074 1.666 1.824 1.00 90.31 514 GLY A O 1
ATOM 3875 N N . VAL A 1 515 ? -26.421 -0.011 3.163 1.00 93.81 515 VAL A N 1
ATOM 3876 C CA . VAL A 1 515 ? -24.984 0.169 2.924 1.00 93.81 515 VAL A CA 1
ATOM 3877 C C . VAL A 1 515 ? -24.538 -0.641 1.709 1.00 93.81 515 VAL A C 1
ATOM 3879 O O . VAL A 1 515 ? -24.499 -1.872 1.742 1.00 93.81 515 VAL A O 1
ATOM 3882 N N . ASP A 1 516 ? -24.180 0.063 0.634 1.00 92.12 516 ASP A N 1
ATOM 3883 C CA . ASP A 1 516 ? -23.768 -0.500 -0.662 1.00 92.12 516 ASP A CA 1
ATOM 3884 C C . ASP A 1 516 ? -22.256 -0.373 -0.942 1.00 92.12 516 ASP A C 1
ATOM 3886 O O . ASP A 1 516 ? -21.789 -0.462 -2.082 1.00 92.12 516 ASP A O 1
ATOM 3890 N N . HIS A 1 517 ? -21.469 -0.169 0.114 1.00 91.06 517 HIS A N 1
ATOM 3891 C CA . HIS A 1 517 ? -20.014 -0.083 0.069 1.00 91.06 517 HIS A CA 1
ATOM 3892 C C . HIS A 1 517 ? -19.367 -0.840 1.234 1.00 91.06 517 HIS A C 1
ATOM 3894 O O . HIS A 1 517 ? -19.959 -1.038 2.286 1.00 91.06 517 HIS A O 1
ATOM 3900 N N . HIS A 1 518 ? -18.087 -1.173 1.077 1.00 91.62 518 HIS A N 1
ATOM 3901 C CA . HIS A 1 518 ? -17.287 -1.935 2.048 1.00 91.62 518 HIS A CA 1
ATOM 3902 C C . HIS A 1 518 ? -17.079 -1.258 3.424 1.00 91.62 518 HIS A C 1
ATOM 3904 O O . HIS A 1 518 ? -16.478 -1.836 4.320 1.00 91.62 518 HIS A O 1
ATOM 3910 N N . PHE A 1 519 ? -17.503 -0.002 3.598 1.00 90.12 519 PHE A N 1
ATOM 3911 C CA . PHE A 1 519 ? -17.181 0.805 4.788 1.00 90.12 519 PHE A CA 1
ATOM 3912 C C . PHE A 1 519 ? -18.321 0.840 5.810 1.00 90.12 519 PHE A C 1
ATOM 3914 O O . PHE A 1 519 ? -18.595 1.891 6.382 1.00 90.12 519 PHE A O 1
ATOM 3921 N N . CYS A 1 520 ? -18.978 -0.298 6.045 1.00 94.31 520 CYS A N 1
ATOM 3922 C CA . CYS A 1 520 ? -20.106 -0.393 6.978 1.00 94.31 520 CYS A CA 1
ATOM 3923 C C . CYS A 1 520 ? -19.753 0.051 8.409 1.00 94.31 520 CYS A C 1
ATOM 3925 O O . CYS A 1 520 ? -20.568 0.700 9.053 1.00 94.31 520 CYS A O 1
ATOM 3927 N N . ALA A 1 521 ? -18.516 -0.177 8.866 1.00 95.19 521 ALA A N 1
ATOM 3928 C CA . ALA A 1 521 ? -18.044 0.340 10.153 1.00 95.19 521 ALA A CA 1
ATOM 3929 C C . ALA A 1 521 ? -18.188 1.866 10.271 1.00 95.19 521 ALA A C 1
ATOM 3931 O O . ALA A 1 521 ? -18.597 2.361 11.312 1.00 95.19 521 ALA A O 1
ATOM 3932 N N . LEU A 1 522 ? -17.870 2.623 9.212 1.00 93.38 522 LEU A N 1
ATOM 3933 C CA . LEU A 1 522 ? -17.955 4.088 9.249 1.00 93.38 522 LEU A CA 1
ATOM 3934 C C . LEU A 1 522 ? -19.408 4.570 9.301 1.00 93.38 522 LEU A C 1
ATOM 3936 O O . LEU A 1 522 ? -19.689 5.585 9.930 1.00 93.38 522 LEU A O 1
ATOM 3940 N N . GLU A 1 523 ? -20.324 3.841 8.663 1.00 95.06 523 GLU A N 1
ATOM 3941 C CA . GLU A 1 523 ? -21.764 4.104 8.755 1.00 95.06 523 GLU A CA 1
ATOM 3942 C C . GLU A 1 523 ? -22.252 3.904 10.193 1.00 95.06 523 GLU A C 1
ATOM 3944 O O . GLU A 1 523 ? -22.822 4.828 10.771 1.00 95.06 523 GLU A O 1
ATOM 3949 N N . MET A 1 524 ? -21.901 2.767 10.800 1.00 96.94 524 MET A N 1
ATOM 3950 C CA . MET A 1 524 ? -22.254 2.442 12.185 1.00 96.94 524 MET A CA 1
ATOM 3951 C C . MET A 1 524 ? -21.598 3.373 13.215 1.00 96.94 524 MET A C 1
ATOM 3953 O O . MET A 1 524 ? -22.155 3.665 14.270 1.00 96.94 524 MET A O 1
ATOM 3957 N N . ILE A 1 525 ? -20.385 3.859 12.946 1.00 95.50 525 ILE A N 1
ATOM 3958 C CA . ILE A 1 525 ? -19.740 4.869 13.795 1.00 95.50 525 ILE A CA 1
ATOM 3959 C C . ILE A 1 525 ? -20.518 6.186 13.716 1.00 95.50 525 ILE A C 1
ATOM 3961 O O . ILE A 1 525 ? -20.733 6.846 14.733 1.00 95.50 525 ILE A O 1
ATOM 3965 N N . ALA A 1 526 ? -20.946 6.572 12.515 1.00 94.06 526 ALA A N 1
ATOM 3966 C CA . ALA A 1 526 ? -21.632 7.833 12.290 1.00 94.06 526 ALA A CA 1
ATOM 3967 C C . ALA A 1 526 ? -23.074 7.857 12.828 1.00 94.06 526 ALA A C 1
ATOM 3969 O O . ALA A 1 526 ? -23.565 8.943 13.131 1.00 94.06 526 ALA A O 1
ATOM 3970 N N . ASP A 1 527 ? -23.747 6.708 12.948 1.00 94.06 527 ASP A N 1
ATOM 3971 C CA . ASP A 1 527 ? -25.078 6.596 13.569 1.00 94.06 527 ASP A CA 1
ATOM 3972 C C . ASP A 1 527 ? -25.050 6.168 15.051 1.00 94.06 527 ASP A C 1
ATOM 3974 O O . ASP A 1 527 ? -26.077 6.217 15.724 1.00 94.06 527 ASP A O 1
ATOM 3978 N N . GLY A 1 528 ? -23.872 5.816 15.580 1.00 93.19 528 GLY A N 1
ATOM 3979 C CA . GLY A 1 528 ? -23.654 5.431 16.976 1.00 93.19 528 GLY A CA 1
ATOM 3980 C C . GLY A 1 528 ? -23.768 3.929 17.260 1.00 93.19 528 GLY A C 1
ATOM 3981 O O . GLY A 1 528 ? -23.272 3.481 18.297 1.00 93.19 528 GLY A O 1
ATOM 3982 N N . SER A 1 529 ? -24.310 3.135 16.333 1.00 96.50 529 SER A N 1
ATOM 3983 C CA . SER A 1 529 ? -24.509 1.690 16.515 1.00 96.50 529 SER A CA 1
ATOM 3984 C C . SER A 1 529 ? -23.205 0.889 16.636 1.00 96.50 529 SER A C 1
ATOM 3986 O O . SER A 1 529 ? -23.215 -0.232 17.142 1.00 96.50 529 SER A O 1
ATOM 3988 N N . PHE A 1 530 ? -22.058 1.454 16.238 1.00 96.94 530 PHE A N 1
ATOM 3989 C CA . PHE A 1 530 ? -20.742 0.829 16.425 1.00 96.94 530 PHE A CA 1
ATOM 3990 C C . PHE A 1 530 ? -20.421 0.568 17.902 1.00 96.94 530 PHE A C 1
ATOM 3992 O O . PHE A 1 530 ? -20.026 -0.539 18.264 1.00 96.94 530 PHE A O 1
ATOM 3999 N N . VAL A 1 531 ? -20.593 1.573 18.769 1.00 95.38 531 VAL A N 1
ATOM 4000 C CA . VAL A 1 531 ? -20.278 1.422 20.199 1.00 95.38 531 VAL A CA 1
ATOM 4001 C C . VAL A 1 531 ? -21.288 0.488 20.862 1.00 95.38 531 VAL A C 1
ATOM 4003 O O . VAL A 1 531 ? -20.914 -0.283 21.742 1.00 95.38 531 VAL A O 1
ATOM 4006 N N . ASP A 1 532 ? -22.542 0.496 20.409 1.00 95.62 532 ASP A N 1
ATOM 4007 C CA . ASP A 1 532 ? -23.574 -0.424 20.893 1.00 95.62 532 ASP A CA 1
ATOM 4008 C C . ASP A 1 532 ? -23.256 -1.879 20.532 1.00 95.62 532 ASP A C 1
ATOM 4010 O O . ASP A 1 532 ? -23.376 -2.759 21.385 1.00 95.62 532 ASP A O 1
ATOM 4014 N N . ALA A 1 533 ? -22.765 -2.129 19.314 1.00 96.31 533 ALA A N 1
ATOM 4015 C CA . ALA A 1 533 ? -22.286 -3.441 18.891 1.00 96.31 533 ALA A CA 1
ATOM 4016 C C . ALA A 1 533 ? -21.127 -3.934 19.772 1.00 96.31 533 ALA A C 1
ATOM 4018 O O . ALA A 1 533 ? -21.161 -5.059 20.273 1.00 96.31 533 ALA A O 1
ATOM 4019 N N . VAL A 1 534 ? -20.131 -3.075 20.025 1.00 95.94 534 VAL A N 1
ATOM 4020 C CA . VAL A 1 534 ? -19.008 -3.406 20.916 1.00 95.94 534 VAL A CA 1
ATOM 4021 C C . VAL A 1 534 ? -19.503 -3.665 22.342 1.00 95.94 534 VAL A C 1
ATOM 4023 O O . VAL A 1 534 ? -19.144 -4.675 22.942 1.00 95.94 534 VAL A O 1
ATOM 4026 N N . ARG A 1 535 ? -20.376 -2.806 22.881 1.00 93.81 535 ARG A N 1
ATOM 4027 C CA . ARG A 1 535 ? -20.939 -2.955 24.231 1.00 93.81 535 ARG A CA 1
ATOM 4028 C C . ARG A 1 535 ? -21.739 -4.250 24.379 1.00 93.81 535 ARG A C 1
ATOM 4030 O O . ARG A 1 535 ? -21.615 -4.918 25.403 1.00 93.81 535 ARG A O 1
ATOM 4037 N N . SER A 1 536 ? -22.511 -4.632 23.360 1.00 91.88 536 SER A N 1
ATOM 4038 C CA . SER A 1 536 ? -23.274 -5.883 23.352 1.00 91.88 536 SER A CA 1
ATOM 4039 C C . SER A 1 536 ? -22.368 -7.106 23.514 1.00 91.88 536 SER A C 1
ATOM 4041 O O . SER A 1 536 ? -22.715 -8.007 24.276 1.00 91.88 536 SER A O 1
ATOM 4043 N N . ALA A 1 537 ? -21.209 -7.130 22.848 1.00 90.38 537 ALA A N 1
ATOM 4044 C CA . ALA A 1 537 ? -20.247 -8.234 22.937 1.00 90.38 537 ALA A CA 1
ATOM 4045 C C . ALA A 1 537 ? -19.535 -8.311 24.303 1.00 90.38 537 ALA A C 1
ATOM 4047 O O . ALA A 1 537 ? -19.094 -9.378 24.744 1.00 90.38 537 ALA A O 1
ATOM 4048 N N . LEU A 1 538 ? -19.448 -7.183 25.014 1.00 86.62 538 LEU A N 1
ATOM 4049 C CA . LEU A 1 538 ? -18.903 -7.152 26.369 1.00 86.62 538 LEU A CA 1
ATOM 4050 C C . LEU A 1 538 ? -19.871 -7.746 27.411 1.00 86.62 538 LEU A C 1
ATOM 4052 O O . LEU A 1 538 ? -19.414 -8.092 28.496 1.00 86.62 538 LEU A O 1
ATOM 4056 N N . HIS A 1 539 ? -21.174 -7.874 27.115 1.00 72.94 539 HIS A N 1
ATOM 4057 C CA . HIS A 1 539 ? -22.234 -8.217 28.086 1.00 72.94 539 HIS A CA 1
ATOM 4058 C C . HIS A 1 539 ? -22.179 -7.392 29.387 1.00 72.94 539 HIS A C 1
ATOM 4060 O O . HIS A 1 539 ? -22.568 -7.859 30.458 1.00 72.94 539 HIS A O 1
ATOM 4066 N N . VAL A 1 540 ? -21.681 -6.158 29.309 1.00 51.94 540 VAL A N 1
ATOM 4067 C CA . VAL A 1 540 ? -21.602 -5.252 30.457 1.00 51.94 540 VAL A CA 1
ATOM 4068 C C . VAL A 1 540 ? -22.964 -4.581 30.611 1.00 51.94 540 VAL A C 1
ATOM 4070 O O . VAL A 1 540 ? -23.387 -3.816 29.741 1.00 51.94 540 VAL A O 1
ATOM 4073 N N . SER A 1 541 ? -23.669 -4.893 31.702 1.00 35.66 541 SER A N 1
ATOM 4074 C CA . SER A 1 541 ? -24.897 -4.194 32.095 1.00 35.66 541 SER A CA 1
ATOM 4075 C C . SER A 1 541 ? -24.637 -2.692 32.197 1.00 35.66 541 SER A C 1
ATOM 4077 O O . SER A 1 541 ? -23.618 -2.275 32.748 1.00 35.66 541 SER A O 1
ATOM 4079 N N . ALA A 1 542 ? -25.567 -1.880 31.687 1.00 32.28 542 ALA A N 1
ATOM 4080 C CA . ALA A 1 542 ? -25.530 -0.433 31.849 1.00 32.28 542 ALA A CA 1
ATOM 4081 C C . ALA A 1 542 ? -25.407 -0.085 33.341 1.00 32.28 542 ALA A C 1
ATOM 4083 O O . ALA A 1 542 ? -26.274 -0.442 34.140 1.00 32.28 542 ALA A O 1
ATOM 4084 N N . THR A 1 543 ? -24.330 0.598 33.724 1.00 30.92 543 THR A N 1
ATOM 4085 C CA . THR A 1 543 ? -24.330 1.364 34.969 1.00 30.92 543 THR A CA 1
ATOM 4086 C C . THR A 1 543 ? -25.343 2.491 34.805 1.00 30.92 543 THR A C 1
ATOM 4088 O O . THR A 1 543 ? -25.252 3.252 33.839 1.00 30.92 543 THR A O 1
ATOM 4091 N N . ALA A 1 544 ? -26.329 2.497 35.704 1.00 32.44 544 ALA A N 1
ATOM 4092 C CA . ALA A 1 544 ? -27.400 3.482 35.809 1.00 32.44 544 ALA A CA 1
ATOM 4093 C C . ALA A 1 544 ? -26.886 4.912 36.013 1.00 32.44 544 ALA A C 1
ATOM 4095 O O . ALA A 1 544 ? -25.803 5.063 36.628 1.00 32.44 544 ALA A O 1
#

Sequence (544 aa):
MTGAGPEAANDGRAEIAAARQEIARLLGVGEVDRATGVAAAAAERFPEQARAHLLHIDVLEHGGRHEDAASYCEDLRVKFPKSVPLLGRLAVALAMSGRGEEGVRLFREKVSSSRMPAQRKAELARRLATPLRRSRAAAELLAEQAEANPKNAALLREAGSAAASAGDFESAVRWFDASAGVKPLPVWSECARIEAMQRVARTTPGGEERLGDVLAAALWAHPKEPLLVRQLNRIHLSAEVWRTIYPIVADAAETAAGDDFLLFESAIAALQARDRGFALALLSKVERGTAVWAKRARPLARLLRSRPDSFWEQARLADDPSEEVQIVRVAGAQATLVVFLTLNGNFMTLPVEMLDALLSGLAANVVYLRDTSSPLQGAGGFRAFSKDGGKGVDESVAGLKREVEELGAARVVTIGASASGLSAIRYGARIGANGAVCFGALTTFEIGRKPRGRNALRGLYLDRKSRFGALEDELAAEPGLEVDLYYGAAFERDHEHAARAKDLPGFRVLPVAGVDHHFCALEMIADGSFVDAVRSALHVSATA